Protein AF-A0A3C1ZEW7-F1 (afdb_monomer_lite)

Radius of gyration: 38.97 Å; chains: 1; bounding box: 71×94×102 Å

Secondary structure (DSSP, 8-state):
-B-TTT-PBPPTT-SB-TTT--B--PEEEPTTT--EEETT-SB-TTT--B---TTSPPP----------------------------PPP-PPPPPPPPPP-------------------HHHHHHHHHHHHHHHHHHHTTSS----------------------THHHHHHHHHHHHHHTT-S-TT-EEEEEEEE---SSSS--EEEEEEEE--SSS-EEEEEEEEEEETTEEEEEEPPPEEETT---B--HHHHT--TTTSSEEEEETTEEEEEEEEEEPPSSTT--TT-EEEEEEEEEETTTTEEEEEEEEEEEEEETTEEEEE--BSS---SHHHHHHHHHHTT-TTEE---HHHHHHHHHHHHHHHHHHHHTSGGGHHHHHHHHHHHHHHHHHTT--EE----EESS--S-GGGEEEEEE-SSEEEEEETTS-EEEEETTTTEEEEEE--TTS--SPPEEEE-TTSSEEEEEETTEEEEEETTT-EEEE--

Foldseek 3Di:
DADPPPRDDDDPPDQARPVPRHGPQQWDQQPVPRDTHGPPDQADLPPRHGRDDPPDDDDDDDDDDDDDDDDDDDDDDDDDDDDDDDDDDDDDDDDDDDDDDDDDDDDDPDPPPDPPDDDDPVVVVVVVVVCVVVVVVVVVVPPDDDDDDDDDDDPPCPPPPLDFFPWVVLLVVVVVQCVVVVNQDPQKDWLTKEWDQAPPDPGFIKMKTKIWHFDQVDWTKMWIWMWTDDPPDTDIDIADIDTDPNFGKDQDCVLQVFDPRVAFYWDQFPNFIKTKHKIKGQFDDDPSDFFGKIKIKIWIAGPVVRDIDIWMFIATWDDDPNDTAGEGDTPDDQDDSVSVVRVVCSVRRVNHDDDDPVRVVVVVVVVVVVVVCVVCVDLLNQQVVQCVQCVVVLVVQLVFDKGARDKDWALDHSDDPVQFPDWDDDPFKIWTWGQFFWIKIAGSVVRIIITLDADNVRGWHTKDWDDDPVNQWIWIQTRSGIWTAGNPRSIIGHDD

pLDDT: mean 76.44, std 20.54, range [26.67, 97.0]

Structure (mmCIF, N/CA/C/O backbone):
data_AF-A0A3C1ZEW7-F1
#
_entry.id   AF-A0A3C1ZEW7-F1
#
loop_
_atom_site.group_PDB
_atom_site.id
_atom_site.type_symbol
_atom_site.label_atom_id
_atom_site.label_alt_id
_atom_site.label_comp_id
_atom_site.label_asym_id
_atom_site.label_entity_id
_atom_site.label_seq_id
_atom_site.pdbx_PDB_ins_code
_atom_site.Cartn_x
_atom_site.Cartn_y
_atom_site.Cartn_z
_atom_site.occupancy
_atom_site.B_iso_or_equiv
_atom_site.auth_seq_id
_atom_site.auth_comp_id
_atom_site.auth_asym_id
_atom_site.auth_atom_id
_atom_site.pdbx_PDB_model_num
ATOM 1 N N . MET A 1 1 ? 14.596 29.264 -21.441 1.00 69.06 1 MET A N 1
ATOM 2 C CA . MET A 1 1 ? 14.643 30.208 -22.595 1.00 69.06 1 MET A CA 1
ATOM 3 C C . MET A 1 1 ? 14.089 31.568 -22.179 1.00 69.06 1 MET A C 1
ATOM 5 O O . MET A 1 1 ? 13.194 31.583 -21.344 1.00 69.06 1 MET A O 1
ATOM 9 N N . LYS A 1 2 ? 14.598 32.697 -22.700 1.00 77.31 2 LYS A N 1
ATOM 10 C CA . LYS A 1 2 ? 14.057 34.031 -22.366 1.00 77.31 2 LYS A CA 1
ATOM 11 C C . LYS A 1 2 ? 12.765 34.299 -23.135 1.00 77.31 2 LYS A C 1
ATOM 13 O O . LYS A 1 2 ? 12.685 34.011 -24.327 1.00 77.31 2 LYS A O 1
ATOM 18 N N . CYS A 1 3 ? 11.753 34.827 -22.453 1.00 77.75 3 CYS A N 1
ATOM 19 C CA . CYS A 1 3 ? 10.495 35.198 -23.085 1.00 77.75 3 CYS A CA 1
ATOM 20 C C . CYS A 1 3 ? 10.726 36.365 -24.061 1.00 77.75 3 CYS A C 1
ATOM 22 O O . CYS A 1 3 ? 11.233 37.400 -23.631 1.00 77.75 3 CYS A O 1
ATOM 24 N N . PRO A 1 4 ? 10.310 36.264 -25.336 1.00 69.31 4 PRO A N 1
ATOM 25 C CA . PRO A 1 4 ? 10.505 37.342 -26.309 1.00 69.31 4 PRO A CA 1
ATOM 26 C C . PRO A 1 4 ? 9.660 38.587 -26.003 1.00 69.31 4 PRO A C 1
ATOM 28 O O . PRO A 1 4 ? 9.948 39.659 -26.518 1.00 69.31 4 PRO A O 1
ATOM 31 N N . LYS A 1 5 ? 8.615 38.455 -25.171 1.00 74.31 5 LYS A N 1
ATOM 32 C CA . LYS A 1 5 ? 7.714 39.560 -24.823 1.00 74.31 5 LYS A CA 1
ATOM 33 C C . LYS A 1 5 ? 8.155 40.326 -23.576 1.00 74.31 5 LYS A C 1
ATOM 35 O O . LYS A 1 5 ? 8.077 41.546 -23.569 1.00 74.31 5 LYS A O 1
ATOM 40 N N . CYS A 1 6 ? 8.572 39.631 -22.517 1.00 82.75 6 CYS A N 1
ATOM 41 C CA . CYS A 1 6 ? 8.907 40.271 -21.236 1.00 82.75 6 CYS A CA 1
ATOM 42 C C . CYS A 1 6 ? 10.363 40.084 -20.792 1.00 82.75 6 CYS A C 1
ATOM 44 O O . CYS A 1 6 ? 10.736 40.577 -19.737 1.00 82.75 6 CYS A O 1
ATOM 46 N N . GLY A 1 7 ? 11.182 39.346 -21.547 1.00 78.50 7 GLY A N 1
ATOM 47 C CA . GLY A 1 7 ? 12.603 39.135 -21.250 1.00 78.50 7 GLY A CA 1
ATOM 48 C C . GLY A 1 7 ? 12.910 38.131 -20.131 1.00 78.50 7 GLY A C 1
ATOM 49 O O . GLY A 1 7 ? 14.055 37.690 -20.027 1.00 78.50 7 GLY A O 1
ATOM 50 N N . ASN A 1 8 ? 11.916 37.710 -19.339 1.00 84.69 8 ASN A N 1
ATOM 51 C CA . ASN A 1 8 ? 12.127 36.807 -18.202 1.00 84.69 8 ASN A CA 1
ATOM 52 C C . ASN A 1 8 ? 12.528 35.382 -18.610 1.00 84.69 8 ASN A C 1
ATOM 54 O O . ASN A 1 8 ? 12.074 34.843 -19.625 1.00 84.69 8 ASN A O 1
ATOM 58 N N . GLN A 1 9 ? 13.373 34.762 -17.782 1.00 80.69 9 GLN A N 1
ATOM 59 C CA . GLN A 1 9 ? 13.854 33.393 -17.950 1.00 80.69 9 GLN A CA 1
ATOM 60 C C . GLN A 1 9 ? 12.721 32.401 -17.642 1.00 80.69 9 GLN A C 1
ATOM 62 O O . GLN A 1 9 ? 12.230 32.338 -16.519 1.00 80.69 9 GLN A O 1
ATOM 67 N N . ALA A 1 10 ? 12.310 31.611 -18.632 1.00 80.81 10 ALA A N 1
ATOM 68 C CA . ALA A 1 10 ? 11.341 30.539 -18.438 1.00 80.81 10 ALA A CA 1
ATOM 69 C C . ALA A 1 10 ? 12.038 29.180 -18.213 1.00 80.81 10 ALA A C 1
ATOM 71 O O . ALA A 1 10 ? 13.037 28.912 -18.906 1.00 80.81 10 ALA A O 1
ATOM 72 N N . PRO A 1 11 ? 11.499 28.319 -17.320 1.00 75.38 11 PRO A N 1
ATOM 73 C CA . PRO A 1 11 ? 11.983 26.953 -17.113 1.00 75.38 11 PRO A CA 1
ATOM 74 C C . PRO A 1 11 ? 11.957 26.138 -18.413 1.00 75.38 11 PRO A C 1
ATOM 76 O O . PRO A 1 11 ? 11.041 26.293 -19.229 1.00 75.38 11 PRO A O 1
ATOM 79 N N . GLU A 1 12 ? 12.950 25.270 -18.618 1.00 68.38 12 GLU A N 1
ATOM 80 C CA . GLU A 1 12 ? 13.035 24.426 -19.816 1.00 68.38 12 GLU A CA 1
ATOM 81 C C . GLU A 1 12 ? 11.801 23.516 -19.948 1.00 68.38 12 GLU A C 1
ATOM 83 O O . GLU A 1 12 ? 11.375 22.884 -18.987 1.00 68.38 12 GLU A O 1
ATOM 88 N N . GLY A 1 13 ? 11.185 23.494 -21.137 1.00 65.56 13 GLY A N 1
ATOM 89 C CA . GLY A 1 13 ? 9.965 22.721 -21.413 1.00 65.56 13 GLY A CA 1
ATOM 90 C C . GLY A 1 13 ? 8.633 23.433 -21.123 1.00 65.56 13 GLY A C 1
ATOM 91 O O . GLY A 1 13 ? 7.578 22.861 -21.393 1.00 65.56 13 GLY A O 1
ATOM 92 N N . SER A 1 14 ? 8.644 24.677 -20.626 1.00 73.56 14 SER A N 1
ATOM 93 C CA . SER A 1 14 ? 7.412 25.445 -20.370 1.00 73.56 14 SER A CA 1
ATOM 94 C C . SER A 1 14 ? 6.733 25.890 -21.673 1.00 73.56 14 SER A C 1
ATOM 96 O O . SER A 1 14 ? 7.322 26.634 -22.453 1.00 73.56 14 SER A O 1
ATOM 98 N N . ALA A 1 15 ? 5.472 25.498 -21.890 1.00 71.88 15 ALA A N 1
ATOM 99 C CA . ALA A 1 15 ? 4.700 25.890 -23.080 1.00 71.88 15 ALA A CA 1
ATOM 100 C C . ALA A 1 15 ? 4.316 27.384 -23.095 1.00 71.88 15 ALA A C 1
ATOM 102 O O . ALA A 1 15 ? 4.120 27.966 -24.163 1.00 71.88 15 ALA A O 1
ATOM 103 N N . PHE A 1 16 ? 4.249 28.015 -21.919 1.00 82.19 16 PHE A N 1
ATOM 104 C CA . PHE A 1 16 ? 3.905 29.424 -21.724 1.00 82.19 16 PHE A CA 1
ATOM 105 C C . PHE A 1 16 ? 4.857 30.074 -20.720 1.00 82.19 16 PHE A C 1
ATOM 107 O O . PHE A 1 16 ? 5.414 29.411 -19.845 1.00 82.19 16 PHE A O 1
ATOM 114 N N . CYS A 1 17 ? 5.030 31.388 -20.827 1.00 82.44 17 CYS A N 1
ATOM 115 C CA . CYS A 1 17 ? 5.774 32.168 -19.856 1.00 82.44 17 CYS A CA 1
ATOM 116 C C . CYS A 1 17 ? 4.988 32.227 -18.548 1.00 82.44 17 CYS A C 1
ATOM 118 O O . CYS A 1 17 ? 3.902 32.797 -18.496 1.00 82.44 17 CYS A O 1
ATOM 120 N N . ASN A 1 18 ? 5.582 31.701 -17.483 1.00 84.62 18 ASN A N 1
ATOM 121 C CA . ASN A 1 18 ? 5.067 31.753 -16.117 1.00 84.62 18 ASN A CA 1
ATOM 122 C C . ASN A 1 18 ? 4.863 33.181 -15.579 1.00 84.62 18 ASN A C 1
ATOM 124 O O . ASN A 1 18 ? 4.143 33.355 -14.606 1.00 84.62 18 ASN A O 1
ATOM 128 N N . GLN A 1 19 ? 5.483 34.189 -16.200 1.00 85.50 19 GLN A N 1
ATOM 129 C CA . GLN A 1 19 ? 5.397 35.584 -15.760 1.00 85.50 19 GLN A CA 1
ATOM 130 C C . GLN A 1 19 ? 4.386 36.422 -16.551 1.00 85.50 19 GLN A C 1
ATOM 132 O O . GLN A 1 19 ? 3.763 37.313 -15.991 1.00 85.50 19 GLN A O 1
ATOM 137 N N . CYS A 1 20 ? 4.204 36.171 -17.851 1.00 84.69 20 CYS A N 1
ATOM 138 C CA . CYS A 1 20 ? 3.328 37.007 -18.686 1.00 84.69 20 CYS A CA 1
ATOM 139 C C . CYS A 1 20 ? 2.307 36.231 -19.529 1.00 84.69 20 CYS A C 1
ATOM 141 O O . CYS A 1 20 ? 1.604 36.834 -20.338 1.00 84.69 20 CYS A O 1
ATOM 143 N N . GLY A 1 21 ? 2.259 34.902 -19.408 1.00 75.50 21 GLY A N 1
ATOM 144 C CA . GLY A 1 21 ? 1.323 34.037 -20.132 1.00 75.50 21 GLY A CA 1
ATOM 145 C C . GLY A 1 21 ? 1.605 33.868 -21.629 1.00 75.50 21 GLY A C 1
ATOM 146 O O . GLY A 1 21 ? 0.872 33.158 -22.308 1.00 75.50 21 GLY A O 1
ATOM 147 N N . THR A 1 22 ? 2.658 34.491 -22.169 1.00 77.50 22 THR A N 1
ATOM 148 C CA . THR A 1 22 ? 2.978 34.396 -23.605 1.00 77.50 22 THR A CA 1
ATOM 149 C C . THR A 1 22 ? 3.395 32.969 -23.966 1.00 77.50 22 THR A C 1
ATOM 151 O O . THR A 1 22 ? 4.294 32.448 -23.300 1.00 77.50 22 THR A O 1
ATOM 154 N N . PRO A 1 23 ? 2.807 32.334 -24.998 1.00 74.06 23 PRO A N 1
ATOM 155 C CA . PRO A 1 23 ? 3.245 31.021 -25.458 1.00 74.06 23 PRO A CA 1
ATOM 156 C C . PRO A 1 23 ? 4.716 31.073 -25.878 1.00 74.06 23 PRO A C 1
ATOM 158 O O . PRO A 1 23 ? 5.135 31.944 -26.637 1.00 74.06 23 PRO A O 1
ATOM 161 N N . LEU A 1 24 ? 5.511 30.154 -25.335 1.00 72.81 24 LEU A N 1
ATOM 162 C CA . LEU A 1 24 ? 6.950 30.048 -25.592 1.00 72.81 24 LEU A CA 1
ATOM 163 C C . LEU A 1 24 ? 7.271 29.022 -26.680 1.00 72.81 24 LEU A C 1
ATOM 165 O O . LEU A 1 24 ? 8.386 29.014 -27.202 1.00 72.81 24 LEU A O 1
ATOM 169 N N . ASN A 1 25 ? 6.287 28.203 -27.061 1.00 66.38 25 ASN A N 1
ATOM 170 C CA . ASN A 1 25 ? 6.334 27.376 -28.262 1.00 66.38 25 ASN A CA 1
ATOM 171 C C . ASN A 1 25 ? 6.175 28.270 -29.494 1.00 66.38 25 ASN A C 1
ATOM 173 O O . ASN A 1 25 ? 5.110 28.346 -30.098 1.00 66.38 25 ASN A O 1
ATOM 177 N N . LEU A 1 26 ? 7.242 28.985 -29.837 1.00 64.44 26 LEU A N 1
ATOM 178 C CA . LEU A 1 26 ? 7.346 29.650 -31.125 1.00 64.44 26 LEU A CA 1
ATOM 179 C C . LEU A 1 26 ? 7.355 28.568 -32.208 1.00 64.44 26 LEU A C 1
ATOM 181 O O . LEU A 1 26 ? 8.080 27.579 -32.097 1.00 64.44 26 LEU A O 1
ATOM 185 N N . GLU A 1 27 ? 6.541 28.735 -33.238 1.00 74.94 27 GLU A N 1
ATOM 186 C CA . GLU A 1 27 ? 6.647 27.933 -34.449 1.00 74.94 27 GLU A CA 1
ATOM 187 C C . GLU A 1 27 ? 7.618 28.641 -35.402 1.00 74.94 27 GLU A C 1
ATOM 189 O O . GLU A 1 27 ? 7.557 29.858 -35.578 1.00 74.94 27 GLU A O 1
ATOM 194 N N . ILE A 1 28 ? 8.557 27.899 -35.981 1.00 78.00 28 ILE A N 1
ATOM 195 C CA . ILE A 1 28 ? 9.438 28.379 -37.050 1.00 78.00 28 ILE A CA 1
ATOM 196 C C . ILE A 1 28 ? 8.921 27.829 -38.381 1.00 78.00 28 ILE A C 1
ATOM 198 O O . ILE A 1 28 ? 8.356 26.743 -38.420 1.00 78.00 28 ILE A O 1
ATOM 202 N N . SER A 1 29 ? 9.115 28.543 -39.489 1.00 81.69 29 SER A N 1
ATOM 203 C CA . SER A 1 29 ? 8.848 27.977 -40.818 1.00 81.69 29 SER A CA 1
ATOM 204 C C . SER A 1 29 ? 10.063 27.207 -41.316 1.00 81.69 29 SER A C 1
ATOM 206 O O . SER A 1 29 ? 11.186 27.708 -41.282 1.00 81.69 29 SER A O 1
ATOM 208 N N . CYS A 1 30 ? 9.852 25.988 -41.810 1.00 80.25 30 CYS A N 1
ATOM 209 C CA . CYS A 1 30 ? 10.907 25.196 -42.423 1.00 80.25 30 CYS A CA 1
ATOM 210 C C . CYS A 1 30 ? 11.462 25.925 -43.663 1.00 80.25 30 CYS A C 1
ATOM 212 O O . CYS A 1 30 ? 10.719 26.092 -44.633 1.00 80.25 30 CYS A O 1
ATOM 214 N N . PRO A 1 31 ? 12.765 26.263 -43.720 1.00 81.19 31 PRO A N 1
ATOM 215 C CA . PRO A 1 31 ? 13.347 26.974 -44.862 1.00 81.19 31 PRO A CA 1
ATOM 216 C C . PRO A 1 31 ? 13.326 26.157 -46.164 1.00 81.19 31 PRO A C 1
ATOM 218 O O . PRO A 1 31 ? 13.445 26.713 -47.248 1.00 81.19 31 PRO A O 1
ATOM 221 N N . ALA A 1 32 ? 13.161 24.833 -46.076 1.00 81.31 32 ALA A N 1
ATOM 222 C CA . ALA A 1 32 ? 13.151 23.950 -47.238 1.00 81.31 32 ALA A CA 1
ATOM 223 C C . ALA A 1 32 ? 11.762 23.700 -47.845 1.00 81.31 32 ALA A C 1
ATOM 225 O O . ALA A 1 32 ? 11.680 23.356 -49.020 1.00 81.31 32 ALA A O 1
ATOM 226 N N . CYS A 1 33 ? 10.682 23.781 -47.061 1.00 85.25 33 CYS A N 1
ATOM 227 C CA . CYS A 1 33 ? 9.336 23.442 -47.549 1.00 85.25 33 CYS A CA 1
ATOM 228 C C . CYS A 1 33 ? 8.216 24.374 -47.069 1.00 85.25 33 CYS A C 1
ATOM 230 O O . CYS A 1 33 ? 7.066 24.166 -47.447 1.00 85.25 33 CYS A O 1
ATOM 232 N N . GLY A 1 34 ? 8.535 25.372 -46.240 1.00 82.94 34 GLY A N 1
ATOM 233 C CA . GLY A 1 34 ? 7.597 26.385 -45.752 1.00 82.94 34 GLY A CA 1
ATOM 234 C C . GLY A 1 34 ? 6.641 25.934 -44.644 1.00 82.94 34 GLY A C 1
ATOM 235 O O . GLY A 1 34 ? 5.779 26.709 -44.258 1.00 82.94 34 GLY A O 1
ATOM 236 N N . GLU A 1 35 ? 6.756 24.706 -44.131 1.00 87.31 35 GLU A N 1
ATOM 237 C CA . GLU A 1 35 ? 5.852 24.206 -43.085 1.00 87.31 35 GLU A CA 1
ATOM 238 C C . GLU A 1 35 ? 6.119 24.853 -41.720 1.00 87.31 35 GLU A C 1
ATOM 240 O O . GLU A 1 35 ? 7.283 24.982 -41.336 1.00 87.31 35 GLU A O 1
ATOM 245 N N . SER A 1 36 ? 5.059 25.171 -40.967 1.00 83.62 36 SER A N 1
ATOM 246 C CA . SER A 1 36 ? 5.164 25.619 -39.572 1.00 83.62 36 SER A CA 1
ATOM 247 C C . SER A 1 36 ? 5.546 24.449 -38.663 1.00 83.62 36 SER A C 1
ATOM 249 O O . SER A 1 36 ? 4.890 23.407 -38.666 1.00 83.62 36 SER A O 1
ATOM 251 N N . ILE A 1 37 ? 6.642 24.579 -37.919 1.00 82.38 37 ILE A N 1
ATOM 252 C CA . ILE A 1 37 ? 7.213 23.503 -37.102 1.00 82.38 37 ILE A CA 1
ATOM 253 C C . ILE A 1 37 ? 7.586 24.034 -35.710 1.00 82.38 37 ILE A C 1
ATOM 255 O O . ILE A 1 37 ? 8.029 25.177 -35.597 1.00 82.38 37 ILE A O 1
ATOM 259 N N . PRO A 1 38 ? 7.458 23.234 -34.635 1.00 78.44 38 PRO A N 1
ATOM 260 C CA . PRO A 1 38 ? 7.858 23.663 -33.295 1.00 78.44 38 PRO A CA 1
ATOM 261 C C . PRO A 1 38 ? 9.315 24.133 -33.280 1.00 78.44 38 PRO A C 1
ATOM 263 O O . PRO A 1 38 ? 10.168 23.445 -33.841 1.00 78.44 38 PRO A O 1
ATOM 266 N N . ALA A 1 39 ? 9.627 25.262 -32.632 1.00 68.25 39 ALA A N 1
ATOM 267 C CA . ALA A 1 39 ? 10.974 25.842 -32.656 1.00 68.25 39 ALA A CA 1
ATOM 268 C C . ALA A 1 39 ? 12.065 24.860 -32.214 1.00 68.25 39 ALA A C 1
ATOM 270 O O . ALA A 1 39 ? 13.174 24.927 -32.722 1.00 68.25 39 ALA A O 1
ATOM 271 N N . ASN A 1 40 ? 11.777 23.932 -31.302 1.00 65.19 40 ASN A N 1
ATOM 272 C CA . ASN A 1 40 ? 12.724 22.910 -30.847 1.00 65.19 40 ASN A CA 1
ATOM 273 C C . ASN A 1 40 ? 12.935 21.743 -31.836 1.00 65.19 40 ASN A C 1
ATOM 275 O O . ASN A 1 40 ? 13.703 20.830 -31.534 1.00 65.19 40 ASN A O 1
ATOM 279 N N . SER A 1 41 ? 12.282 21.752 -33.000 1.00 70.94 41 SER A N 1
ATOM 280 C CA . SER A 1 41 ? 12.451 20.726 -34.030 1.00 70.94 41 SER A CA 1
ATOM 281 C C . SER A 1 41 ? 13.816 20.860 -34.701 1.00 70.94 41 SER A C 1
ATOM 283 O O . SER A 1 41 ? 14.177 21.926 -35.190 1.00 70.94 41 SER A O 1
ATOM 285 N N . VAL A 1 42 ? 14.571 19.763 -34.757 1.00 75.00 42 VAL A N 1
ATOM 286 C CA . VAL A 1 42 ? 15.865 19.691 -35.461 1.00 75.00 42 VAL A CA 1
ATOM 287 C C . VAL A 1 42 ? 15.669 19.401 -36.954 1.00 75.00 42 VAL A C 1
ATOM 289 O O . VAL A 1 42 ? 16.357 19.962 -37.810 1.00 75.00 42 VAL A O 1
ATOM 292 N N . PHE A 1 43 ? 14.686 18.556 -37.269 1.00 81.44 43 PHE A N 1
ATOM 293 C CA . PHE A 1 43 ? 14.265 18.218 -38.625 1.00 81.44 43 PHE A CA 1
ATOM 294 C C . PHE A 1 43 ? 12.826 18.657 -38.835 1.00 81.44 43 PHE A C 1
ATOM 296 O O . PHE A 1 43 ? 11.999 18.573 -37.927 1.00 81.44 43 PHE A O 1
ATOM 303 N N . CYS A 1 44 ? 12.514 19.100 -40.048 1.00 81.94 44 CYS A N 1
ATOM 304 C CA . CYS A 1 44 ? 11.141 19.377 -40.416 1.00 81.94 44 CYS A CA 1
ATOM 305 C C . CYS A 1 44 ? 10.351 18.062 -40.433 1.00 81.94 44 CYS A C 1
ATOM 307 O O . CYS A 1 44 ? 10.703 17.179 -41.222 1.00 81.94 44 CYS A O 1
ATOM 309 N N . PRO A 1 45 ? 9.261 17.925 -39.654 1.00 73.62 45 PRO A N 1
ATOM 310 C CA . PRO A 1 45 ? 8.394 16.765 -39.748 1.00 73.62 45 PRO A CA 1
ATOM 311 C C . PRO A 1 45 ? 7.914 16.555 -41.184 1.00 73.62 45 PRO A C 1
ATOM 313 O O . PRO A 1 45 ? 7.983 15.438 -41.662 1.00 73.62 45 PRO A O 1
ATOM 316 N N . LYS A 1 46 ? 7.511 17.589 -41.931 1.00 80.56 46 LYS A N 1
ATOM 317 C CA . LYS A 1 46 ? 6.930 17.408 -43.273 1.00 80.56 46 LYS A CA 1
ATOM 318 C C . LYS A 1 46 ? 7.913 16.912 -44.332 1.00 80.56 46 LYS A C 1
ATOM 320 O O . LYS A 1 46 ? 7.570 15.984 -45.058 1.00 80.56 46 LYS A O 1
ATOM 325 N N . CYS A 1 47 ? 9.092 17.520 -44.445 1.00 78.25 47 CYS A N 1
ATOM 326 C CA . CYS A 1 47 ? 10.019 17.241 -45.549 1.00 78.25 47 CYS A CA 1
ATOM 327 C C . CYS A 1 47 ? 11.312 16.526 -45.133 1.00 78.25 47 CYS A C 1
ATOM 329 O O . CYS A 1 47 ? 12.138 16.229 -45.991 1.00 78.25 47 CYS A O 1
ATOM 331 N N . GLY A 1 48 ? 11.530 16.295 -43.835 1.00 72.69 48 GLY A N 1
ATOM 332 C CA . GLY A 1 48 ? 12.717 15.618 -43.306 1.00 72.69 48 GLY A CA 1
ATOM 333 C C . GLY A 1 48 ? 14.015 16.430 -43.374 1.00 72.69 48 GLY A C 1
ATOM 334 O O . GLY A 1 48 ? 15.030 15.979 -42.849 1.00 72.69 48 GLY A O 1
ATOM 335 N N . LYS A 1 49 ? 14.013 17.627 -43.982 1.00 80.12 49 LYS A N 1
ATOM 336 C CA . LYS A 1 49 ? 15.206 18.481 -44.051 1.00 80.12 49 LYS A CA 1
ATOM 337 C C . LYS A 1 49 ? 15.496 19.140 -42.706 1.00 80.12 49 LYS A C 1
ATOM 339 O O . LYS A 1 49 ? 14.582 19.508 -41.967 1.00 80.12 49 LYS A O 1
ATOM 344 N N . MET A 1 50 ? 16.782 19.291 -42.412 1.00 78.81 50 MET A N 1
ATOM 345 C CA . MET A 1 50 ? 17.280 19.937 -41.201 1.00 78.81 50 MET A CA 1
ATOM 346 C C . MET A 1 50 ? 16.901 21.420 -41.193 1.00 78.81 50 MET A C 1
ATOM 348 O O . MET A 1 50 ? 16.988 22.089 -42.221 1.00 78.81 50 MET A O 1
ATOM 352 N N . VAL A 1 51 ? 16.455 21.914 -40.042 1.00 82.81 51 VAL A N 1
ATOM 353 C CA . VAL A 1 51 ? 15.950 23.291 -39.892 1.00 82.81 51 VAL A CA 1
ATOM 354 C C . VAL A 1 51 ? 16.768 24.140 -38.924 1.00 82.81 51 VAL A C 1
ATOM 356 O O . VAL A 1 51 ? 16.609 25.355 -38.902 1.00 82.81 51 VAL A O 1
ATOM 359 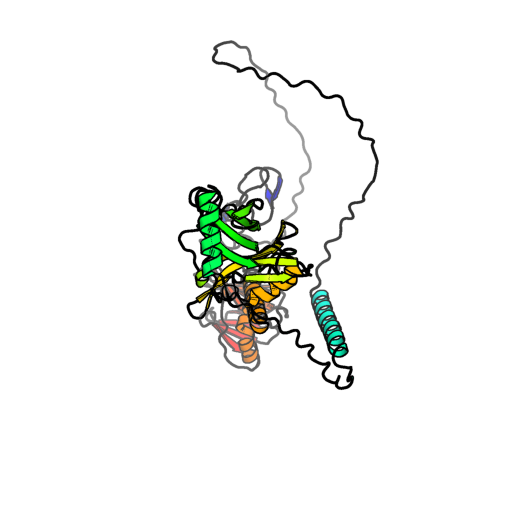N N . ARG A 1 52 ? 17.679 23.520 -38.170 1.00 70.25 52 ARG A N 1
ATOM 360 C CA . ARG A 1 52 ? 18.698 24.196 -37.362 1.00 70.25 52 ARG A CA 1
ATOM 361 C C . ARG A 1 52 ? 20.063 23.604 -37.660 1.00 70.25 52 ARG A C 1
ATOM 363 O O . ARG A 1 52 ? 20.189 22.384 -37.667 1.00 70.25 52 ARG A O 1
ATOM 370 N N . ASN A 1 53 ? 21.053 24.458 -37.901 1.00 56.25 53 ASN A N 1
ATOM 371 C CA . ASN A 1 53 ? 22.447 24.074 -38.089 1.00 56.25 53 ASN A CA 1
ATOM 372 C C . ASN A 1 53 ? 23.323 24.903 -37.145 1.00 56.25 53 ASN A C 1
ATOM 374 O O . ASN A 1 53 ? 23.819 25.960 -37.517 1.00 56.25 53 ASN A O 1
ATOM 378 N N . ASP A 1 54 ? 23.512 24.425 -35.920 1.00 49.62 54 ASP A N 1
ATOM 379 C CA . ASP A 1 54 ? 24.250 25.137 -34.868 1.00 49.62 54 ASP A CA 1
ATOM 380 C C . ASP A 1 54 ? 25.788 25.068 -35.065 1.00 49.62 54 ASP A C 1
ATOM 382 O O . ASP A 1 54 ? 26.543 25.284 -34.122 1.00 49.62 54 ASP A O 1
ATOM 386 N N . MET A 1 55 ? 26.261 24.723 -36.271 1.00 41.22 55 MET A N 1
ATOM 387 C CA . MET A 1 55 ? 27.684 24.590 -36.629 1.00 41.22 55 MET A CA 1
ATOM 388 C C . MET A 1 55 ? 28.217 25.720 -37.529 1.00 41.22 55 MET A C 1
ATOM 390 O O . MET A 1 55 ? 29.375 25.663 -37.934 1.00 41.22 55 MET A O 1
ATOM 394 N N . ALA A 1 56 ? 27.417 26.736 -37.864 1.00 38.00 56 ALA A N 1
ATOM 395 C CA . ALA A 1 56 ? 27.916 27.925 -38.555 1.00 38.00 56 ALA A CA 1
ATOM 396 C C . ALA A 1 56 ? 28.157 29.046 -37.536 1.00 38.00 56 ALA A C 1
ATOM 398 O O . ALA A 1 56 ? 27.226 29.516 -36.887 1.00 38.00 56 ALA A O 1
ATOM 399 N N . GLU A 1 57 ? 29.418 29.440 -37.382 1.00 40.69 57 GLU A N 1
ATOM 400 C CA . GLU A 1 57 ? 29.822 30.638 -36.649 1.00 40.69 57 GLU A CA 1
ATOM 401 C C . GLU A 1 57 ? 29.210 31.861 -37.358 1.00 40.69 57 GLU A C 1
ATOM 403 O O . GLU A 1 57 ? 29.471 32.086 -38.542 1.00 40.69 57 GLU A O 1
ATOM 408 N N . GLU A 1 58 ? 28.331 32.606 -36.681 1.00 38.88 58 GLU A N 1
ATOM 409 C CA . GLU A 1 58 ? 27.710 33.796 -37.271 1.00 38.88 58 GLU A CA 1
ATOM 410 C C . GLU A 1 58 ? 28.605 35.037 -37.117 1.00 38.88 58 GLU A C 1
ATOM 412 O O . GLU A 1 58 ? 29.232 35.231 -36.070 1.00 38.88 58 GLU A O 1
ATOM 417 N N . PRO A 1 59 ? 28.664 35.898 -38.152 1.00 36.56 59 PRO A N 1
ATOM 418 C CA . PRO A 1 59 ? 29.516 37.073 -38.171 1.00 36.56 59 PRO A CA 1
ATOM 419 C C . PRO A 1 59 ? 28.966 38.154 -37.237 1.00 36.56 59 PRO A C 1
ATOM 421 O O . PRO A 1 59 ? 27.804 38.550 -37.316 1.00 36.56 59 PRO A O 1
ATOM 424 N N . VAL A 1 60 ? 29.839 38.682 -36.384 1.00 40.16 60 VAL A N 1
ATOM 425 C CA . VAL A 1 60 ? 29.577 39.868 -35.564 1.00 40.16 60 VAL A CA 1
ATOM 426 C C . VAL A 1 60 ? 29.386 41.079 -36.481 1.00 40.16 60 VAL A C 1
ATOM 428 O O . VAL A 1 60 ? 30.331 41.512 -37.140 1.00 40.16 60 VAL A O 1
ATOM 431 N N . GLN A 1 61 ? 28.173 41.636 -36.519 1.00 36.25 61 GLN A N 1
ATOM 432 C CA . GLN A 1 61 ? 27.943 42.986 -37.029 1.00 36.25 61 GLN A CA 1
ATOM 433 C C . GLN A 1 61 ? 27.683 43.938 -35.866 1.00 36.25 61 GLN A C 1
ATOM 435 O O . GLN A 1 61 ? 26.637 43.926 -35.220 1.00 36.25 61 GLN A O 1
ATOM 440 N N . ASP A 1 62 ? 28.717 44.732 -35.626 1.00 42.03 62 ASP A N 1
ATOM 441 C CA . ASP A 1 62 ? 28.785 45.920 -34.794 1.00 42.03 62 ASP A CA 1
ATOM 442 C C . ASP A 1 62 ? 28.061 47.080 -35.493 1.00 42.03 62 ASP A C 1
ATOM 444 O O . ASP A 1 62 ? 28.364 47.380 -36.650 1.00 42.03 62 ASP A O 1
ATOM 448 N N . ILE A 1 63 ? 27.119 47.735 -34.808 1.00 36.06 63 ILE A N 1
ATOM 449 C CA . ILE A 1 63 ? 26.696 49.090 -35.176 1.00 36.06 63 ILE A CA 1
ATOM 450 C C . ILE A 1 63 ? 26.347 49.882 -33.912 1.00 36.06 63 ILE A C 1
ATOM 452 O O . ILE A 1 63 ? 25.231 49.838 -33.390 1.00 36.06 63 ILE A O 1
ATOM 456 N N . SER A 1 64 ? 27.328 50.648 -33.444 1.00 37.75 64 SER A N 1
ATOM 457 C CA . SER A 1 64 ? 27.135 51.834 -32.615 1.00 37.75 64 SER A CA 1
ATOM 458 C C . SER A 1 64 ? 26.919 53.083 -33.487 1.00 37.75 64 SER A C 1
ATOM 460 O O . SER A 1 64 ? 27.604 53.276 -34.489 1.00 37.75 64 SER A O 1
ATOM 462 N N . ALA A 1 65 ? 26.018 53.947 -33.000 1.00 33.50 65 ALA A N 1
ATOM 463 C CA . ALA A 1 65 ? 25.861 55.389 -33.241 1.00 33.50 65 ALA A CA 1
ATOM 464 C C . ALA A 1 65 ? 25.205 55.903 -34.545 1.00 33.50 65 ALA A C 1
ATOM 466 O O . ALA A 1 65 ? 25.825 55.953 -35.601 1.00 33.50 65 ALA A O 1
ATOM 467 N N . ALA A 1 66 ? 23.998 56.478 -34.404 1.00 30.09 66 ALA A N 1
ATOM 468 C CA . ALA A 1 66 ? 23.729 57.914 -34.622 1.00 30.09 66 ALA A CA 1
ATOM 469 C C . ALA A 1 66 ? 22.271 58.288 -34.247 1.00 30.09 66 ALA A C 1
ATOM 471 O O . ALA A 1 66 ? 21.324 57.593 -34.602 1.00 30.09 66 ALA A O 1
ATOM 472 N N . ALA A 1 67 ? 22.108 59.405 -33.532 1.00 31.48 67 ALA A N 1
ATOM 473 C CA . ALA A 1 67 ? 20.843 60.094 -33.229 1.00 31.48 67 ALA A CA 1
ATOM 474 C C . ALA A 1 67 ? 20.522 61.169 -34.313 1.00 31.48 67 ALA A C 1
ATOM 476 O O . ALA A 1 67 ? 21.291 61.297 -35.264 1.00 31.48 67 ALA A O 1
ATOM 477 N N . PRO A 1 68 ? 19.540 62.079 -34.130 1.00 56.34 68 PRO A N 1
ATOM 478 C CA . PRO A 1 68 ? 18.081 61.899 -34.156 1.00 56.34 68 PRO A CA 1
ATOM 479 C C . PRO A 1 68 ? 17.401 62.821 -35.207 1.00 56.34 68 PRO A C 1
ATOM 481 O O . PRO A 1 68 ? 18.008 63.778 -35.682 1.00 56.34 68 PRO A O 1
ATOM 484 N N . VAL A 1 69 ? 16.107 62.627 -35.508 1.00 34.91 69 VAL A N 1
ATOM 485 C CA . VAL A 1 69 ? 15.287 63.691 -36.132 1.00 34.91 69 VAL A CA 1
ATOM 486 C C . VAL A 1 69 ? 13.882 63.730 -35.528 1.00 34.91 69 VAL A C 1
ATOM 488 O O . VAL A 1 69 ? 13.224 62.704 -35.374 1.00 34.91 69 VAL A O 1
ATOM 491 N N . ALA A 1 70 ? 13.476 64.940 -35.152 1.00 31.92 70 ALA A N 1
ATOM 492 C CA . ALA A 1 70 ? 12.235 65.316 -34.490 1.00 31.92 70 ALA A CA 1
ATOM 493 C C . ALA A 1 70 ? 11.002 65.269 -35.408 1.00 31.92 70 ALA A C 1
ATOM 495 O O . ALA A 1 70 ? 11.123 65.498 -36.609 1.00 31.92 70 ALA A O 1
ATOM 496 N N . ALA A 1 71 ? 9.813 65.110 -34.816 1.00 31.97 71 ALA A N 1
ATOM 497 C CA . ALA A 1 71 ? 8.600 65.792 -35.268 1.00 31.97 71 ALA A CA 1
ATOM 498 C C . ALA A 1 71 ? 7.536 65.829 -34.158 1.00 31.97 71 ALA A C 1
ATOM 500 O O . ALA A 1 71 ? 7.360 64.892 -33.385 1.00 31.97 71 ALA A O 1
ATOM 501 N N . GLU A 1 72 ? 6.868 66.969 -34.116 1.00 34.16 72 GLU A N 1
ATOM 502 C CA . GLU A 1 72 ? 6.004 67.556 -33.100 1.00 34.16 72 GLU A CA 1
ATOM 503 C C . GLU A 1 72 ? 4.519 67.319 -33.437 1.00 34.16 72 GLU A C 1
ATOM 505 O O . GLU A 1 72 ? 4.167 67.284 -34.616 1.00 34.16 72 GLU A O 1
ATOM 510 N N . ALA A 1 73 ? 3.633 67.211 -32.437 1.00 31.39 73 ALA A N 1
ATOM 511 C CA . ALA A 1 73 ? 2.198 67.463 -32.627 1.00 31.39 73 ALA A CA 1
ATOM 512 C C . ALA A 1 73 ? 1.492 67.860 -31.315 1.00 31.39 73 ALA A C 1
ATOM 514 O O . ALA A 1 73 ? 1.606 67.189 -30.290 1.00 31.39 73 ALA A O 1
ATOM 515 N N . ALA A 1 74 ? 0.758 68.971 -31.400 1.00 37.38 74 ALA A N 1
ATOM 516 C CA . ALA A 1 74 ? 0.003 69.672 -30.361 1.00 37.38 74 ALA A CA 1
ATOM 517 C C . ALA A 1 74 ? -1.483 69.192 -30.260 1.00 37.38 74 ALA A C 1
ATOM 519 O O . ALA A 1 74 ? -1.897 68.351 -31.059 1.00 37.38 74 ALA A O 1
ATOM 520 N N . PRO A 1 75 ? -2.294 69.698 -29.295 1.00 60.44 75 PRO A N 1
ATOM 521 C CA . PRO A 1 75 ? -3.469 69.007 -28.732 1.00 60.44 75 PRO A CA 1
ATOM 522 C C . PRO A 1 75 ? -4.851 69.620 -29.072 1.00 60.44 75 PRO A C 1
ATOM 524 O O . PRO A 1 75 ? -4.942 70.752 -29.533 1.00 60.44 75 PRO A O 1
ATOM 527 N N . VAL A 1 76 ? -5.933 68.901 -28.728 1.00 35.69 76 VAL A N 1
ATOM 528 C CA . VAL A 1 76 ? -7.353 69.348 -28.653 1.00 35.69 76 VAL A CA 1
ATOM 529 C C . VAL A 1 76 ? -8.148 68.373 -27.755 1.00 35.69 76 VAL A C 1
ATOM 531 O O . VAL A 1 76 ? -7.797 67.202 -27.713 1.00 35.69 76 VAL A O 1
ATOM 534 N N . SER A 1 77 ? -9.290 68.648 -27.111 1.00 36.66 77 SER A N 1
ATOM 535 C CA . SER A 1 77 ? -9.852 69.750 -26.306 1.00 36.66 77 SER A CA 1
ATOM 536 C C . SER A 1 77 ? -11.227 69.261 -25.778 1.00 36.66 77 SER A C 1
ATOM 538 O O . SER A 1 77 ? -11.985 68.720 -26.572 1.00 36.66 77 SER A O 1
ATOM 540 N N . ALA A 1 78 ? -11.539 69.530 -24.500 1.00 31.58 78 ALA A N 1
ATOM 541 C CA . ALA A 1 78 ? -12.859 69.738 -23.847 1.00 31.58 78 ALA A CA 1
ATOM 542 C C . ALA A 1 78 ? -14.015 68.676 -23.833 1.00 31.58 78 ALA A C 1
ATOM 544 O O . ALA A 1 78 ? -14.283 67.970 -24.793 1.00 31.58 78 ALA A O 1
ATOM 545 N N . ALA A 1 79 ? -14.722 68.652 -22.683 1.00 33.03 79 ALA A N 1
ATOM 546 C CA . ALA A 1 79 ? -15.834 67.793 -22.187 1.00 33.03 79 ALA A CA 1
ATOM 547 C C . ALA A 1 79 ? -17.261 68.248 -22.684 1.00 33.03 79 ALA A C 1
ATOM 549 O O . ALA A 1 79 ? -17.247 69.134 -23.538 1.00 33.03 79 ALA A O 1
ATOM 550 N N . PRO A 1 80 ? -18.478 67.799 -22.200 1.00 47.34 80 PRO A N 1
ATOM 551 C CA . PRO A 1 80 ? -18.835 67.155 -20.905 1.00 47.34 80 PRO A CA 1
ATOM 552 C C . PRO A 1 80 ? -20.018 66.114 -20.820 1.00 47.34 80 PRO A C 1
ATOM 554 O O . PRO A 1 80 ? -20.806 65.935 -21.736 1.00 47.34 80 PRO A O 1
ATOM 557 N N . ALA A 1 81 ? -20.140 65.514 -19.616 1.00 28.78 81 ALA A N 1
ATOM 558 C CA . ALA A 1 81 ? -21.325 65.138 -18.795 1.00 28.78 81 ALA A CA 1
ATOM 559 C C . ALA A 1 81 ? -22.385 64.036 -19.139 1.00 28.78 81 ALA A C 1
ATOM 561 O O . ALA A 1 81 ? -23.102 64.098 -20.128 1.00 28.78 81 ALA A O 1
ATOM 562 N N . ALA A 1 82 ? -22.608 63.203 -18.093 1.00 30.38 82 ALA A N 1
ATOM 563 C CA . ALA A 1 82 ? -23.849 62.595 -17.542 1.00 30.38 82 ALA A CA 1
ATOM 564 C C . ALA A 1 82 ? -24.367 61.211 -18.027 1.00 30.38 82 ALA A C 1
ATOM 566 O O . ALA A 1 82 ? -24.905 61.073 -19.116 1.00 30.38 82 ALA A O 1
ATOM 567 N N . SER A 1 83 ? -24.405 60.203 -17.132 1.00 32.41 83 SER A N 1
ATOM 568 C CA . SER A 1 83 ? -25.597 59.841 -16.319 1.00 32.41 83 SER A CA 1
ATOM 569 C C . SER A 1 83 ? -25.339 58.644 -15.367 1.00 32.41 83 SER A C 1
ATOM 571 O O . SER A 1 83 ? -24.370 57.908 -15.515 1.00 32.41 83 SER A O 1
ATOM 573 N N . HIS A 1 84 ? -26.174 58.540 -14.326 1.00 31.58 84 HIS A N 1
ATOM 574 C CA . HIS A 1 84 ? -26.085 57.707 -13.112 1.00 31.58 84 HIS A CA 1
ATOM 575 C C . HIS A 1 84 ? -26.668 56.280 -13.230 1.00 31.58 84 HIS A C 1
ATOM 577 O O . HIS A 1 84 ? -27.678 56.090 -13.901 1.00 31.58 84 HIS A O 1
ATOM 583 N N . SER A 1 85 ? -26.145 55.340 -12.421 1.00 30.17 85 SER A N 1
ATOM 584 C CA . SER A 1 85 ? -26.840 54.346 -11.542 1.00 30.17 85 SER A CA 1
ATOM 585 C C . SER A 1 85 ? -25.862 53.190 -11.222 1.00 30.17 85 SER A C 1
ATOM 587 O O . SER A 1 85 ? -25.106 52.804 -12.097 1.00 30.17 85 SER A O 1
ATOM 589 N N . GLN A 1 86 ? -25.735 52.578 -10.037 1.00 40.94 86 GLN A N 1
ATOM 590 C CA . GLN A 1 86 ? -26.458 52.601 -8.764 1.00 40.94 86 GLN A CA 1
ATOM 591 C C . GLN A 1 86 ? -25.556 52.003 -7.646 1.00 40.94 86 GLN A C 1
ATOM 593 O O . GLN A 1 86 ? -24.900 50.991 -7.853 1.00 40.94 86 GLN A O 1
ATOM 598 N N . GLN A 1 87 ? -25.628 52.620 -6.460 1.00 38.75 87 GLN A N 1
ATOM 599 C CA . GLN A 1 87 ? -25.654 52.035 -5.101 1.00 38.75 87 GLN A CA 1
ATOM 600 C C . GLN A 1 87 ? -24.439 51.272 -4.526 1.00 38.75 87 GLN A C 1
ATOM 602 O O . GLN A 1 87 ? -24.298 50.057 -4.626 1.00 38.75 87 GLN A O 1
ATOM 607 N N . HIS A 1 88 ? -23.672 52.033 -3.738 1.00 33.38 88 HIS A N 1
ATOM 608 C CA . HIS A 1 88 ? -22.798 51.608 -2.642 1.00 33.38 88 HIS A CA 1
ATOM 609 C C . HIS A 1 88 ? -23.620 51.080 -1.447 1.00 33.38 88 HIS A C 1
ATOM 611 O O . HIS A 1 88 ? -24.564 51.742 -1.011 1.00 33.38 88 HIS A O 1
ATOM 617 N N . ARG A 1 89 ? -23.217 49.940 -0.863 1.00 34.88 89 ARG A N 1
ATOM 618 C CA . ARG A 1 89 ? -23.514 49.604 0.539 1.00 34.88 89 ARG A CA 1
ATOM 619 C C . ARG A 1 89 ? -22.272 49.852 1.385 1.00 34.88 89 ARG A C 1
ATOM 621 O O . ARG A 1 89 ? -21.181 49.389 1.076 1.00 34.88 89 ARG A O 1
ATOM 628 N N . GLU A 1 90 ? -22.520 50.614 2.433 1.00 38.94 90 GLU A N 1
ATOM 629 C CA . GLU A 1 90 ? -21.634 51.114 3.470 1.00 38.94 90 GLU A CA 1
ATOM 630 C C . GLU A 1 90 ? -20.854 50.002 4.190 1.00 38.94 90 GLU A C 1
ATOM 632 O O . GLU A 1 90 ? -21.446 49.091 4.767 1.00 38.94 90 GLU A O 1
ATOM 637 N N . TRP A 1 91 ? -19.523 50.106 4.170 1.00 34.19 91 TRP A N 1
ATOM 638 C CA . TRP A 1 91 ? -18.614 49.365 5.044 1.00 34.19 91 TRP A CA 1
ATOM 639 C C . TRP A 1 91 ? -17.899 50.376 5.939 1.00 34.19 91 TRP A C 1
ATOM 641 O O . TRP A 1 91 ? -17.220 51.273 5.446 1.00 34.19 91 TRP A O 1
ATOM 651 N N . LYS A 1 92 ? -18.105 50.253 7.254 1.00 36.12 92 LYS A N 1
ATOM 652 C CA . LYS A 1 92 ? -17.428 51.057 8.277 1.00 36.12 92 LYS A CA 1
ATOM 653 C C . LYS A 1 92 ? -16.014 50.526 8.504 1.00 36.12 92 LYS A C 1
ATOM 655 O O . LYS A 1 92 ? -15.833 49.325 8.693 1.00 36.12 92 LYS A O 1
ATOM 660 N N . GLU A 1 93 ? -15.048 51.435 8.518 1.00 45.31 93 GLU A N 1
ATOM 661 C CA . GLU A 1 93 ? -13.648 51.173 8.859 1.00 45.31 93 GLU A CA 1
ATOM 662 C C . GLU A 1 93 ? -13.504 50.702 10.322 1.00 45.31 93 GLU A C 1
ATOM 664 O O . GLU A 1 93 ? -14.131 51.286 11.214 1.00 45.31 93 GLU A O 1
ATOM 669 N N . PRO A 1 94 ? -12.683 49.674 10.609 1.00 47.00 94 PRO A N 1
ATOM 670 C CA . PRO A 1 94 ? -12.231 49.394 11.964 1.00 47.00 94 PRO A CA 1
ATOM 671 C C . PRO A 1 94 ? -11.087 50.334 12.387 1.00 47.00 94 PRO A C 1
ATOM 673 O O . PRO A 1 94 ? -10.215 50.698 11.604 1.00 47.00 94 PRO A O 1
ATOM 676 N N . VAL A 1 95 ? -11.137 50.711 13.664 1.00 55.25 95 VAL A N 1
ATOM 677 C CA . VAL A 1 95 ? -10.274 51.659 14.390 1.00 55.25 95 VAL A CA 1
ATOM 678 C C . VAL A 1 95 ? -8.789 51.241 14.353 1.00 55.25 95 VAL A C 1
ATOM 680 O O . VAL A 1 95 ? -8.513 50.045 14.472 1.00 55.25 95 VAL A O 1
ATOM 683 N N . PRO A 1 96 ? -7.825 52.181 14.239 1.00 51.34 96 PRO A N 1
ATOM 684 C CA . PRO A 1 96 ? -6.399 51.856 14.210 1.00 51.34 96 PRO A CA 1
ATOM 685 C C . PRO A 1 96 ? -5.891 51.352 15.568 1.00 51.34 96 PRO A C 1
ATOM 687 O O . PRO A 1 96 ? -6.178 51.933 16.617 1.00 51.34 96 PRO A O 1
ATOM 690 N N . VAL A 1 97 ? -5.109 50.274 15.527 1.00 59.09 97 VAL A N 1
ATOM 691 C CA . VAL A 1 97 ? -4.376 49.713 16.670 1.00 59.09 97 VAL A CA 1
ATOM 692 C C . VAL A 1 97 ? -3.031 50.452 16.785 1.00 59.09 97 VAL A C 1
ATOM 694 O O . VAL A 1 97 ? -2.391 50.657 15.752 1.00 59.09 97 VAL A O 1
ATOM 697 N N . PRO A 1 98 ? -2.598 50.894 17.981 1.00 53.66 98 PRO A N 1
ATOM 698 C CA . PRO A 1 98 ? -1.305 51.561 18.156 1.00 53.66 98 PRO A CA 1
ATOM 699 C C . PRO A 1 98 ? -0.125 50.608 17.886 1.00 53.66 98 PRO A C 1
ATOM 701 O O . PRO A 1 98 ? -0.281 49.395 18.052 1.00 53.66 98 PRO A O 1
ATOM 704 N N . PRO A 1 99 ? 1.041 51.139 17.469 1.00 49.00 99 PRO A N 1
ATOM 705 C CA . PRO A 1 99 ? 2.183 50.325 17.080 1.00 49.00 99 PRO A CA 1
ATOM 706 C C . PRO A 1 99 ? 2.791 49.642 18.307 1.00 4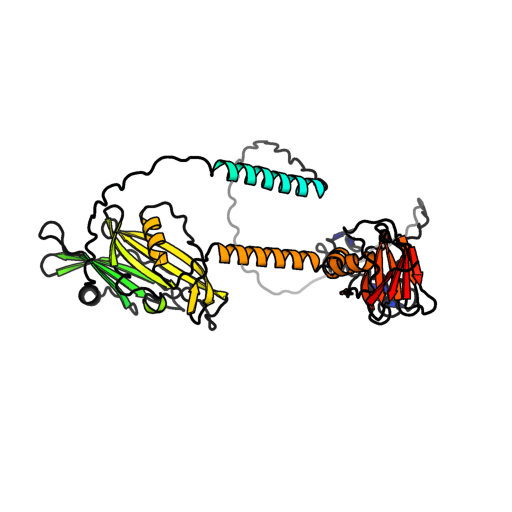9.00 99 PRO A C 1
ATOM 708 O O . PRO A 1 99 ? 2.936 50.252 19.365 1.00 49.00 99 PRO A O 1
ATOM 711 N N . VAL A 1 100 ? 3.106 48.360 18.150 1.00 47.50 100 VAL A N 1
ATOM 712 C CA . VAL A 1 100 ? 3.938 47.608 19.086 1.00 47.50 100 VAL A CA 1
ATOM 713 C C . VAL A 1 100 ? 5.364 47.784 18.595 1.00 47.50 100 VAL A C 1
ATOM 715 O O . VAL A 1 100 ? 5.661 47.404 17.462 1.00 47.50 100 VAL A O 1
ATOM 718 N N . ASP A 1 101 ? 6.201 48.389 19.430 1.00 44.75 101 ASP A N 1
ATOM 719 C CA . ASP A 1 101 ? 7.644 48.449 19.233 1.00 44.75 101 ASP A CA 1
ATOM 720 C C . ASP A 1 101 ? 8.162 47.008 19.076 1.00 44.75 101 ASP A C 1
ATOM 722 O O . ASP A 1 101 ? 7.939 46.151 19.936 1.00 44.75 101 ASP A O 1
ATOM 726 N N . HIS A 1 102 ? 8.738 46.702 17.916 1.00 49.59 102 HIS A N 1
ATOM 727 C CA . HIS A 1 102 ? 9.601 45.541 17.746 1.00 49.59 102 HIS A CA 1
ATOM 728 C C . HIS A 1 102 ? 11.007 46.097 17.693 1.00 49.59 102 HIS A C 1
ATOM 730 O O . HIS A 1 102 ? 11.346 46.831 16.768 1.00 49.59 102 HIS A O 1
ATOM 736 N N . ASP A 1 103 ? 11.741 45.806 18.759 1.00 45.41 103 ASP A N 1
ATOM 737 C CA . ASP A 1 103 ? 13.163 46.049 18.868 1.00 45.41 103 ASP A CA 1
ATOM 738 C C . ASP A 1 103 ? 13.869 45.391 17.674 1.00 45.41 103 ASP A C 1
ATOM 740 O O . ASP A 1 103 ? 13.667 44.209 17.379 1.00 45.41 103 ASP A O 1
ATOM 744 N N . ASP A 1 104 ? 14.641 46.215 16.969 1.00 47.44 104 ASP A N 1
ATOM 745 C CA . ASP A 1 104 ? 15.634 45.808 15.987 1.00 47.44 104 ASP A CA 1
ATOM 746 C C . ASP A 1 104 ? 16.745 45.046 16.732 1.00 47.44 104 ASP A C 1
ATOM 748 O O . ASP A 1 104 ? 17.644 45.659 17.308 1.00 47.44 104 ASP A O 1
ATOM 752 N N . ASP A 1 105 ? 16.666 43.716 16.743 1.00 46.31 105 ASP A N 1
ATOM 753 C CA . ASP A 1 105 ? 17.834 42.862 16.947 1.00 46.31 105 ASP A CA 1
ATOM 754 C C . ASP A 1 105 ? 18.332 42.434 15.560 1.00 46.31 105 ASP A C 1
ATOM 756 O O . ASP A 1 105 ? 17.770 41.555 14.900 1.00 46.31 105 ASP A O 1
ATOM 760 N N . ASP A 1 106 ? 19.367 43.149 15.116 1.00 49.06 106 ASP A N 1
ATOM 761 C CA . ASP A 1 106 ? 20.295 42.742 14.069 1.00 49.06 106 ASP A CA 1
ATOM 762 C C . ASP A 1 106 ? 20.922 41.394 14.460 1.00 49.06 106 ASP A C 1
ATOM 764 O O . ASP A 1 106 ? 21.778 41.341 15.342 1.00 49.06 106 ASP A O 1
ATOM 768 N N . ASP A 1 107 ? 20.536 40.319 13.777 1.00 44.06 107 ASP A N 1
ATOM 769 C CA . ASP A 1 107 ? 21.383 39.139 13.615 1.00 44.06 107 ASP A CA 1
ATOM 770 C C . ASP A 1 107 ? 21.439 38.815 12.116 1.00 44.06 107 ASP A C 1
ATOM 772 O O . ASP A 1 107 ? 20.531 38.224 11.525 1.00 44.06 107 ASP A O 1
ATOM 776 N N . ASP A 1 108 ? 22.525 39.287 11.502 1.00 48.62 108 ASP A N 1
ATOM 777 C CA . ASP A 1 108 ? 23.035 38.842 10.212 1.00 48.62 108 ASP A CA 1
ATOM 778 C C . ASP A 1 108 ? 23.309 37.325 10.286 1.00 48.62 108 ASP A C 1
ATOM 780 O O . ASP A 1 108 ? 24.373 36.891 10.733 1.00 48.62 108 ASP A O 1
ATOM 784 N N . GLU A 1 109 ? 22.357 36.495 9.853 1.00 45.09 109 GLU A N 1
ATOM 785 C CA . GLU A 1 109 ? 22.665 35.124 9.441 1.00 45.09 109 GLU A CA 1
ATOM 786 C C . GLU A 1 109 ? 23.033 35.145 7.953 1.00 45.09 109 GLU A C 1
ATOM 788 O O . GLU A 1 109 ? 22.183 35.244 7.067 1.00 45.09 109 GLU A O 1
ATOM 793 N N . ASP A 1 110 ? 24.343 35.095 7.709 1.00 42.56 110 ASP A N 1
ATOM 794 C CA . ASP A 1 110 ? 24.967 34.809 6.424 1.00 42.56 110 ASP A CA 1
ATOM 795 C C . ASP A 1 110 ? 24.307 33.576 5.766 1.00 42.56 110 ASP A C 1
ATOM 797 O O . ASP A 1 110 ? 24.522 32.434 6.180 1.00 42.56 110 ASP A O 1
ATOM 801 N N . ASP A 1 111 ? 23.516 33.794 4.709 1.00 42.06 111 ASP A N 1
ATOM 802 C CA . ASP A 1 111 ? 23.118 32.744 3.769 1.00 42.06 111 ASP A CA 1
ATOM 803 C C . ASP A 1 111 ? 24.371 32.306 2.985 1.00 42.06 111 ASP A C 1
ATOM 805 O O . ASP A 1 111 ? 24.687 32.820 1.907 1.00 42.06 111 ASP A O 1
ATOM 809 N N . ASP A 1 112 ? 25.111 31.351 3.549 1.00 40.50 112 ASP A N 1
ATOM 810 C CA . ASP A 1 112 ? 26.133 30.589 2.838 1.00 40.50 112 ASP A CA 1
ATOM 811 C C . ASP A 1 112 ? 25.475 29.842 1.659 1.00 40.50 112 ASP A C 1
ATOM 813 O O . ASP A 1 112 ? 24.893 28.761 1.795 1.00 40.50 112 ASP A O 1
ATOM 817 N N . ASP A 1 113 ? 25.590 30.428 0.465 1.00 42.50 113 ASP A N 1
ATOM 818 C CA . ASP A 1 113 ? 25.377 29.777 -0.828 1.00 42.50 113 ASP A CA 1
ATOM 819 C C . ASP A 1 113 ? 26.264 28.514 -0.919 1.00 42.50 113 ASP A C 1
ATOM 821 O O . ASP A 1 113 ? 27.437 28.567 -1.308 1.00 42.50 113 ASP A O 1
ATOM 825 N N . GLU A 1 114 ? 25.714 27.339 -0.589 1.00 36.03 114 GLU A N 1
ATOM 826 C CA . GLU A 1 114 ? 26.394 26.068 -0.848 1.00 36.03 114 GLU A CA 1
ATOM 827 C C . GLU A 1 114 ? 26.618 25.888 -2.365 1.00 36.03 114 GLU A C 1
ATOM 829 O O . GLU A 1 114 ? 25.663 25.834 -3.157 1.00 36.03 114 GLU A O 1
ATOM 834 N N . PRO A 1 115 ? 27.869 25.701 -2.827 1.00 35.94 115 PRO A N 1
ATOM 835 C CA . PRO A 1 115 ? 28.126 25.412 -4.223 1.00 35.94 115 PRO A CA 1
ATOM 836 C C . PRO A 1 115 ? 27.613 24.009 -4.551 1.00 35.94 115 PRO A C 1
ATOM 838 O O . PRO A 1 115 ? 28.108 23.002 -4.039 1.00 35.94 115 PRO A O 1
ATOM 841 N N . ARG A 1 116 ? 26.655 23.932 -5.484 1.00 37.19 116 ARG A N 1
ATOM 842 C CA . ARG A 1 116 ? 26.248 22.686 -6.150 1.00 37.19 116 ARG A CA 1
ATOM 843 C C . ARG A 1 116 ? 27.468 22.016 -6.780 1.00 37.19 116 ARG A C 1
ATOM 845 O O . ARG A 1 116 ? 27.860 22.317 -7.907 1.00 37.19 116 ARG A O 1
ATOM 852 N N . SER A 1 117 ? 28.076 21.108 -6.024 1.00 35.84 117 SER A N 1
ATOM 853 C CA . SER A 1 117 ? 29.232 20.344 -6.463 1.00 35.84 117 SER A CA 1
ATOM 854 C C . SER A 1 117 ? 28.815 19.363 -7.557 1.00 35.84 117 SER A C 1
ATOM 856 O O . SER A 1 117 ? 27.822 18.640 -7.462 1.00 35.84 117 SER A O 1
ATOM 858 N N . ASN A 1 118 ? 29.582 19.370 -8.644 1.00 38.72 118 ASN A N 1
ATOM 859 C CA . ASN A 1 118 ? 29.429 18.428 -9.738 1.00 38.72 118 ASN A CA 1
ATOM 860 C C . ASN A 1 118 ? 29.577 17.004 -9.194 1.00 38.72 118 ASN A C 1
ATOM 862 O O . ASN A 1 118 ? 30.650 16.593 -8.747 1.00 38.72 118 ASN A O 1
ATOM 866 N N . PHE A 1 119 ? 28.472 16.266 -9.227 1.00 42.16 119 PHE A N 1
ATOM 867 C CA . PHE A 1 119 ? 28.341 14.933 -8.663 1.00 42.16 119 PHE A CA 1
ATOM 868 C C . PHE A 1 119 ? 29.198 13.933 -9.455 1.00 42.16 119 PHE A C 1
ATOM 870 O O . PHE A 1 119 ? 28.779 13.343 -10.454 1.00 42.16 119 PHE A O 1
ATOM 877 N N . ASN A 1 120 ? 30.449 13.762 -9.030 1.00 47.28 120 ASN A N 1
ATOM 878 C CA . ASN A 1 120 ? 31.362 12.789 -9.610 1.00 47.28 120 ASN A CA 1
ATOM 879 C C . ASN A 1 120 ? 30.867 11.372 -9.281 1.00 47.28 120 ASN A C 1
ATOM 881 O O . ASN A 1 120 ? 30.977 10.915 -8.146 1.00 47.28 120 ASN A O 1
ATOM 885 N N . ARG A 1 121 ? 30.382 10.643 -10.299 1.00 52.59 121 ARG A N 1
ATOM 886 C CA . ARG A 1 121 ? 29.932 9.231 -10.222 1.00 52.59 121 ARG A CA 1
ATOM 887 C C . ARG A 1 121 ? 30.907 8.288 -9.499 1.00 52.59 121 ARG A C 1
ATOM 889 O O . ARG A 1 121 ? 30.472 7.288 -8.941 1.00 52.59 121 ARG A O 1
ATOM 896 N N . ASN A 1 122 ? 32.199 8.610 -9.466 1.00 44.72 122 ASN A N 1
ATOM 897 C CA . ASN A 1 122 ? 33.214 7.807 -8.780 1.00 44.72 122 ASN A CA 1
ATOM 898 C C . ASN A 1 122 ? 33.178 7.967 -7.247 1.00 44.72 122 ASN A C 1
ATOM 900 O O . ASN A 1 122 ? 33.589 7.054 -6.538 1.00 44.72 122 ASN A O 1
ATOM 904 N N . LEU A 1 123 ? 32.647 9.083 -6.732 1.00 47.84 123 LEU A N 1
ATOM 905 C CA . LEU A 1 123 ? 32.480 9.319 -5.296 1.00 47.84 123 LEU A CA 1
ATOM 906 C C . LEU A 1 123 ? 31.301 8.505 -4.741 1.00 47.84 123 LEU A C 1
ATOM 908 O O . LEU A 1 123 ? 31.430 7.891 -3.690 1.00 47.84 123 LEU A O 1
ATOM 912 N N . LEU A 1 124 ? 30.192 8.407 -5.485 1.00 45.81 124 LEU A N 1
ATOM 913 C CA . LEU A 1 124 ? 29.026 7.610 -5.079 1.00 45.81 124 LEU A CA 1
ATOM 914 C C . LEU A 1 124 ? 29.339 6.104 -5.035 1.00 45.81 124 LEU A C 1
ATOM 916 O O . LEU A 1 124 ? 28.947 5.415 -4.099 1.00 45.81 124 LEU A O 1
ATOM 920 N N . ILE A 1 125 ? 30.094 5.603 -6.020 1.00 52.59 125 ILE A N 1
ATOM 921 C CA . ILE A 1 125 ? 30.535 4.199 -6.066 1.00 52.59 125 ILE A CA 1
ATOM 922 C C . ILE A 1 125 ? 31.528 3.907 -4.928 1.00 52.59 125 ILE A C 1
ATOM 924 O O . ILE A 1 125 ? 31.449 2.852 -4.302 1.00 52.59 125 ILE A O 1
ATOM 928 N N . GLY A 1 126 ? 32.416 4.856 -4.605 1.00 57.19 126 GLY A N 1
ATOM 929 C CA . GLY A 1 126 ? 33.328 4.748 -3.463 1.00 57.19 126 GLY A CA 1
ATOM 930 C C . GLY A 1 126 ? 32.613 4.751 -2.108 1.00 57.19 126 GLY A C 1
ATOM 931 O O . GLY A 1 126 ? 32.954 3.952 -1.239 1.00 57.19 126 GLY A O 1
ATOM 932 N N . VAL A 1 127 ? 31.583 5.587 -1.938 1.00 65.88 127 VAL A N 1
ATOM 933 C CA . VAL A 1 127 ? 30.781 5.655 -0.704 1.00 65.88 127 VAL A CA 1
ATOM 934 C C . VAL A 1 127 ? 29.918 4.401 -0.535 1.00 65.88 127 VAL A C 1
ATOM 936 O O . VAL A 1 127 ? 29.878 3.848 0.559 1.00 65.88 127 VAL A O 1
ATOM 939 N N . LEU A 1 128 ? 29.311 3.875 -1.604 1.00 56.56 128 LEU A N 1
ATOM 940 C CA . LEU A 1 128 ? 28.561 2.612 -1.551 1.00 56.56 128 LEU A CA 1
ATOM 941 C C . LEU A 1 128 ? 29.469 1.409 -1.246 1.00 56.56 128 LEU A C 1
ATOM 943 O O . LEU A 1 128 ? 29.105 0.562 -0.432 1.00 56.56 128 LEU A O 1
ATOM 947 N N . ALA A 1 129 ? 30.678 1.356 -1.815 1.00 66.38 129 ALA A N 1
ATOM 948 C CA . ALA A 1 129 ? 31.660 0.319 -1.492 1.00 66.38 129 ALA A CA 1
ATOM 949 C C . ALA A 1 129 ? 32.169 0.422 -0.041 1.00 66.38 129 ALA A C 1
ATOM 951 O O . ALA A 1 129 ? 32.340 -0.598 0.624 1.00 66.38 129 ALA A O 1
ATOM 952 N N . ALA A 1 130 ? 32.359 1.640 0.480 1.00 65.19 130 ALA A N 1
ATOM 953 C CA . ALA A 1 130 ? 32.745 1.867 1.872 1.00 65.19 130 ALA A CA 1
ATOM 954 C C . ALA A 1 130 ? 31.616 1.517 2.857 1.00 65.19 130 ALA A C 1
ATOM 956 O O . ALA A 1 130 ? 31.885 0.912 3.890 1.00 65.19 130 ALA A O 1
ATOM 957 N N . VAL A 1 131 ? 30.355 1.817 2.529 1.00 70.94 131 VAL A N 1
ATOM 958 C CA . VAL A 1 131 ? 29.184 1.442 3.344 1.00 70.94 131 VAL A CA 1
ATOM 959 C C . VAL A 1 131 ? 28.970 -0.075 3.344 1.00 70.94 131 VAL A C 1
ATOM 961 O O . VAL A 1 131 ? 28.668 -0.639 4.393 1.00 70.94 131 VAL A O 1
ATOM 964 N N . LEU A 1 132 ? 29.220 -0.765 2.226 1.00 69.31 132 LEU A N 1
ATOM 965 C CA . LEU A 1 132 ? 29.199 -2.233 2.167 1.00 69.31 132 LEU A CA 1
ATOM 966 C C . LEU A 1 132 ? 30.372 -2.872 2.931 1.00 69.31 132 LEU A C 1
ATOM 968 O O . LEU A 1 132 ? 30.183 -3.895 3.587 1.00 69.31 132 LEU A O 1
ATOM 972 N N . LEU A 1 133 ? 31.561 -2.260 2.917 1.00 67.56 133 LEU A N 1
ATOM 973 C CA . LEU A 1 133 ? 32.714 -2.725 3.700 1.00 67.56 133 LEU A CA 1
ATOM 974 C C . LEU A 1 133 ? 32.537 -2.487 5.205 1.00 67.56 133 LEU A C 1
ATOM 976 O O . LEU A 1 133 ? 32.847 -3.377 5.993 1.00 67.56 133 LEU A O 1
ATOM 980 N N . ILE A 1 134 ? 32.003 -1.333 5.616 1.00 66.62 134 ILE A N 1
ATOM 981 C CA . ILE A 1 134 ? 31.731 -1.005 7.026 1.00 66.62 134 ILE A CA 1
ATOM 982 C C . ILE A 1 134 ? 30.529 -1.810 7.546 1.00 66.62 134 ILE A C 1
ATOM 984 O O . ILE A 1 134 ? 30.581 -2.326 8.662 1.00 66.62 134 ILE A O 1
ATOM 988 N N . GLY A 1 135 ? 29.491 -2.007 6.726 1.00 61.25 135 GLY A N 1
ATOM 989 C CA . GLY A 1 135 ? 28.360 -2.891 7.026 1.00 61.25 135 GLY A CA 1
ATOM 990 C C . GLY A 1 135 ? 28.773 -4.363 7.135 1.00 61.25 135 GLY A C 1
ATOM 991 O O . GLY A 1 135 ? 28.357 -5.052 8.065 1.00 61.25 135 GLY A O 1
ATOM 992 N N . GLY A 1 136 ? 29.672 -4.829 6.260 1.00 61.44 136 GLY A N 1
ATOM 993 C CA . GLY A 1 136 ? 30.263 -6.169 6.330 1.00 61.44 136 GLY A CA 1
ATOM 994 C C . GLY A 1 136 ? 31.162 -6.376 7.556 1.00 61.44 136 GLY A C 1
ATOM 995 O O . GLY A 1 136 ? 31.109 -7.432 8.187 1.00 61.44 136 GLY A O 1
ATOM 996 N N . LEU A 1 137 ? 31.935 -5.358 7.954 1.00 50.81 137 LEU A N 1
ATOM 997 C CA . LEU A 1 137 ? 32.762 -5.382 9.170 1.00 50.81 137 LEU A CA 1
ATOM 998 C C . LEU A 1 137 ? 31.938 -5.298 10.466 1.00 50.81 137 LEU A C 1
ATOM 1000 O O . LEU A 1 137 ? 32.357 -5.866 11.474 1.00 50.81 137 LEU A O 1
ATOM 1004 N N . MET A 1 138 ? 30.771 -4.643 10.455 1.00 47.84 138 MET A N 1
ATOM 1005 C CA . MET A 1 138 ? 29.828 -4.681 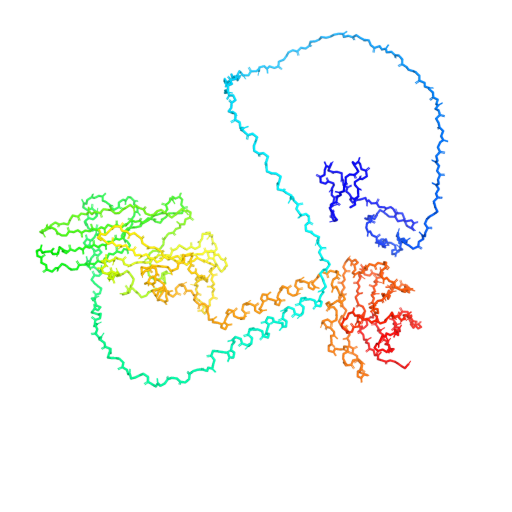11.581 1.00 47.84 138 MET A CA 1
ATOM 1006 C C . MET A 1 138 ? 29.123 -6.040 11.703 1.00 47.84 138 MET A C 1
ATOM 1008 O O . MET A 1 138 ? 28.999 -6.547 12.816 1.00 47.84 138 MET A O 1
ATOM 1012 N N . LEU A 1 139 ? 28.759 -6.680 10.585 1.00 48.50 139 LEU A N 1
ATOM 1013 C CA . LEU A 1 139 ? 28.156 -8.021 10.582 1.00 48.50 139 LEU A CA 1
ATOM 1014 C C . LEU A 1 139 ? 29.138 -9.119 11.024 1.00 48.50 139 LEU A C 1
ATOM 1016 O O . LEU A 1 139 ? 28.748 -10.039 11.739 1.00 48.50 139 LEU A O 1
ATOM 1020 N N . MET A 1 140 ? 30.431 -8.998 10.703 1.00 47.28 140 MET A N 1
ATOM 1021 C CA . MET A 1 140 ? 31.449 -9.940 11.198 1.00 47.28 140 MET A CA 1
ATOM 1022 C C . MET A 1 140 ? 31.836 -9.731 12.672 1.00 47.28 140 MET A C 1
ATOM 1024 O O . MET A 1 140 ? 32.513 -10.583 13.243 1.00 47.28 140 MET A O 1
ATOM 1028 N N . ARG A 1 141 ? 31.385 -8.646 13.322 1.00 45.59 141 ARG A N 1
ATOM 1029 C CA . ARG A 1 141 ? 31.591 -8.413 14.764 1.00 45.59 141 ARG A CA 1
ATOM 1030 C C . ARG A 1 141 ? 30.451 -8.920 15.654 1.00 45.59 141 ARG A C 1
ATOM 1032 O O . ARG A 1 141 ? 30.576 -8.837 16.871 1.00 45.59 141 ARG A O 1
ATOM 1039 N N . GLN A 1 142 ? 29.376 -9.462 15.075 1.00 48.59 142 GLN A N 1
ATOM 1040 C CA . GLN A 1 142 ? 28.249 -10.061 15.811 1.00 48.59 142 GLN A CA 1
ATOM 1041 C C . GLN A 1 142 ? 28.199 -11.595 15.748 1.00 48.59 142 GLN A C 1
ATOM 1043 O O . GLN A 1 142 ? 27.376 -12.208 16.422 1.00 48.59 142 GLN A O 1
ATOM 1048 N N . CYS A 1 143 ? 29.136 -12.228 15.040 1.00 44.06 143 CYS A N 1
ATOM 1049 C CA . CYS A 1 143 ? 29.323 -13.679 15.040 1.00 44.06 143 CYS A CA 1
ATOM 1050 C C . CYS A 1 143 ? 30.597 -14.040 15.812 1.00 44.06 143 CYS A C 1
ATOM 1052 O O . CYS A 1 143 ? 31.593 -14.459 15.229 1.00 44.06 143 CYS A O 1
ATOM 1054 N N . GLY A 1 144 ? 30.597 -13.823 17.125 1.00 47.31 144 GLY A N 1
ATOM 1055 C CA . GLY A 1 144 ? 31.770 -14.112 17.940 1.00 47.31 144 GLY A CA 1
ATOM 1056 C C . GLY A 1 144 ? 31.566 -13.852 19.420 1.00 47.31 144 GLY A C 1
ATOM 1057 O O . GLY A 1 144 ? 32.302 -13.056 19.985 1.00 47.31 144 GLY A O 1
ATOM 1058 N N . ASP A 1 145 ? 30.605 -14.530 20.047 1.00 37.81 145 ASP A N 1
ATOM 1059 C CA . ASP A 1 145 ? 30.795 -14.913 21.445 1.00 37.81 145 ASP A CA 1
ATOM 1060 C C . ASP A 1 145 ? 30.105 -16.251 21.725 1.00 37.81 145 ASP A C 1
ATOM 1062 O O . ASP A 1 145 ? 28.879 -16.381 21.712 1.00 37.81 145 ASP A O 1
ATOM 1066 N N . GLY A 1 146 ? 30.931 -17.280 21.895 1.00 49.06 146 GLY A N 1
ATOM 1067 C CA . GLY A 1 146 ? 30.517 -18.564 22.429 1.00 49.06 146 GLY A CA 1
ATOM 1068 C C . GLY A 1 146 ? 30.475 -18.452 23.946 1.00 49.06 146 GLY A C 1
ATOM 1069 O O . GLY A 1 146 ? 31.500 -18.610 24.601 1.00 49.06 146 GLY A O 1
ATOM 1070 N N . GLY A 1 147 ? 29.291 -18.195 24.497 1.00 35.41 147 GLY A N 1
ATOM 1071 C CA . GLY A 1 147 ? 29.032 -18.203 25.934 1.00 35.41 147 GLY A CA 1
ATOM 1072 C C . GLY A 1 147 ? 28.020 -19.289 26.292 1.00 35.41 147 GLY A C 1
ATOM 1073 O O . GLY A 1 147 ? 26.877 -19.211 25.865 1.00 35.41 147 GLY A O 1
ATOM 1074 N N . ASN A 1 148 ? 28.503 -20.293 27.030 1.00 39.34 148 ASN A N 1
ATOM 1075 C CA . ASN A 1 148 ? 27.866 -21.432 27.712 1.00 39.34 148 ASN A CA 1
ATOM 1076 C C . ASN A 1 148 ? 26.329 -21.630 27.678 1.00 39.34 148 ASN A C 1
ATOM 1078 O O . ASN A 1 148 ? 25.565 -20.678 27.821 1.00 39.34 148 ASN A O 1
ATOM 1082 N N . PRO A 1 149 ? 25.864 -22.901 27.654 1.00 36.09 149 PRO A N 1
ATOM 1083 C CA . PRO A 1 149 ? 24.449 -23.224 27.795 1.00 36.09 149 PRO A CA 1
ATOM 1084 C C . PRO A 1 149 ? 23.933 -22.723 29.148 1.00 36.09 149 PRO A C 1
ATOM 1086 O O . PRO A 1 149 ? 24.344 -23.201 30.204 1.00 36.09 149 PRO A O 1
ATOM 1089 N N . VAL A 1 150 ? 23.034 -21.744 29.102 1.00 36.72 150 VAL A N 1
ATOM 1090 C CA . VAL A 1 150 ? 22.249 -21.324 30.260 1.00 36.72 150 VAL A CA 1
ATOM 1091 C C . VAL A 1 150 ? 21.237 -22.432 30.528 1.00 36.72 150 VAL A C 1
ATOM 1093 O O . VAL A 1 150 ? 20.402 -22.747 29.679 1.00 36.72 150 VAL A O 1
ATOM 1096 N N . GLU A 1 151 ? 21.366 -23.061 31.693 1.00 33.19 151 GLU A N 1
ATOM 1097 C CA . GLU A 1 151 ? 20.390 -24.003 32.233 1.00 33.19 151 GLU A CA 1
ATOM 1098 C C . GLU A 1 151 ? 18.975 -23.396 32.192 1.00 33.19 151 GLU A C 1
ATOM 1100 O O . GLU A 1 151 ? 18.816 -22.190 32.410 1.00 33.19 151 GLU A O 1
ATOM 1105 N N . PRO A 1 152 ? 17.931 -24.199 31.916 1.00 32.53 152 PRO A N 1
ATOM 1106 C CA . PRO A 1 152 ? 16.567 -23.698 31.867 1.00 32.53 152 PRO A CA 1
ATOM 1107 C C . PRO A 1 152 ? 16.172 -23.136 33.236 1.00 32.53 152 PRO A C 1
ATOM 1109 O O . PRO A 1 152 ? 16.004 -23.871 34.210 1.00 32.53 152 PRO A O 1
ATOM 1112 N N . VAL A 1 153 ? 16.011 -21.813 33.292 1.00 34.56 153 VAL A N 1
ATOM 1113 C CA . VAL A 1 153 ? 15.364 -21.117 34.406 1.00 34.56 153 VAL A CA 1
ATOM 1114 C C . VAL A 1 153 ? 13.970 -21.731 34.585 1.00 34.56 153 VAL A C 1
ATOM 1116 O O . VAL A 1 153 ? 13.292 -21.962 33.577 1.00 34.56 153 VAL A O 1
ATOM 1119 N N . PRO A 1 154 ? 13.524 -22.020 35.822 1.00 31.95 154 PRO A N 1
ATOM 1120 C CA . PRO A 1 154 ? 12.229 -22.637 36.048 1.00 31.95 154 PRO A CA 1
ATOM 1121 C C . PRO A 1 154 ? 11.157 -21.757 35.420 1.00 31.95 154 PRO A C 1
ATOM 1123 O O . PRO A 1 154 ? 11.061 -20.567 35.720 1.00 31.95 154 PRO A O 1
ATOM 1126 N N . THR A 1 155 ? 10.353 -22.347 34.540 1.00 33.12 155 THR A N 1
ATOM 1127 C CA . THR A 1 155 ? 9.060 -21.789 34.177 1.00 33.12 155 THR A CA 1
ATOM 1128 C C . THR A 1 155 ? 8.271 -21.677 35.467 1.00 33.12 155 THR A C 1
ATOM 1130 O O . THR A 1 155 ? 7.708 -22.669 35.934 1.00 33.12 155 THR A O 1
ATOM 1133 N N . ASP A 1 156 ? 8.250 -20.487 36.058 1.00 28.62 156 ASP A N 1
ATOM 1134 C CA . ASP A 1 156 ? 7.221 -20.157 37.021 1.00 28.62 156 ASP A CA 1
ATOM 1135 C C . ASP A 1 156 ? 5.939 -20.070 36.199 1.00 28.62 156 ASP A C 1
ATOM 1137 O O . ASP A 1 156 ? 5.590 -19.056 35.587 1.00 28.62 156 ASP A O 1
ATOM 1141 N N . SER A 1 157 ? 5.312 -21.235 36.062 1.00 36.00 157 SER A N 1
ATOM 1142 C CA . SER A 1 157 ? 3.982 -21.433 35.537 1.00 36.00 157 SER A CA 1
ATOM 1143 C C . SER A 1 157 ? 3.027 -20.701 36.466 1.00 36.00 157 SER A C 1
ATOM 1145 O O . SER A 1 157 ? 2.305 -21.311 37.251 1.00 36.00 157 SER A O 1
ATOM 1147 N N . THR A 1 158 ? 3.002 -19.373 36.369 1.00 30.27 158 THR A N 1
ATOM 1148 C CA . THR A 1 158 ? 1.815 -18.627 36.741 1.00 30.27 158 THR A CA 1
ATOM 1149 C C . THR A 1 158 ? 0.817 -18.968 35.656 1.00 30.27 158 THR A C 1
ATOM 1151 O O . THR A 1 158 ? 0.773 -18.353 34.593 1.00 30.27 158 THR A O 1
ATOM 1154 N N . SER A 1 159 ? 0.094 -20.057 35.892 1.00 31.67 159 SER A N 1
ATOM 1155 C CA . SER A 1 159 ? -1.072 -20.448 35.132 1.00 31.67 159 SER A CA 1
ATOM 1156 C C . SER A 1 159 ? -1.940 -19.209 34.941 1.00 31.67 159 SER A C 1
ATOM 1158 O O . SER A 1 159 ? -2.607 -18.760 35.876 1.00 31.67 159 SER A O 1
ATOM 1160 N N . VAL A 1 160 ? -1.924 -18.643 33.736 1.00 31.25 160 VAL A N 1
ATOM 1161 C CA . VAL A 1 160 ? -2.998 -17.769 33.285 1.00 31.25 160 VAL A CA 1
ATOM 1162 C C . VAL A 1 160 ? -4.203 -18.691 33.204 1.00 31.25 160 VAL A C 1
ATOM 1164 O O . VAL A 1 160 ? -4.372 -19.437 32.241 1.00 31.25 160 VAL A O 1
ATOM 1167 N N . GLN A 1 161 ? -4.995 -18.721 34.274 1.00 26.67 161 GLN A N 1
ATOM 1168 C CA . GLN A 1 161 ? -6.321 -19.308 34.224 1.00 26.67 161 GLN A CA 1
ATOM 1169 C C . GLN A 1 161 ? -7.109 -18.472 33.220 1.00 26.67 161 GLN A C 1
ATOM 1171 O O . GLN A 1 161 ? -7.575 -17.375 33.525 1.00 26.67 161 GLN A O 1
ATOM 1176 N N . ALA A 1 162 ? -7.198 -18.972 31.989 1.00 31.16 162 ALA A N 1
ATOM 1177 C CA . ALA A 1 162 ? -8.161 -18.496 31.021 1.00 31.16 162 ALA A CA 1
ATOM 1178 C C . ALA A 1 162 ? -9.547 -18.747 31.624 1.00 31.16 162 ALA A C 1
ATOM 1180 O O . ALA A 1 162 ? -10.025 -19.880 31.667 1.00 31.16 162 ALA A O 1
ATOM 1181 N N . ALA A 1 163 ? -10.164 -17.693 32.155 1.00 28.88 163 ALA A N 1
ATOM 1182 C CA . ALA A 1 163 ? -11.575 -17.720 32.478 1.00 28.88 163 ALA A CA 1
ATOM 1183 C C . ALA A 1 163 ? -12.338 -17.946 31.165 1.00 28.88 163 ALA A C 1
ATOM 1185 O O . ALA A 1 163 ? -12.212 -17.168 30.219 1.00 28.88 163 ALA A O 1
ATOM 1186 N N . THR A 1 164 ? -13.090 -19.040 31.102 1.00 33.00 164 THR A N 1
ATOM 1187 C CA . THR A 1 164 ? -14.044 -19.372 30.039 1.00 33.00 164 THR A CA 1
ATOM 1188 C C . THR A 1 164 ? -14.895 -18.139 29.697 1.00 33.00 164 THR A C 1
ATOM 1190 O O . THR A 1 164 ? -15.286 -17.419 30.622 1.00 33.00 164 THR A O 1
ATOM 1193 N N . PRO A 1 165 ? -15.211 -17.850 28.419 1.00 39.78 165 PRO A N 1
ATOM 1194 C CA . PRO A 1 165 ? -15.899 -16.615 28.068 1.00 39.78 165 PRO A CA 1
ATOM 1195 C C . PRO A 1 165 ? -17.333 -16.626 28.614 1.00 39.78 165 PRO A C 1
ATOM 1197 O O . PRO A 1 165 ? -18.251 -17.191 28.030 1.00 39.78 165 PRO A O 1
ATOM 1200 N N . ALA A 1 166 ? -17.539 -15.925 29.729 1.00 42.22 166 ALA A N 1
ATOM 1201 C CA . ALA A 1 166 ? -18.845 -15.525 30.253 1.00 42.22 166 ALA A CA 1
ATOM 1202 C C . ALA A 1 166 ? -19.503 -14.422 29.390 1.00 42.22 166 ALA A C 1
ATOM 1204 O O . ALA A 1 166 ? -20.272 -13.603 29.892 1.00 42.22 166 ALA A O 1
ATOM 1205 N N . THR A 1 167 ? -19.170 -14.351 28.096 1.00 57.28 167 THR A N 1
ATOM 1206 C CA . THR A 1 167 ? -19.572 -13.267 27.190 1.00 57.28 167 THR A CA 1
ATOM 1207 C C . THR A 1 167 ? -21.079 -13.258 26.958 1.00 57.28 167 THR A C 1
ATOM 1209 O O . THR A 1 167 ? -21.668 -12.182 26.942 1.00 57.28 167 THR A O 1
ATOM 1212 N N . GLY A 1 168 ? -21.725 -14.428 26.869 1.00 71.06 168 GLY A N 1
ATOM 1213 C CA . GLY A 1 168 ? -23.175 -14.537 26.658 1.00 71.06 168 GLY A CA 1
ATOM 1214 C C . GLY A 1 168 ? -24.024 -13.982 27.812 1.00 71.06 168 GLY A C 1
ATOM 1215 O O . GLY A 1 168 ? -24.981 -13.243 27.583 1.00 71.06 168 GLY A O 1
ATOM 1216 N N . GLU A 1 169 ? -23.663 -14.277 29.063 1.00 86.38 169 GLU A N 1
ATOM 1217 C CA . GLU A 1 169 ? -24.364 -13.722 30.233 1.00 86.38 169 GLU A CA 1
ATOM 1218 C C . GLU A 1 169 ? -24.034 -12.231 30.405 1.00 86.38 169 GLU A C 1
ATOM 1220 O O . GLU A 1 169 ? -24.931 -11.411 30.601 1.00 86.38 169 GLU A O 1
ATOM 1225 N N . ALA A 1 170 ? -22.755 -11.858 30.261 1.00 91.44 170 ALA A N 1
ATOM 1226 C CA . ALA A 1 170 ? -22.306 -10.481 30.438 1.00 91.44 170 ALA A CA 1
ATOM 1227 C C . ALA A 1 170 ? -22.944 -9.516 29.427 1.00 91.44 170 ALA A C 1
ATOM 1229 O O . ALA A 1 170 ? -23.393 -8.445 29.830 1.00 91.44 170 ALA A O 1
ATOM 1230 N N . ILE A 1 171 ? -23.023 -9.883 28.138 1.00 90.94 171 ILE A N 1
ATOM 1231 C CA . ILE A 1 171 ? -23.637 -9.031 27.102 1.00 90.94 171 ILE A CA 1
ATOM 1232 C C . ILE A 1 171 ? -25.137 -8.855 27.324 1.00 90.94 171 ILE A C 1
ATOM 1234 O O . ILE A 1 171 ? -25.664 -7.776 27.059 1.00 90.94 171 ILE A O 1
ATOM 1238 N N . THR A 1 172 ? -25.805 -9.877 27.862 1.00 93.50 172 THR A N 1
ATOM 1239 C CA . THR A 1 172 ? -27.232 -9.817 28.191 1.00 93.50 172 THR A CA 1
ATOM 1240 C C . THR A 1 172 ? -27.467 -8.832 29.333 1.00 93.50 172 THR A C 1
ATOM 1242 O O . THR A 1 172 ? -28.182 -7.852 29.147 1.00 93.50 172 THR A O 1
ATOM 1245 N N . ILE A 1 173 ? -26.773 -9.005 30.469 1.00 94.62 173 ILE A N 1
ATOM 1246 C CA . ILE A 1 173 ? -26.872 -8.090 31.622 1.00 94.62 173 ILE A CA 1
ATOM 1247 C C . ILE A 1 173 ? -26.527 -6.655 31.210 1.00 94.62 173 ILE A C 1
ATOM 1249 O O . ILE A 1 173 ? -27.231 -5.713 31.568 1.00 94.62 173 ILE A O 1
ATOM 1253 N N . PHE A 1 174 ? -25.453 -6.490 30.438 1.00 95.81 174 PHE A N 1
ATOM 1254 C CA . PHE A 1 174 ? -25.017 -5.199 29.926 1.00 95.81 174 PHE A CA 1
ATOM 1255 C C . PHE A 1 174 ? -26.102 -4.511 29.094 1.00 95.81 174 PHE A C 1
ATOM 1257 O O . PHE A 1 174 ? -26.449 -3.360 29.352 1.00 95.81 174 PHE A O 1
ATOM 1264 N N . THR A 1 175 ? -26.653 -5.225 28.113 1.00 94.81 175 THR A N 1
ATOM 1265 C CA . THR A 1 175 ? -27.679 -4.701 27.204 1.00 94.81 175 THR A CA 1
ATOM 1266 C C . THR A 1 175 ? -28.951 -4.337 27.963 1.00 94.81 175 THR A C 1
ATOM 1268 O O . THR A 1 175 ? -29.483 -3.241 27.777 1.00 94.81 175 THR A O 1
ATOM 1271 N N . ASP A 1 176 ? -29.402 -5.212 28.860 1.00 95.06 176 ASP A N 1
ATOM 1272 C CA . ASP A 1 176 ? -30.606 -5.001 29.662 1.00 95.06 176 ASP A CA 1
ATOM 1273 C C . ASP A 1 176 ? -30.472 -3.787 30.582 1.00 95.06 176 ASP A C 1
ATOM 1275 O O . ASP A 1 176 ? -31.394 -2.975 30.672 1.00 95.06 176 ASP A O 1
ATOM 1279 N N . GLU A 1 177 ? -29.322 -3.621 31.239 1.00 96.44 177 GLU A N 1
ATOM 1280 C CA . GLU A 1 177 ? -29.099 -2.491 32.137 1.00 96.44 177 GLU A CA 1
ATOM 1281 C C . GLU A 1 177 ? -28.991 -1.170 31.366 1.00 96.44 177 GLU A C 1
ATOM 1283 O O . GLU A 1 177 ? -29.572 -0.166 31.779 1.00 96.44 177 GLU A O 1
ATOM 1288 N N . LEU A 1 178 ? -28.316 -1.148 30.211 1.00 96.25 178 LEU A N 1
ATOM 1289 C CA . LEU A 1 178 ? -28.275 0.058 29.381 1.00 96.25 178 LEU A CA 1
ATOM 1290 C C . LEU A 1 178 ? -29.664 0.450 28.873 1.00 96.25 178 LEU A C 1
ATOM 1292 O O . LEU A 1 178 ? -29.997 1.635 28.893 1.00 96.25 178 LEU A O 1
ATOM 1296 N N . ASN A 1 179 ? -30.485 -0.516 28.461 1.00 94.19 179 ASN A N 1
ATOM 1297 C CA . ASN A 1 179 ? -31.861 -0.253 28.043 1.00 94.19 179 ASN A CA 1
ATOM 1298 C C . ASN A 1 179 ? -32.719 0.244 29.211 1.00 94.19 179 ASN A C 1
ATOM 1300 O O . ASN A 1 179 ? -33.406 1.253 29.075 1.00 94.19 179 ASN A O 1
ATOM 1304 N N . ARG A 1 180 ? -32.628 -0.399 30.383 1.00 93.75 180 ARG A N 1
ATOM 1305 C CA . ARG A 1 180 ? -33.361 0.001 31.597 1.00 93.75 180 ARG A CA 1
ATOM 1306 C C . ARG A 1 180 ? -33.070 1.445 32.009 1.00 93.75 180 ARG A C 1
ATOM 1308 O O . ARG A 1 180 ? -33.968 2.132 32.484 1.00 93.75 180 ARG A O 1
ATOM 1315 N N . ASN A 1 181 ? -31.835 1.901 31.810 1.00 93.19 181 ASN A N 1
ATOM 1316 C CA . ASN A 1 181 ? -31.404 3.259 32.145 1.00 93.19 181 ASN A CA 1
ATOM 1317 C C . ASN A 1 181 ? -31.506 4.251 30.966 1.00 93.19 181 ASN A C 1
ATOM 1319 O O . ASN A 1 181 ? -31.091 5.397 31.113 1.00 93.19 181 ASN A O 1
ATOM 1323 N N . ASN A 1 182 ? -32.041 3.848 29.803 1.00 92.75 182 ASN A N 1
ATOM 1324 C CA . ASN A 1 182 ? -32.076 4.653 28.568 1.00 92.75 182 ASN A CA 1
ATOM 1325 C C . ASN A 1 182 ? -30.689 5.162 28.115 1.00 92.75 182 ASN A C 1
ATOM 1327 O O . ASN A 1 182 ? -30.545 6.272 27.606 1.00 92.75 182 ASN A O 1
ATOM 1331 N N . LEU A 1 183 ? -29.646 4.350 28.309 1.00 93.38 183 LEU A N 1
ATOM 1332 C CA . LEU A 1 183 ? -28.247 4.695 28.035 1.00 93.38 183 LEU A CA 1
ATOM 1333 C C . LEU A 1 183 ? -27.687 4.081 26.744 1.00 93.38 183 LEU A C 1
ATOM 1335 O O . LEU A 1 183 ? -26.552 4.404 26.385 1.00 93.38 183 LEU A O 1
ATOM 1339 N N . MET A 1 184 ? -28.434 3.218 26.044 1.00 87.69 184 MET A N 1
ATOM 1340 C CA . MET A 1 184 ? -27.982 2.629 24.772 1.00 87.69 184 MET A CA 1
ATOM 1341 C C . MET A 1 184 ? -27.783 3.710 23.697 1.00 87.69 184 MET A C 1
ATOM 1343 O O . MET A 1 184 ? -26.755 3.724 23.023 1.00 87.69 184 MET A O 1
ATOM 1347 N N . GLY A 1 185 ? -28.708 4.674 23.624 1.00 80.00 185 GLY A N 1
ATOM 1348 C CA . GLY A 1 185 ? -28.744 5.715 22.595 1.00 80.00 185 GLY A CA 1
ATOM 1349 C C . GLY A 1 185 ? -29.387 5.233 21.291 1.00 80.00 185 GLY A C 1
ATOM 1350 O O . GLY A 1 185 ? -29.374 4.042 20.976 1.00 80.00 185 GLY A O 1
ATOM 1351 N N . ASP A 1 186 ? -29.960 6.163 20.528 1.00 76.25 186 ASP A N 1
ATOM 1352 C CA . ASP A 1 186 ? -30.723 5.835 19.321 1.00 76.25 186 ASP A CA 1
ATOM 1353 C C . ASP A 1 186 ? -29.838 5.197 18.240 1.00 76.25 186 ASP A C 1
ATOM 1355 O O . ASP A 1 186 ? -28.841 5.770 17.795 1.00 76.25 186 ASP A O 1
ATOM 1359 N N . GLY A 1 187 ? -30.216 3.989 17.810 1.00 81.00 187 GLY A N 1
ATOM 1360 C CA . GLY A 1 187 ? -29.554 3.243 16.734 1.00 81.00 187 GLY A CA 1
ATOM 1361 C C . GLY A 1 187 ? -28.216 2.592 17.103 1.00 81.00 187 GLY A C 1
ATOM 1362 O O . GLY A 1 187 ? -27.641 1.894 16.267 1.00 81.00 187 GLY A O 1
ATOM 1363 N N . ALA A 1 188 ? -27.708 2.791 18.321 1.00 85.19 188 ALA A N 1
ATOM 1364 C CA . ALA A 1 188 ? -26.495 2.125 18.778 1.00 85.19 188 ALA A CA 1
ATOM 1365 C C . ALA A 1 188 ? -26.774 0.660 19.147 1.00 85.19 188 ALA A C 1
ATOM 1367 O O . ALA A 1 188 ? -27.863 0.302 19.592 1.00 85.19 188 ALA A O 1
ATOM 1368 N N . SER A 1 189 ? -25.769 -0.194 18.971 1.00 87.94 189 SER A N 1
ATOM 1369 C CA . SER A 1 189 ? -25.819 -1.613 19.333 1.00 87.94 189 SER A CA 1
ATOM 1370 C C . SER A 1 189 ? -24.785 -1.931 20.407 1.00 87.94 189 SER A C 1
ATOM 1372 O O . SER A 1 189 ? -23.698 -1.348 20.421 1.00 87.94 189 SER A O 1
ATOM 1374 N N . ALA A 1 190 ? -25.090 -2.889 21.284 1.00 90.38 190 ALA A N 1
ATOM 1375 C CA . ALA A 1 190 ? -24.086 -3.495 22.149 1.00 90.38 190 ALA A CA 1
ATOM 1376 C C . ALA A 1 190 ? -23.149 -4.358 21.288 1.00 90.38 190 ALA A C 1
ATOM 1378 O O . ALA A 1 190 ? -23.589 -5.308 20.647 1.00 90.38 190 ALA A O 1
ATOM 1379 N N . GLY A 1 191 ? -21.867 -4.000 21.232 1.00 86.62 191 GLY A N 1
ATOM 1380 C CA . GLY A 1 191 ? -20.867 -4.745 20.467 1.00 86.62 191 GLY A CA 1
ATOM 1381 C C . GLY A 1 191 ? -20.236 -5.880 21.264 1.00 86.62 191 GLY A C 1
ATOM 1382 O O . GLY A 1 191 ? -20.013 -6.961 20.733 1.00 86.62 191 GLY A O 1
ATOM 1383 N N . ALA A 1 192 ? -19.945 -5.636 22.540 1.00 89.12 192 ALA A N 1
ATOM 1384 C CA . ALA A 1 192 ? -19.120 -6.516 23.357 1.00 89.12 192 ALA A CA 1
ATOM 1385 C C . ALA A 1 192 ? -19.355 -6.262 24.846 1.00 89.12 192 ALA A C 1
ATOM 1387 O O . ALA A 1 192 ? -19.551 -5.116 25.239 1.00 89.12 192 ALA A O 1
ATOM 1388 N N . ALA A 1 193 ? -19.267 -7.297 25.682 1.00 92.94 193 ALA A N 1
ATOM 1389 C CA . ALA A 1 193 ? -19.214 -7.145 27.131 1.00 92.94 193 ALA A CA 1
ATOM 1390 C C . ALA A 1 193 ? -18.451 -8.304 27.773 1.00 92.94 193 ALA A C 1
ATOM 1392 O O . ALA A 1 193 ? -18.536 -9.449 27.325 1.00 92.94 193 ALA A O 1
ATOM 1393 N N . VAL A 1 194 ? -17.707 -7.992 28.830 1.00 93.94 194 VAL A N 1
ATOM 1394 C CA . VAL A 1 194 ? -16.887 -8.943 29.581 1.00 93.94 194 VAL A CA 1
ATOM 1395 C C . VAL A 1 194 ? -17.094 -8.718 31.074 1.00 93.94 194 VAL A C 1
ATOM 1397 O O . VAL A 1 194 ? -17.249 -7.583 31.532 1.00 93.94 194 VAL A O 1
ATOM 1400 N N . ARG A 1 195 ? -17.115 -9.811 31.837 1.00 93.44 195 ARG A N 1
ATOM 1401 C CA . ARG A 1 195 ? -17.305 -9.790 33.289 1.00 93.44 195 ARG A CA 1
ATOM 1402 C C . ARG A 1 195 ? -15.958 -9.837 34.004 1.00 93.44 195 ARG A C 1
ATOM 1404 O O . ARG A 1 195 ? -15.080 -10.607 33.629 1.00 93.44 195 ARG A O 1
ATOM 1411 N N . PHE A 1 196 ? -15.839 -9.046 35.059 1.00 92.81 196 PHE A N 1
ATOM 1412 C CA . PHE A 1 196 ? -14.745 -9.037 36.019 1.00 92.81 196 PHE A CA 1
ATOM 1413 C C . PHE A 1 196 ? -15.325 -9.516 37.354 1.00 92.81 196 PHE A C 1
ATOM 1415 O O . PHE A 1 196 ? -15.930 -8.710 38.069 1.00 92.81 196 PHE A O 1
ATOM 1422 N N . PRO A 1 197 ? -15.215 -10.821 37.663 1.00 88.44 197 PRO A N 1
ATOM 1423 C CA . PRO A 1 197 ? -15.822 -11.376 38.861 1.00 88.44 197 PRO A CA 1
ATOM 1424 C C . PRO A 1 197 ? -15.226 -10.729 40.112 1.00 88.44 197 PRO A C 1
ATOM 1426 O O . PRO A 1 197 ? -14.008 -10.627 40.264 1.00 88.44 197 PRO A O 1
ATOM 1429 N N . GLY A 1 198 ? -16.109 -10.295 41.005 1.00 84.44 198 GLY A N 1
ATOM 1430 C CA . GLY A 1 198 ? -15.741 -9.831 42.337 1.00 84.44 198 GLY A CA 1
ATOM 1431 C C . GLY A 1 198 ? -15.364 -10.992 43.260 1.00 84.44 198 GLY A C 1
ATOM 1432 O O . GLY A 1 198 ? -15.743 -12.138 43.014 1.00 84.44 198 GLY A O 1
ATOM 1433 N N . ASN A 1 199 ? -14.653 -10.701 44.350 1.00 80.12 199 ASN A N 1
ATOM 1434 C CA . ASN A 1 199 ? -14.282 -11.692 45.370 1.00 80.12 199 ASN A CA 1
ATOM 1435 C C . ASN A 1 199 ? -15.141 -11.612 46.649 1.00 80.12 199 ASN A C 1
ATOM 1437 O O . ASN A 1 199 ? -14.841 -12.294 47.626 1.00 80.12 199 ASN A O 1
ATOM 1441 N N . GLY A 1 200 ? -16.206 -10.804 46.655 1.00 66.19 200 GLY A N 1
ATOM 1442 C CA . GLY A 1 200 ? -17.079 -10.619 47.814 1.00 66.19 200 GLY A CA 1
ATOM 1443 C C . GLY A 1 200 ? -17.306 -9.143 48.127 1.00 66.19 200 GLY A C 1
ATOM 1444 O O . GLY A 1 200 ? -17.529 -8.350 47.218 1.00 66.19 200 GLY A O 1
ATOM 1445 N N . ALA A 1 201 ? -17.290 -8.783 49.414 1.00 64.38 201 ALA A N 1
ATOM 1446 C CA . ALA A 1 201 ? -17.607 -7.429 49.875 1.00 64.38 201 ALA A CA 1
ATOM 1447 C C . ALA A 1 201 ? -16.566 -6.368 49.462 1.00 64.38 201 ALA A C 1
ATOM 1449 O O . ALA A 1 201 ? -16.928 -5.202 49.323 1.00 64.38 201 ALA A O 1
ATOM 1450 N N . ASP A 1 202 ? -15.308 -6.766 49.236 1.00 74.81 202 ASP A N 1
ATOM 1451 C CA . ASP A 1 202 ? -14.196 -5.832 49.007 1.00 74.81 202 ASP A CA 1
ATOM 1452 C C . ASP A 1 202 ? -14.009 -5.455 47.530 1.00 74.81 202 ASP A C 1
ATOM 1454 O O . ASP A 1 202 ? -13.632 -4.325 47.219 1.00 74.81 202 ASP A O 1
ATOM 1458 N N . VAL A 1 203 ? -14.290 -6.381 46.605 1.00 82.81 203 VAL A N 1
ATOM 1459 C CA . VAL A 1 203 ? -14.234 -6.130 45.159 1.00 82.81 203 VAL A CA 1
ATOM 1460 C C . VAL A 1 203 ? -15.589 -6.476 44.547 1.00 82.81 203 VAL A C 1
ATOM 1462 O O . VAL A 1 203 ? -15.910 -7.665 44.436 1.00 82.81 203 VAL A O 1
ATOM 1465 N N . PRO A 1 204 ? -16.392 -5.475 44.137 1.00 89.56 204 PRO A N 1
ATOM 1466 C CA . PRO A 1 204 ? -17.682 -5.733 43.521 1.00 89.56 204 PRO A CA 1
ATOM 1467 C C . PRO A 1 204 ? -17.508 -6.415 42.163 1.00 89.56 204 PRO A C 1
ATOM 1469 O O . PRO A 1 204 ? -16.554 -6.163 41.425 1.00 89.56 204 PRO A O 1
ATOM 1472 N N . ASP A 1 205 ? -18.480 -7.255 41.821 1.00 92.19 205 ASP A N 1
ATOM 1473 C CA . ASP A 1 205 ? -18.624 -7.810 40.478 1.00 92.19 205 ASP A CA 1
ATOM 1474 C C . ASP A 1 205 ? -18.829 -6.662 39.482 1.00 92.19 205 ASP A C 1
ATOM 1476 O O . ASP A 1 205 ? -19.618 -5.744 39.734 1.00 92.19 205 ASP A O 1
ATOM 1480 N N . ARG A 1 206 ? -18.090 -6.681 38.374 1.00 94.62 206 ARG A N 1
ATOM 1481 C CA . ARG A 1 206 ? -18.135 -5.625 37.359 1.00 94.62 206 ARG A CA 1
ATOM 1482 C C . ARG A 1 206 ? -18.346 -6.211 35.977 1.00 94.62 206 ARG A C 1
ATOM 1484 O O . ARG A 1 206 ? -17.871 -7.298 35.672 1.00 94.62 206 ARG A O 1
ATOM 1491 N N . ILE A 1 207 ? -19.017 -5.467 35.112 1.00 96.06 207 ILE A N 1
ATOM 1492 C CA . ILE A 1 207 ? -19.112 -5.775 33.685 1.00 96.06 207 ILE A CA 1
ATOM 1493 C C . ILE A 1 207 ? -18.644 -4.540 32.931 1.00 96.06 207 ILE A C 1
ATOM 1495 O O . ILE A 1 207 ? -19.164 -3.456 33.161 1.00 96.06 207 ILE A O 1
ATOM 1499 N N . ALA A 1 208 ? -17.677 -4.685 32.032 1.00 96.31 208 ALA A N 1
ATOM 1500 C CA . ALA A 1 208 ? -17.362 -3.625 31.082 1.00 96.31 208 ALA A CA 1
ATOM 1501 C C . ALA A 1 208 ? -17.865 -4.035 29.707 1.00 96.31 208 ALA A C 1
ATOM 1503 O O . ALA A 1 208 ? -17.689 -5.184 29.301 1.00 96.31 208 ALA A O 1
ATOM 1504 N N . GLY A 1 209 ? -18.473 -3.105 28.985 1.00 94.81 209 GLY A N 1
ATOM 1505 C CA . GLY A 1 209 ? -18.953 -3.367 27.639 1.00 94.81 209 GLY A CA 1
ATOM 1506 C C . GLY A 1 209 ? -18.880 -2.149 26.744 1.00 94.81 209 GLY A C 1
ATOM 1507 O O . GLY A 1 209 ? -18.731 -1.017 27.203 1.00 94.81 209 GLY A O 1
ATOM 1508 N N . VAL A 1 210 ? -18.949 -2.405 25.446 1.00 94.88 210 VAL A N 1
ATOM 1509 C CA . VAL A 1 210 ? -18.790 -1.418 24.386 1.00 94.88 210 VAL A CA 1
ATOM 1510 C C . VAL A 1 210 ? -20.080 -1.358 23.586 1.00 94.88 210 VAL A C 1
ATOM 1512 O O . VAL A 1 210 ? -20.560 -2.385 23.106 1.00 94.88 210 VAL A O 1
ATOM 1515 N N . THR A 1 211 ? -20.629 -0.161 23.415 1.00 94.38 211 THR A N 1
ATOM 1516 C CA . THR A 1 211 ? -21.655 0.113 22.408 1.00 94.38 211 THR A CA 1
ATOM 1517 C C . THR A 1 211 ? -21.029 0.819 21.219 1.00 94.38 211 THR A C 1
ATOM 1519 O O . THR A 1 211 ? -20.006 1.496 21.352 1.00 94.38 211 THR A O 1
ATOM 1522 N N . TYR A 1 212 ? -21.633 0.676 20.047 1.00 92.75 212 TYR A N 1
ATOM 1523 C CA . TYR A 1 212 ? -21.197 1.393 18.860 1.00 92.75 212 TYR A CA 1
ATOM 1524 C C . TYR A 1 212 ? -22.371 1.784 17.973 1.00 92.75 212 TYR A C 1
ATOM 1526 O O . TYR A 1 212 ? -23.398 1.108 17.927 1.00 92.75 212 TYR A O 1
ATOM 1534 N N . LEU A 1 213 ? -22.185 2.881 17.247 1.00 90.12 213 LEU A N 1
ATOM 1535 C CA . LEU A 1 213 ? -23.036 3.302 16.148 1.00 90.12 213 LEU A CA 1
ATOM 1536 C C . LEU A 1 213 ? -22.162 3.399 14.900 1.00 90.12 213 LEU A C 1
ATOM 1538 O O . LEU A 1 213 ? -21.160 4.119 14.887 1.00 90.12 213 LEU A O 1
ATOM 1542 N N . SER A 1 214 ? -22.556 2.679 13.853 1.00 88.44 214 SER A N 1
ATOM 1543 C CA . SER A 1 214 ? -21.911 2.726 12.543 1.00 88.44 214 SER A CA 1
ATOM 1544 C C . SER A 1 214 ? -22.805 3.485 11.580 1.00 88.44 214 SER A C 1
ATOM 1546 O O . SER A 1 214 ? -23.950 3.097 11.358 1.00 88.44 214 SER A O 1
ATOM 1548 N N . ASN A 1 215 ? -22.308 4.587 11.029 1.00 81.00 215 ASN A N 1
ATOM 1549 C CA . ASN A 1 215 ? -23.074 5.399 10.099 1.00 81.00 215 ASN A CA 1
ATOM 1550 C C . ASN A 1 215 ? -22.144 6.029 9.054 1.00 81.00 215 ASN A C 1
ATOM 1552 O O . ASN A 1 215 ? -21.100 6.582 9.389 1.00 81.00 215 ASN A O 1
ATOM 1556 N N . SER A 1 216 ? -22.513 5.923 7.776 1.00 66.31 216 SER A N 1
ATOM 1557 C CA . SER A 1 216 ? -21.775 6.527 6.664 1.00 66.31 216 SER A CA 1
ATOM 1558 C C . SER A 1 216 ? -22.120 8.004 6.433 1.00 66.31 216 SER A C 1
ATOM 1560 O O . SER A 1 216 ? -21.346 8.707 5.792 1.00 66.31 216 SER A O 1
ATOM 1562 N N . THR A 1 217 ? -23.275 8.475 6.920 1.00 64.44 217 THR A N 1
ATOM 1563 C CA . THR A 1 217 ? -23.765 9.860 6.785 1.00 64.44 217 THR A CA 1
ATOM 1564 C C . THR A 1 217 ? -23.653 10.672 8.078 1.00 64.44 217 THR A C 1
ATOM 1566 O O . THR A 1 217 ? -23.613 11.900 8.018 1.00 64.44 217 THR A O 1
ATOM 1569 N N . SER A 1 218 ? -23.564 10.017 9.241 1.00 64.69 218 SER A N 1
ATOM 1570 C CA . SER A 1 218 ? -23.262 10.649 10.532 1.00 64.69 218 SER A CA 1
ATOM 1571 C C . SER A 1 218 ? -21.874 10.248 11.050 1.00 64.69 218 SER A C 1
ATOM 1573 O O . SER A 1 218 ? -21.153 9.474 10.425 1.00 64.69 218 SER A O 1
ATOM 1575 N N . ARG A 1 219 ? -21.447 10.816 12.184 1.00 81.50 219 ARG A N 1
ATOM 1576 C CA . ARG A 1 219 ? -20.170 10.449 12.812 1.00 81.50 219 ARG A CA 1
ATOM 1577 C C . ARG A 1 219 ? -20.334 9.112 13.535 1.00 81.50 219 ARG A C 1
ATOM 1579 O O . ARG A 1 219 ? -20.956 9.084 14.595 1.00 81.50 219 ARG A O 1
ATOM 1586 N N . SER A 1 220 ? -19.758 8.036 12.994 1.00 89.94 220 SER A N 1
ATOM 1587 C CA . SER A 1 220 ? -19.638 6.770 13.727 1.00 89.94 220 SER A CA 1
ATOM 1588 C C . SER A 1 220 ? -18.918 6.993 15.053 1.00 89.94 220 SER A C 1
ATOM 1590 O O . SER A 1 220 ? -18.017 7.832 15.155 1.00 89.94 220 SER A O 1
ATOM 1592 N N . PHE A 1 221 ? -19.291 6.232 16.074 1.00 91.69 221 PHE A N 1
ATOM 1593 C CA . PHE A 1 221 ? -18.617 6.272 17.364 1.00 91.69 221 PHE A CA 1
ATOM 1594 C C . PHE A 1 221 ? -18.765 4.950 18.103 1.00 91.69 221 PHE A C 1
ATOM 1596 O O . PHE A 1 221 ? -19.639 4.139 17.799 1.00 91.69 221 PHE A O 1
ATOM 1603 N N . PHE A 1 222 ? -17.933 4.765 19.120 1.00 93.62 222 PHE A N 1
ATOM 1604 C CA . PHE A 1 222 ? -18.163 3.762 20.148 1.00 93.62 222 PHE A CA 1
ATOM 1605 C C . PHE A 1 222 ? -18.043 4.374 21.539 1.00 93.62 222 PHE A C 1
ATOM 1607 O O . PHE A 1 222 ? -17.445 5.440 21.726 1.00 93.62 222 PHE A O 1
ATOM 1614 N N . LYS A 1 223 ? -18.625 3.700 22.525 1.00 94.50 223 LYS A N 1
ATOM 1615 C CA . LYS A 1 223 ? -18.614 4.123 23.920 1.00 94.50 223 LYS A CA 1
ATOM 1616 C C . LYS A 1 223 ? -18.465 2.915 24.828 1.00 94.50 223 LYS A C 1
ATOM 1618 O O . LYS A 1 223 ? -19.100 1.892 24.606 1.00 94.50 223 LYS A O 1
ATOM 1623 N N . VAL A 1 224 ? -17.625 3.045 25.847 1.00 96.06 224 VAL A N 1
ATOM 1624 C CA . VAL A 1 224 ? -17.461 2.009 26.870 1.00 96.06 224 VAL A CA 1
ATOM 1625 C C . VAL A 1 224 ? -18.283 2.385 28.094 1.00 96.06 224 VAL A C 1
ATOM 1627 O O . VAL A 1 224 ? -18.357 3.559 28.454 1.00 96.06 224 VAL A O 1
ATOM 1630 N N . TYR A 1 225 ? -18.900 1.393 28.720 1.00 96.56 225 TYR A N 1
ATOM 1631 C CA . TYR A 1 225 ? -19.595 1.527 29.991 1.00 96.56 225 TYR A CA 1
ATOM 1632 C C . TYR A 1 225 ? -19.042 0.501 30.976 1.00 96.56 225 TYR A C 1
ATOM 1634 O O . TYR A 1 225 ? -18.779 -0.642 30.598 1.00 96.56 225 TYR A O 1
ATOM 1642 N N . THR A 1 226 ? -18.913 0.907 32.234 1.00 96.94 226 THR A N 1
ATOM 1643 C CA . THR A 1 226 ? -18.576 0.031 33.356 1.00 96.94 226 THR A CA 1
ATOM 1644 C C . THR A 1 226 ? -19.799 -0.094 34.258 1.00 96.94 226 THR A C 1
ATOM 1646 O O . THR A 1 226 ? -20.288 0.894 34.798 1.00 96.94 226 THR A O 1
ATOM 1649 N N . LEU A 1 227 ? -20.300 -1.311 34.425 1.00 96.38 227 LEU A N 1
ATOM 1650 C CA . LEU A 1 227 ? -21.349 -1.677 35.366 1.00 96.38 227 LEU A CA 1
ATOM 1651 C C . LEU A 1 227 ? -20.684 -2.205 36.634 1.00 96.38 227 LEU A C 1
ATOM 1653 O O . LEU A 1 227 ? -19.854 -3.107 36.558 1.00 96.38 227 LEU A O 1
ATOM 1657 N N . THR A 1 228 ? -21.063 -1.676 37.793 1.00 95.06 228 THR A N 1
ATOM 1658 C CA . THR A 1 228 ? -20.561 -2.128 39.099 1.00 95.06 228 THR A CA 1
ATOM 1659 C C . THR A 1 228 ? -21.714 -2.608 39.962 1.00 95.06 228 THR A C 1
ATOM 1661 O O . THR A 1 228 ? -22.680 -1.872 40.180 1.00 95.06 228 THR A O 1
ATOM 1664 N N . ARG A 1 229 ? -21.630 -3.844 40.453 1.00 93.38 229 ARG A N 1
ATOM 1665 C CA . ARG A 1 229 ? -22.691 -4.458 41.248 1.00 93.38 229 ARG A CA 1
ATOM 1666 C C . ARG A 1 229 ? -22.735 -3.860 42.652 1.00 93.38 229 ARG A C 1
ATOM 1668 O O . ARG A 1 229 ? -21.738 -3.879 43.366 1.00 93.38 229 ARG A O 1
ATOM 1675 N N . SER A 1 230 ? -23.909 -3.390 43.063 1.00 90.56 230 SER A N 1
ATOM 1676 C CA . SER A 1 230 ? -24.204 -2.944 44.427 1.00 90.56 230 SER A CA 1
ATOM 1677 C C . SER A 1 230 ? -25.451 -3.675 44.926 1.00 90.56 230 SER A C 1
ATOM 1679 O O . SER A 1 230 ? -26.582 -3.338 44.580 1.00 90.56 230 SER A O 1
ATOM 1681 N N . GLY A 1 231 ? -25.258 -4.764 45.675 1.00 86.75 231 GLY A N 1
ATOM 1682 C CA . GLY A 1 231 ? -26.351 -5.662 46.057 1.00 86.75 231 GLY A CA 1
ATOM 1683 C C . GLY A 1 231 ? -27.026 -6.315 44.841 1.00 86.75 231 GLY A C 1
ATOM 1684 O O . GLY A 1 231 ? -26.413 -7.124 44.138 1.00 86.75 231 GLY A O 1
ATOM 1685 N N . SER A 1 232 ? -28.300 -5.977 44.608 1.00 86.00 232 SER A N 1
ATOM 1686 C CA . SER A 1 232 ? -29.103 -6.498 43.484 1.00 86.00 232 SER A CA 1
ATOM 1687 C C . SER A 1 232 ? -29.174 -5.555 42.277 1.00 86.00 232 SER A C 1
ATOM 1689 O O . SER A 1 232 ? -29.810 -5.904 41.286 1.00 86.00 232 SER A O 1
ATOM 1691 N N . ILE A 1 233 ? -28.551 -4.376 42.353 1.00 90.56 233 ILE A N 1
ATOM 1692 C CA . ILE A 1 233 ? -28.557 -3.378 41.276 1.00 90.56 233 ILE A CA 1
ATOM 1693 C C . ILE A 1 233 ? -27.173 -3.240 40.637 1.00 90.56 233 ILE A C 1
ATOM 1695 O O . ILE A 1 233 ? -26.147 -3.513 41.267 1.00 90.56 233 ILE A O 1
ATOM 1699 N N . TRP A 1 234 ? -27.155 -2.785 39.387 1.00 94.94 234 TRP A N 1
ATOM 1700 C CA . TRP A 1 234 ? -25.943 -2.434 38.655 1.00 94.94 234 TRP A CA 1
ATOM 1701 C C . TRP A 1 234 ? -25.863 -0.919 38.498 1.00 94.94 234 TRP A C 1
ATOM 1703 O O . TRP A 1 234 ? -26.721 -0.303 37.875 1.00 94.94 234 TRP A O 1
ATOM 1713 N N . ASN A 1 235 ? -24.811 -0.314 39.043 1.00 94.88 235 ASN A N 1
ATOM 1714 C CA . ASN A 1 235 ? -24.514 1.093 38.802 1.00 94.88 235 ASN A CA 1
ATOM 1715 C C . ASN A 1 235 ? -23.785 1.220 37.465 1.00 94.88 235 ASN A C 1
ATOM 1717 O O . ASN A 1 235 ? -22.733 0.606 37.290 1.00 94.88 235 ASN A O 1
ATOM 1721 N N . VAL A 1 236 ? -24.333 2.007 36.540 1.00 96.19 236 VAL A N 1
ATOM 1722 C CA . VAL A 1 236 ? -23.786 2.185 35.190 1.00 96.19 236 VAL A CA 1
ATOM 1723 C C . VAL A 1 236 ? -22.965 3.465 35.114 1.00 96.19 236 VAL A C 1
ATOM 1725 O O . VAL A 1 236 ? -23.485 4.554 35.346 1.00 96.19 236 VAL A O 1
ATOM 1728 N N . GLU A 1 237 ? -21.706 3.351 34.704 1.00 94.56 237 GLU A N 1
ATOM 1729 C CA . GLU A 1 237 ? -20.832 4.495 34.474 1.00 94.56 237 GLU A CA 1
ATOM 1730 C C . GLU A 1 237 ? -20.342 4.561 33.014 1.00 94.56 237 GLU A C 1
ATOM 1732 O O . GLU A 1 237 ? -19.657 3.645 32.553 1.00 94.56 237 GLU A O 1
ATOM 1737 N N . PRO A 1 238 ? -20.658 5.634 32.265 1.00 93.94 238 PRO A N 1
ATOM 1738 C CA . PRO A 1 238 ? -20.175 5.824 30.901 1.00 93.94 238 PRO A CA 1
ATOM 1739 C C . PRO A 1 238 ? -18.767 6.435 30.823 1.00 93.94 238 PRO A C 1
ATOM 1741 O O . PRO A 1 238 ? -18.468 7.421 31.492 1.00 93.94 238 PRO A O 1
ATOM 1744 N N . ALA A 1 239 ? -17.954 5.956 29.882 1.00 92.75 239 ALA A N 1
ATOM 1745 C CA . ALA A 1 239 ? -16.764 6.660 29.405 1.00 92.75 239 ALA A CA 1
ATOM 1746 C C . ALA A 1 239 ? -17.123 7.711 28.327 1.00 92.75 239 ALA A C 1
ATOM 1748 O O . ALA A 1 239 ? -18.172 7.598 27.676 1.00 92.75 239 ALA A O 1
ATOM 1749 N N . PRO A 1 240 ? -16.260 8.717 28.076 1.00 90.50 240 PRO A N 1
ATOM 1750 C CA . PRO A 1 240 ? -16.421 9.619 26.938 1.00 90.50 240 PRO A CA 1
ATOM 1751 C C . PRO A 1 240 ? -16.467 8.853 25.602 1.00 90.50 240 PRO A C 1
ATOM 1753 O O . PRO A 1 240 ? -15.678 7.921 25.411 1.00 90.50 240 PRO A O 1
ATOM 1756 N N . PRO A 1 241 ? -17.358 9.226 24.661 1.00 91.12 241 PRO A N 1
ATOM 1757 C CA . PRO A 1 241 ? -17.446 8.560 23.366 1.00 91.12 241 PRO A CA 1
ATOM 1758 C C . PRO A 1 241 ? -16.187 8.797 22.522 1.00 91.12 241 PRO A C 1
ATOM 1760 O O . PRO A 1 241 ? -15.581 9.872 22.548 1.00 91.12 241 PRO A O 1
ATOM 1763 N N . LYS A 1 242 ? -15.824 7.795 21.722 1.00 91.69 242 LYS A N 1
ATOM 1764 C CA . LYS A 1 242 ? -14.749 7.860 20.729 1.00 91.69 242 LYS A CA 1
ATOM 1765 C C . LYS A 1 242 ? -15.357 7.973 19.336 1.00 91.69 242 LYS A C 1
ATOM 1767 O O . LYS A 1 242 ? -15.934 7.012 18.835 1.00 91.69 242 LYS A O 1
ATOM 1772 N N . TYR A 1 243 ? -15.230 9.149 18.724 1.00 90.19 243 TYR A N 1
ATOM 1773 C CA . TYR A 1 243 ? -15.742 9.427 17.380 1.00 90.19 243 TYR A CA 1
ATOM 1774 C C . TYR A 1 243 ? -14.756 9.004 16.288 1.00 90.19 243 TYR A C 1
ATOM 1776 O O . TYR A 1 243 ? -13.552 9.231 16.399 1.00 90.19 243 TYR A O 1
ATOM 1784 N N . LEU A 1 244 ? -15.292 8.445 15.206 1.00 86.06 244 LEU A N 1
ATOM 1785 C CA . LEU A 1 244 ? -14.568 7.956 14.036 1.00 86.06 244 LEU A CA 1
ATOM 1786 C C . LEU A 1 244 ? -15.048 8.734 12.804 1.00 86.06 244 LEU A C 1
ATOM 1788 O O . LEU A 1 244 ? -15.981 8.339 12.106 1.00 86.06 244 LEU A O 1
ATOM 1792 N N . ASN A 1 245 ? -14.440 9.897 12.564 1.00 77.12 245 ASN A N 1
ATOM 1793 C CA . ASN A 1 245 ? -14.858 10.799 11.490 1.00 77.12 245 ASN A CA 1
ATOM 1794 C C . ASN A 1 245 ? -14.633 10.171 10.106 1.00 77.12 245 ASN A C 1
ATOM 1796 O O . ASN A 1 245 ? -13.521 9.757 9.782 1.00 77.12 245 ASN A O 1
ATOM 1800 N N . GLY A 1 246 ? -15.687 10.140 9.283 1.00 77.00 246 GLY A N 1
ATOM 1801 C CA . GLY A 1 246 ? -15.618 9.666 7.896 1.00 77.00 246 GLY A CA 1
ATOM 1802 C C . GLY A 1 246 ? -15.380 8.162 7.747 1.00 77.00 246 GLY A C 1
ATOM 1803 O O . GLY A 1 246 ? -14.968 7.717 6.680 1.00 77.00 246 GLY A O 1
ATOM 1804 N N . ARG A 1 247 ? -15.599 7.377 8.808 1.00 82.81 247 ARG A N 1
ATOM 1805 C CA . ARG A 1 247 ? -15.384 5.928 8.811 1.00 82.81 247 ARG A CA 1
ATOM 1806 C C . ARG A 1 247 ? -16.597 5.221 9.384 1.00 82.81 247 ARG A C 1
ATOM 1808 O O . ARG A 1 247 ? -17.198 5.694 10.344 1.00 82.81 247 ARG A O 1
ATOM 1815 N N . THR A 1 248 ? -16.932 4.072 8.821 1.00 88.38 248 THR A N 1
ATOM 1816 C CA . THR A 1 248 ? -17.844 3.116 9.450 1.00 88.38 248 THR A CA 1
ATOM 1817 C C . THR A 1 248 ? -17.058 2.203 10.384 1.00 88.38 248 THR A C 1
ATOM 1819 O O . THR A 1 248 ? -15.831 2.103 10.302 1.00 88.38 248 THR A O 1
ATOM 1822 N N . ILE A 1 249 ? -17.756 1.564 11.313 1.00 88.94 249 ILE A N 1
ATOM 1823 C CA . ILE A 1 249 ? -17.182 0.619 12.270 1.00 88.94 249 ILE A CA 1
ATOM 1824 C C . ILE A 1 249 ? -17.905 -0.727 12.164 1.00 88.94 249 ILE A C 1
ATOM 1826 O O . ILE A 1 249 ? -19.127 -0.774 12.022 1.00 88.94 249 ILE A O 1
ATOM 1830 N N . SER A 1 250 ? -17.139 -1.811 12.234 1.00 87.94 250 SER A N 1
ATOM 1831 C CA . SER A 1 250 ? -17.623 -3.174 12.432 1.00 87.94 250 SER A CA 1
ATOM 1832 C C . SER A 1 250 ? -16.862 -3.800 13.597 1.00 87.94 250 SER A C 1
ATOM 1834 O O . SER A 1 250 ? -15.634 -3.863 13.572 1.00 87.94 250 SER A O 1
ATOM 1836 N N . MET A 1 251 ? -17.589 -4.244 14.621 1.00 85.75 251 MET A N 1
ATOM 1837 C CA . MET A 1 251 ? -17.050 -5.038 15.737 1.00 85.75 251 MET A CA 1
ATOM 1838 C C . MET A 1 251 ? -17.329 -6.539 15.562 1.00 85.75 251 MET A C 1
ATOM 1840 O O . MET A 1 251 ? -17.165 -7.314 16.497 1.00 85.75 251 MET A O 1
ATOM 1844 N N . ASP A 1 252 ? -17.784 -6.958 14.380 1.00 79.88 252 ASP A N 1
ATOM 1845 C CA . ASP A 1 252 ? -18.055 -8.362 14.090 1.00 79.88 252 ASP A CA 1
ATOM 1846 C C . ASP A 1 252 ? -16.743 -9.154 13.941 1.00 79.88 252 ASP A C 1
ATOM 1848 O O . ASP A 1 252 ? -15.876 -8.831 13.123 1.00 79.88 252 ASP A O 1
ATOM 1852 N N . ASN A 1 253 ? -16.612 -10.230 14.718 1.00 75.38 253 ASN A N 1
ATOM 1853 C CA . ASN A 1 253 ? -15.419 -11.072 14.730 1.00 75.38 253 ASN A CA 1
ATOM 1854 C C . ASN A 1 253 ? -15.176 -11.791 13.401 1.00 75.38 253 ASN A C 1
ATOM 1856 O O . ASN A 1 253 ? -14.017 -12.033 13.056 1.00 75.38 253 ASN A O 1
ATOM 1860 N N . ASN A 1 254 ? -16.223 -12.069 12.614 1.00 78.12 254 ASN A N 1
ATOM 1861 C CA . ASN A 1 254 ? -16.043 -12.621 11.268 1.00 78.12 254 ASN A CA 1
ATOM 1862 C C . ASN A 1 254 ? -15.343 -11.607 10.355 1.00 78.12 254 ASN A C 1
ATOM 1864 O O . ASN A 1 254 ? -14.435 -11.964 9.604 1.00 78.12 254 ASN A O 1
ATOM 1868 N N . SER A 1 255 ? -15.708 -10.328 10.474 1.00 78.12 255 SER A N 1
ATOM 1869 C CA . SER A 1 255 ? -15.069 -9.225 9.748 1.00 78.12 255 SER A CA 1
ATOM 1870 C C . SER A 1 255 ? -13.595 -9.028 10.147 1.00 78.12 255 SER A C 1
ATOM 1872 O O . SER A 1 255 ? -12.769 -8.675 9.301 1.00 78.12 255 SER A O 1
ATOM 1874 N N . LEU A 1 256 ? -13.253 -9.283 11.415 1.00 79.94 256 LEU A N 1
ATOM 1875 C CA . LEU A 1 256 ? -11.885 -9.227 11.955 1.00 79.94 256 LEU A CA 1
ATOM 1876 C C . LEU A 1 256 ? -11.072 -10.513 11.726 1.00 79.94 256 LEU A C 1
ATOM 1878 O O . LEU A 1 256 ? -9.854 -10.506 11.908 1.00 79.94 256 LEU A O 1
ATOM 1882 N N . ILE A 1 257 ? -11.727 -11.608 11.323 1.00 76.25 257 ILE A N 1
ATOM 1883 C CA . ILE A 1 257 ? -11.127 -12.947 11.212 1.00 76.25 257 ILE A CA 1
ATOM 1884 C C . ILE A 1 257 ? -10.388 -13.315 12.520 1.00 76.25 257 ILE A C 1
ATOM 1886 O O . ILE A 1 257 ? -9.277 -13.850 12.513 1.00 76.25 257 ILE A O 1
ATOM 1890 N N . ALA A 1 258 ? -10.999 -12.964 13.651 1.00 73.50 258 ALA A N 1
ATOM 1891 C CA . ALA A 1 258 ? -10.473 -13.198 14.991 1.00 73.50 258 ALA A CA 1
ATOM 1892 C C . ALA A 1 258 ? -11.165 -14.411 15.632 1.00 73.50 258 ALA A C 1
ATOM 1894 O O . ALA A 1 258 ? -12.305 -14.736 15.296 1.00 73.50 258 ALA A O 1
ATOM 1895 N N . ASP A 1 259 ? -10.489 -15.080 16.570 1.00 73.50 259 ASP A N 1
ATOM 1896 C CA . ASP A 1 259 ? -11.150 -16.078 17.416 1.00 73.50 259 ASP A CA 1
ATOM 1897 C C . ASP A 1 259 ? -12.129 -15.364 18.358 1.00 73.50 259 ASP A C 1
ATOM 1899 O O . ASP A 1 259 ? -11.732 -14.534 19.181 1.00 73.50 259 ASP A O 1
ATOM 1903 N N . ILE A 1 260 ? -13.414 -15.703 18.244 1.00 62.66 260 ILE A N 1
ATOM 1904 C CA . ILE A 1 260 ? -14.497 -15.140 19.058 1.00 62.66 260 ILE A CA 1
ATOM 1905 C C . ILE A 1 260 ? -14.310 -15.372 20.561 1.00 62.66 260 ILE A C 1
ATOM 1907 O O . ILE A 1 260 ? -14.862 -14.630 21.368 1.00 62.66 260 ILE A O 1
ATOM 1911 N N . ASN A 1 261 ? -13.513 -16.369 20.947 1.00 68.62 261 ASN A N 1
ATOM 1912 C CA . ASN A 1 261 ? -13.193 -16.630 22.349 1.00 68.62 261 ASN A CA 1
ATOM 1913 C C . ASN A 1 261 ? -12.052 -15.748 22.874 1.00 68.62 261 ASN A C 1
ATOM 1915 O O . ASN A 1 261 ? -11.822 -15.705 24.080 1.00 68.62 261 ASN A O 1
ATOM 1919 N N . GLN A 1 262 ? -11.330 -15.062 21.986 1.00 77.50 262 GLN A N 1
ATOM 1920 C CA . GLN A 1 262 ? -10.186 -14.220 22.332 1.00 77.50 262 GLN A CA 1
ATOM 1921 C C . GLN A 1 262 ? -10.520 -12.726 22.263 1.00 77.50 262 GLN A C 1
ATOM 1923 O O . GLN A 1 262 ? -9.888 -11.931 22.958 1.00 77.50 262 GLN A O 1
ATOM 1928 N N . VAL A 1 263 ? -11.501 -12.316 21.457 1.00 85.44 263 VAL A N 1
ATOM 1929 C CA . VAL A 1 263 ? -11.866 -10.903 21.279 1.00 85.44 263 VAL A CA 1
ATOM 1930 C C . VAL A 1 263 ? -13.390 -10.767 21.273 1.00 85.44 263 VAL A C 1
ATOM 1932 O O . VAL A 1 263 ? -14.034 -11.384 20.427 1.00 85.44 263 VAL A O 1
ATOM 1935 N N . PRO A 1 264 ? -14.001 -9.964 22.163 1.00 89.94 264 PRO A N 1
ATOM 1936 C CA . PRO A 1 264 ? -13.416 -9.237 23.298 1.00 89.94 264 PRO A CA 1
ATOM 1937 C C . PRO A 1 264 ? -13.087 -10.156 24.491 1.00 89.94 264 PRO A C 1
ATOM 1939 O O . PRO A 1 264 ? -13.709 -11.204 24.661 1.00 89.94 264 PRO A O 1
ATOM 1942 N N . ARG A 1 265 ? -12.180 -9.733 25.384 1.00 92.06 265 ARG A N 1
ATOM 1943 C CA . ARG A 1 265 ? -11.957 -10.416 26.677 1.00 92.06 265 ARG A CA 1
ATOM 1944 C C . ARG A 1 265 ? -11.469 -9.479 27.786 1.00 92.06 265 ARG A C 1
ATOM 1946 O O . ARG A 1 265 ? -10.938 -8.400 27.523 1.00 92.06 265 ARG A O 1
ATOM 1953 N N . ALA A 1 266 ? -11.667 -9.901 29.033 1.00 93.25 266 ALA A N 1
ATOM 1954 C CA . ALA A 1 266 ? -11.070 -9.256 30.198 1.00 93.25 266 ALA A CA 1
ATOM 1955 C C . ALA A 1 266 ? -9.588 -9.638 30.291 1.00 93.25 266 ALA A C 1
ATOM 1957 O O . ALA A 1 266 ? -9.236 -10.810 30.155 1.00 93.25 266 ALA A O 1
ATOM 1958 N N . VAL A 1 267 ? -8.722 -8.656 30.522 1.00 94.06 267 VAL A N 1
ATOM 1959 C CA . VAL A 1 267 ? -7.274 -8.854 30.653 1.00 94.06 267 VAL A CA 1
ATOM 1960 C C . VAL A 1 267 ? -6.725 -8.011 31.794 1.00 94.06 267 VAL A C 1
ATOM 1962 O O . VAL A 1 267 ? -7.296 -6.977 32.137 1.00 94.06 267 VAL A O 1
ATOM 1965 N N . LYS A 1 268 ? -5.599 -8.433 32.374 1.00 94.62 268 LYS A N 1
ATOM 1966 C CA . LYS A 1 268 ? -4.847 -7.620 33.330 1.00 94.62 268 LYS A CA 1
ATOM 1967 C C . LYS A 1 268 ? -3.567 -7.130 32.662 1.00 94.62 268 LYS A C 1
ATOM 1969 O O . LYS A 1 268 ? -2.723 -7.938 32.287 1.00 94.62 268 LYS A O 1
ATOM 1974 N N . VAL A 1 269 ? -3.424 -5.818 32.508 1.00 94.44 269 VAL A N 1
ATOM 1975 C CA . VAL A 1 269 ? -2.258 -5.196 31.865 1.00 94.44 269 VAL A CA 1
ATOM 1976 C C . VAL A 1 269 ? -1.661 -4.192 32.833 1.00 94.44 269 VAL A C 1
ATOM 1978 O O . VAL A 1 269 ? -2.352 -3.293 33.302 1.00 94.44 269 VAL A O 1
ATOM 1981 N N . ASN A 1 270 ? -0.378 -4.366 33.162 1.00 92.56 270 ASN A N 1
ATOM 1982 C CA . ASN A 1 270 ? 0.323 -3.527 34.138 1.00 92.56 270 ASN A CA 1
ATOM 1983 C C . ASN A 1 270 ? -0.417 -3.424 35.495 1.00 92.56 270 ASN A C 1
ATOM 1985 O O . ASN A 1 270 ? -0.530 -2.354 36.083 1.00 92.56 270 ASN A O 1
ATOM 1989 N N . GLY A 1 271 ? -0.998 -4.538 35.956 1.00 91.12 271 GLY A N 1
ATOM 1990 C CA . GLY A 1 271 ? -1.772 -4.610 37.203 1.00 91.12 271 GLY A CA 1
ATOM 1991 C C . GLY A 1 271 ? -3.232 -4.149 37.099 1.00 91.12 271 GLY A C 1
ATOM 1992 O O . GLY A 1 271 ? -4.043 -4.552 37.938 1.00 91.12 271 GLY A O 1
ATOM 1993 N N . ASN A 1 272 ? -3.597 -3.403 36.054 1.00 93.50 272 ASN A N 1
ATOM 1994 C CA . ASN A 1 272 ? -4.936 -2.847 35.873 1.00 93.50 272 ASN A CA 1
ATOM 1995 C C . ASN A 1 272 ? -5.864 -3.808 35.133 1.00 93.50 272 ASN A C 1
ATOM 1997 O O . ASN A 1 272 ? -5.447 -4.501 34.204 1.00 93.50 272 ASN A O 1
ATOM 2001 N N . ASP A 1 273 ? -7.131 -3.827 35.541 1.00 94.50 273 ASP A N 1
ATOM 2002 C CA . ASP A 1 273 ? -8.168 -4.592 34.857 1.00 94.50 273 ASP A CA 1
ATOM 2003 C C . ASP A 1 273 ? -8.627 -3.816 33.621 1.00 94.50 273 ASP A C 1
ATOM 2005 O O . ASP A 1 273 ? -9.065 -2.666 33.710 1.00 94.50 273 ASP A O 1
ATOM 2009 N N . CYS A 1 274 ? -8.524 -4.446 32.458 1.00 95.81 274 CYS A N 1
ATOM 2010 C CA . CYS A 1 274 ? -8.846 -3.828 31.185 1.00 95.81 274 CYS A CA 1
ATOM 2011 C C . CYS A 1 274 ? -9.816 -4.699 30.390 1.00 95.81 274 CYS A C 1
ATOM 2013 O O . CYS A 1 274 ? -9.708 -5.927 30.373 1.00 95.81 274 CYS A O 1
ATOM 2015 N N . ILE A 1 275 ? -10.730 -4.059 29.663 1.00 95.12 275 ILE A N 1
ATOM 2016 C CA . ILE A 1 275 ? -11.411 -4.708 28.541 1.00 95.12 275 ILE A CA 1
ATOM 2017 C C . ILE A 1 275 ? -10.543 -4.550 27.292 1.00 95.12 275 ILE A C 1
ATOM 2019 O O . ILE A 1 275 ? -10.168 -3.433 26.925 1.00 95.12 275 ILE A O 1
ATOM 2023 N N . TYR A 1 276 ? -10.229 -5.675 26.652 1.00 95.06 276 TYR A N 1
ATOM 2024 C CA . TYR A 1 276 ? -9.604 -5.729 25.336 1.00 95.06 276 TYR A CA 1
ATOM 2025 C C . TYR A 1 276 ? -10.662 -6.033 24.272 1.00 95.06 276 TYR A C 1
ATOM 2027 O O . TYR A 1 276 ? -11.443 -6.977 24.415 1.00 95.06 276 TYR A O 1
ATOM 2035 N N . PHE A 1 277 ? -10.690 -5.234 23.208 1.00 93.81 277 PHE A N 1
ATOM 2036 C CA . PHE A 1 277 ? -11.542 -5.442 22.037 1.00 93.81 277 PHE A CA 1
ATOM 2037 C C . PHE A 1 277 ? -10.867 -4.894 20.775 1.00 93.81 277 PHE A C 1
ATOM 2039 O O . PHE A 1 277 ? -9.893 -4.144 20.856 1.00 93.81 277 PHE A O 1
ATOM 2046 N N . ALA A 1 278 ? -11.388 -5.246 19.603 1.00 94.00 278 ALA A N 1
ATOM 2047 C CA . ALA A 1 278 ? -10.921 -4.716 18.329 1.00 94.00 278 ALA A CA 1
ATOM 2048 C C . ALA A 1 278 ? -12.104 -4.363 17.423 1.00 94.00 278 ALA A C 1
ATOM 2050 O O . ALA A 1 278 ? -13.220 -4.843 17.625 1.00 94.00 278 ALA A O 1
ATOM 2051 N N . TYR A 1 279 ? -11.863 -3.513 16.430 1.00 92.69 279 TYR A N 1
ATOM 2052 C CA . TYR A 1 279 ? -12.852 -3.187 15.410 1.00 92.69 279 TYR A CA 1
ATOM 2053 C C . TYR A 1 279 ? -12.204 -2.916 14.053 1.00 92.69 279 TYR A C 1
ATOM 2055 O O . TYR A 1 279 ? -11.045 -2.512 13.956 1.00 92.69 279 TYR A O 1
ATOM 2063 N N . LEU A 1 280 ? -12.979 -3.144 12.997 1.00 92.12 280 LEU A N 1
ATOM 2064 C CA . LEU A 1 280 ? -12.623 -2.880 11.612 1.00 92.12 280 LEU A CA 1
ATOM 2065 C C . LEU A 1 280 ? -13.294 -1.581 11.155 1.00 92.12 280 LEU A C 1
ATOM 2067 O O . LEU A 1 280 ? -14.510 -1.427 11.269 1.00 92.12 280 LEU A O 1
ATOM 2071 N N . ASN A 1 281 ? -12.518 -0.671 10.577 1.00 91.56 281 ASN A N 1
ATOM 2072 C CA . ASN A 1 281 ? -13.021 0.338 9.656 1.00 91.56 281 ASN A CA 1
ATOM 2073 C C . ASN A 1 281 ? -12.913 -0.225 8.234 1.00 91.56 281 ASN A C 1
ATOM 2075 O O . ASN A 1 281 ? -11.805 -0.246 7.677 1.00 91.56 281 ASN A O 1
ATOM 2079 N N . PRO A 1 282 ? -14.017 -0.714 7.641 1.00 85.75 282 PRO A N 1
ATOM 2080 C CA . PRO A 1 282 ? -13.978 -1.217 6.280 1.00 85.75 282 PRO A CA 1
ATOM 2081 C C . PRO A 1 282 ? -13.664 -0.069 5.308 1.00 85.75 282 PRO A C 1
ATOM 2083 O O . PRO A 1 282 ? -13.869 1.104 5.642 1.00 85.75 282 PRO A O 1
ATOM 2086 N N . PRO A 1 283 ? -13.147 -0.390 4.115 1.00 80.81 283 PRO A N 1
ATOM 2087 C CA . PRO A 1 283 ? -12.845 0.620 3.113 1.00 80.81 283 PRO A CA 1
ATOM 2088 C C . PRO A 1 283 ? -14.089 1.429 2.732 1.00 80.81 283 PRO A C 1
ATOM 2090 O O . PRO A 1 283 ? -15.201 0.905 2.646 1.00 80.81 283 PRO A O 1
ATOM 2093 N N . VAL A 1 284 ? -13.893 2.728 2.510 1.00 70.25 284 VAL A N 1
ATOM 2094 C CA . VAL A 1 284 ? -14.965 3.670 2.166 1.00 70.25 284 VAL A CA 1
ATOM 2095 C C . VAL A 1 284 ? -15.162 3.681 0.644 1.00 70.25 284 VAL A C 1
ATOM 2097 O O . VAL A 1 284 ? -14.207 3.913 -0.092 1.00 70.25 284 VAL A O 1
ATOM 2100 N N . GLY A 1 285 ? -16.392 3.463 0.165 1.00 61.72 285 GLY A N 1
ATOM 2101 C CA . GLY A 1 285 ? -16.756 3.542 -1.260 1.00 61.72 285 GLY A CA 1
ATOM 2102 C C . GLY A 1 285 ? -17.256 2.226 -1.873 1.00 61.72 285 GLY A C 1
ATOM 2103 O O . GLY A 1 285 ? -17.093 1.151 -1.304 1.00 61.72 285 GLY A O 1
ATOM 2104 N N . SER A 1 286 ? -17.888 2.319 -3.048 1.00 53.09 286 SER A N 1
ATOM 2105 C CA . SER A 1 286 ? -18.672 1.246 -3.690 1.00 53.09 286 SER A CA 1
ATOM 2106 C C . SER A 1 286 ? -17.875 0.012 -4.118 1.00 53.09 286 SER A C 1
ATOM 2108 O O . SER A 1 286 ? -18.477 -1.015 -4.413 1.00 53.09 286 SER A O 1
ATOM 2110 N N . SER A 1 287 ? -16.547 0.105 -4.197 1.00 56.62 287 SER A N 1
ATOM 2111 C CA . SER A 1 287 ? -15.707 -0.989 -4.686 1.00 56.62 287 SER A CA 1
ATOM 2112 C C . SER A 1 287 ? -15.003 -1.775 -3.588 1.00 56.62 287 SER A C 1
ATOM 2114 O O . SER A 1 287 ? -14.635 -2.906 -3.882 1.00 56.62 287 SER A O 1
ATOM 2116 N N . GLY A 1 288 ? -14.829 -1.225 -2.370 1.00 60.75 288 GLY A N 1
ATOM 2117 C CA . GLY A 1 288 ? -14.283 -1.899 -1.170 1.00 60.75 288 GLY A CA 1
ATOM 2118 C C . GLY A 1 288 ? -13.093 -2.846 -1.394 1.00 60.75 288 GLY A C 1
ATOM 2119 O O . GLY A 1 288 ? -12.895 -3.797 -0.640 1.00 60.75 288 GLY A O 1
ATOM 2120 N N . GLY A 1 289 ? -12.374 -2.643 -2.494 1.00 66.94 289 GLY A N 1
ATOM 2121 C CA . GLY A 1 289 ? -11.640 -3.693 -3.177 1.00 66.94 289 GLY A CA 1
ATOM 2122 C C . GLY A 1 289 ? -10.157 -3.591 -2.915 1.00 66.94 289 GLY A C 1
ATOM 2123 O O . GLY A 1 289 ? -9.690 -2.743 -2.152 1.00 66.94 289 GLY A O 1
ATOM 2124 N N . GLU A 1 290 ? -9.405 -4.455 -3.575 1.00 78.88 290 GLU A N 1
ATOM 2125 C CA . GLU A 1 290 ? -7.952 -4.417 -3.520 1.00 78.88 290 GLU A CA 1
ATOM 2126 C C . GLU A 1 290 ? -7.411 -3.012 -3.841 1.00 78.88 290 GLU A C 1
ATOM 2128 O O . GLU A 1 290 ? -7.866 -2.351 -4.774 1.00 78.88 290 GLU A O 1
ATOM 2133 N N . GLY A 1 291 ? -6.480 -2.531 -3.017 1.00 78.88 291 GLY A N 1
ATOM 2134 C CA . GLY A 1 291 ? -5.908 -1.186 -3.108 1.00 78.88 291 GLY A CA 1
ATOM 2135 C C . GLY A 1 291 ? -6.672 -0.088 -2.357 1.00 78.88 291 GLY A C 1
ATOM 2136 O O . GLY A 1 291 ? -6.114 0.988 -2.162 1.00 78.88 291 GLY A O 1
ATOM 2137 N N . SER A 1 292 ? -7.901 -0.330 -1.887 1.00 85.56 292 SER A N 1
ATOM 2138 C CA . SER A 1 292 ? -8.610 0.623 -1.015 1.00 85.56 292 SER A CA 1
ATOM 2139 C C . SER A 1 292 ? -8.060 0.594 0.415 1.00 85.56 292 SER A C 1
ATOM 2141 O O . SER A 1 292 ? -7.648 -0.457 0.893 1.00 85.56 292 SER A O 1
ATOM 2143 N N . ASN A 1 293 ? -8.050 1.731 1.117 1.00 87.38 293 ASN A N 1
ATOM 2144 C CA . ASN A 1 293 ? -7.531 1.785 2.488 1.00 87.38 293 ASN A CA 1
ATOM 2145 C C . ASN A 1 293 ? -8.573 1.317 3.504 1.00 87.38 293 ASN A C 1
ATOM 2147 O O . ASN A 1 293 ? -9.735 1.721 3.454 1.00 87.38 293 ASN A O 1
ATOM 2151 N N . SER A 1 294 ? -8.131 0.514 4.464 1.00 90.69 294 SER A N 1
ATOM 2152 C CA . SER A 1 294 ? -8.930 0.034 5.587 1.00 90.69 294 SER A CA 1
ATOM 2153 C C . SER A 1 294 ? -8.092 0.094 6.862 1.00 90.69 294 SER A C 1
ATOM 2155 O O . SER A 1 294 ? -6.865 0.167 6.805 1.00 90.69 294 SER A O 1
ATOM 2157 N N . ARG A 1 295 ? -8.747 0.067 8.028 1.00 92.06 295 ARG A N 1
ATOM 2158 C CA . ARG A 1 295 ? -8.053 0.054 9.321 1.00 92.06 295 ARG A CA 1
ATOM 2159 C C . ARG A 1 295 ? -8.607 -1.014 10.244 1.00 92.06 295 ARG A C 1
ATOM 2161 O O . ARG A 1 295 ? -9.819 -1.134 10.372 1.00 92.06 295 ARG A O 1
ATOM 2168 N N . VAL A 1 296 ? -7.731 -1.722 10.944 1.00 94.31 296 VAL A N 1
ATOM 2169 C CA . VAL A 1 296 ? -8.083 -2.483 12.148 1.00 94.31 296 VAL A CA 1
ATOM 2170 C C . VAL A 1 296 ? -7.511 -1.753 13.353 1.00 94.31 296 VAL A C 1
ATOM 2172 O O . VAL A 1 296 ? -6.334 -1.398 13.371 1.00 94.31 296 VAL A O 1
ATOM 2175 N N . SER A 1 297 ? -8.348 -1.536 14.357 1.00 94.56 297 SER A N 1
ATOM 2176 C CA . SER A 1 297 ? -7.981 -0.863 15.597 1.00 94.56 297 SER A CA 1
ATOM 2177 C C . SER A 1 297 ? -8.145 -1.826 16.758 1.00 94.56 297 SER A C 1
ATOM 2179 O O . SER A 1 297 ? -9.217 -2.399 16.952 1.00 94.56 297 SER A O 1
ATOM 2181 N N . LEU A 1 298 ? -7.084 -1.990 17.539 1.00 95.88 298 LEU A N 1
ATOM 2182 C CA . LEU A 1 298 ? -7.092 -2.747 18.779 1.00 95.88 298 LEU A CA 1
ATOM 2183 C C . LEU A 1 298 ? -7.176 -1.771 19.948 1.00 95.88 298 LEU A C 1
ATOM 2185 O O . LEU A 1 298 ? -6.449 -0.779 19.987 1.00 95.88 298 LEU A O 1
ATOM 2189 N N . CYS A 1 299 ? -8.046 -2.049 20.910 1.00 96.12 299 CYS A N 1
ATOM 2190 C CA . CYS A 1 299 ? -8.359 -1.142 22.002 1.00 96.12 299 CYS A CA 1
ATOM 2191 C C . CYS A 1 299 ? -8.226 -1.832 23.355 1.00 96.12 299 CYS A C 1
ATOM 2193 O O . CYS A 1 299 ? -8.766 -2.913 23.578 1.00 96.12 299 CYS A O 1
ATOM 2195 N N . LEU A 1 300 ? -7.566 -1.142 24.279 1.00 97.00 300 LEU A N 1
ATOM 2196 C CA . LEU A 1 300 ? -7.627 -1.410 25.707 1.00 97.00 300 LEU A CA 1
ATOM 2197 C C . LEU A 1 300 ? -8.351 -0.260 26.390 1.00 97.00 300 LEU A C 1
ATOM 2199 O O . LEU A 1 300 ? -8.055 0.911 26.134 1.00 97.00 300 LEU A O 1
ATOM 2203 N N . TYR A 1 301 ? -9.259 -0.600 27.292 1.00 96.88 301 TYR A N 1
ATOM 2204 C CA . TYR A 1 301 ? -9.835 0.354 28.224 1.00 96.88 301 TYR A CA 1
ATOM 2205 C C . TYR A 1 301 ? -9.627 -0.132 29.652 1.00 96.88 301 TYR A C 1
ATOM 2207 O O . TYR A 1 301 ? -10.150 -1.178 30.032 1.00 96.88 301 TYR A O 1
ATOM 2215 N N . ASP A 1 302 ? -8.854 0.636 30.414 1.00 96.00 302 ASP A N 1
ATOM 2216 C CA . ASP A 1 302 ? -8.628 0.437 31.842 1.00 96.00 302 ASP A CA 1
ATOM 2217 C C . ASP A 1 302 ? -9.877 0.866 32.613 1.00 96.00 302 ASP A C 1
ATOM 2219 O O . ASP A 1 302 ? -10.241 2.047 32.615 1.00 96.00 302 ASP A O 1
ATOM 2223 N N . ILE A 1 303 ? -10.540 -0.091 33.262 1.00 93.81 303 ILE A N 1
ATOM 2224 C CA . ILE A 1 303 ? -11.829 0.153 33.919 1.00 93.81 303 ILE A CA 1
ATOM 2225 C C . ILE A 1 303 ? -11.679 0.918 35.238 1.00 93.81 303 ILE A C 1
ATOM 2227 O O . ILE A 1 303 ? -12.650 1.520 35.692 1.00 93.81 303 ILE A O 1
ATOM 2231 N N . ASN A 1 304 ? -10.487 0.907 35.843 1.00 90.81 304 ASN A N 1
ATOM 2232 C CA . ASN A 1 304 ? -10.202 1.598 37.100 1.00 90.81 304 ASN A CA 1
ATOM 2233 C C . ASN A 1 304 ? -9.835 3.058 36.829 1.00 90.81 304 ASN A C 1
ATOM 2235 O O . ASN A 1 304 ? -10.403 3.975 37.418 1.00 90.81 304 ASN A O 1
ATOM 2239 N N . ASN A 1 305 ? -8.908 3.268 35.893 1.00 93.00 305 ASN A N 1
ATOM 2240 C CA . ASN A 1 305 ? -8.354 4.585 35.581 1.00 93.00 305 ASN A CA 1
ATOM 2241 C C . ASN A 1 305 ? -9.111 5.309 34.459 1.00 93.00 305 ASN A C 1
ATOM 2243 O O . ASN A 1 305 ? -8.794 6.456 34.144 1.00 93.00 305 ASN A O 1
ATOM 2247 N N . LYS A 1 306 ? -10.092 4.647 33.832 1.00 92.38 306 LYS A N 1
ATOM 2248 C CA . LYS A 1 306 ? -10.919 5.174 32.730 1.00 92.38 306 LYS A CA 1
ATOM 2249 C C . LYS A 1 306 ? -10.082 5.644 31.539 1.00 92.38 306 LYS A C 1
ATOM 2251 O O . LYS A 1 306 ? -10.407 6.623 30.862 1.00 92.38 306 LYS A O 1
ATOM 2256 N N . LYS A 1 307 ? -8.977 4.941 31.284 1.00 94.06 307 LYS A N 1
ATOM 2257 C CA . LYS A 1 307 ? -7.977 5.300 30.275 1.00 94.06 307 LYS A CA 1
ATOM 2258 C C . LYS A 1 307 ? -8.100 4.396 29.056 1.00 94.06 307 LYS A C 1
ATOM 2260 O O . LYS A 1 307 ? -8.098 3.175 29.176 1.00 94.06 307 LYS A O 1
ATOM 2265 N N . PHE A 1 308 ? -8.141 5.010 27.876 1.00 94.31 308 PHE A N 1
ATOM 2266 C CA . PHE A 1 308 ? -8.054 4.304 26.600 1.00 94.31 308 PHE A CA 1
ATOM 2267 C C . PHE A 1 308 ? -6.620 4.244 26.087 1.00 94.31 308 PHE A C 1
ATOM 2269 O O . PHE A 1 308 ? -5.935 5.267 26.041 1.00 94.31 308 PHE A O 1
ATOM 2276 N N . THR A 1 309 ? -6.246 3.079 25.573 1.00 96.25 309 THR A N 1
ATOM 2277 C CA . THR A 1 309 ? -5.077 2.886 24.714 1.00 96.25 309 THR A CA 1
ATOM 2278 C C . THR A 1 309 ? -5.536 2.228 23.417 1.00 96.25 309 THR A C 1
ATOM 2280 O O . THR A 1 309 ? -6.396 1.347 23.428 1.00 96.25 309 THR A O 1
ATOM 2283 N N . THR A 1 310 ? -5.011 2.671 22.278 1.00 95.94 310 THR A N 1
ATOM 2284 C CA . THR A 1 310 ? -5.383 2.135 20.962 1.00 95.94 310 THR A CA 1
ATOM 2285 C C . THR A 1 310 ? -4.140 1.948 20.106 1.00 95.94 310 THR A C 1
ATOM 2287 O O . THR A 1 310 ? -3.244 2.791 20.140 1.00 95.94 310 THR A O 1
ATOM 2290 N N . LEU A 1 311 ? -4.104 0.844 19.362 1.00 96.75 311 LEU A N 1
ATOM 2291 C CA . LEU A 1 311 ? -3.093 0.541 18.359 1.00 96.75 311 LEU A CA 1
ATOM 2292 C C . LEU A 1 311 ? -3.800 0.284 17.027 1.00 96.75 311 LEU A C 1
ATOM 2294 O O . LEU A 1 311 ? -4.628 -0.621 16.920 1.00 96.75 311 LEU A O 1
ATOM 2298 N N . ASP A 1 312 ? -3.484 1.100 16.033 1.00 94.88 312 ASP A N 1
ATOM 2299 C CA . ASP A 1 312 ? -4.125 1.122 14.728 1.00 94.88 312 ASP A CA 1
ATOM 2300 C C . ASP A 1 312 ? -3.205 0.531 13.665 1.00 94.88 312 ASP A C 1
ATOM 2302 O O . ASP A 1 312 ? -2.051 0.936 13.538 1.00 94.88 312 ASP A O 1
ATOM 2306 N N . TYR A 1 313 ? -3.752 -0.361 12.850 1.00 94.19 313 TYR A N 1
ATOM 2307 C CA . TYR A 1 313 ? -3.135 -0.875 11.633 1.00 94.19 313 TYR A CA 1
ATOM 2308 C C . TYR A 1 313 ? -3.933 -0.353 10.449 1.00 94.19 313 TYR A C 1
ATOM 2310 O O . TYR A 1 313 ? -5.086 -0.7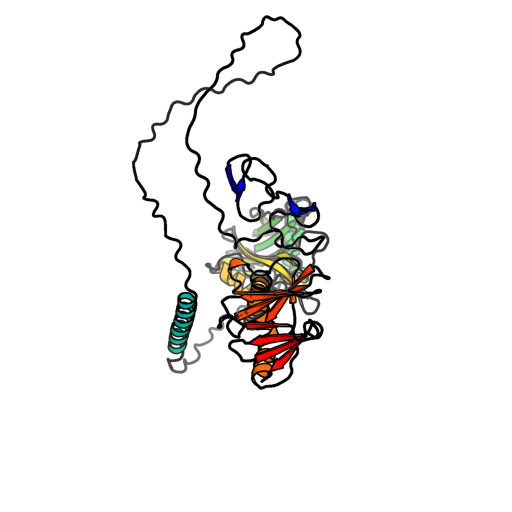40 10.264 1.00 94.19 313 TYR A O 1
ATOM 2318 N N . ASP A 1 314 ? -3.340 0.552 9.677 1.00 90.50 314 ASP A N 1
ATOM 2319 C CA . ASP A 1 314 ? -3.964 1.199 8.520 1.00 90.50 314 ASP A CA 1
ATOM 2320 C C . ASP A 1 314 ? -3.145 0.889 7.270 1.00 90.50 314 ASP A C 1
ATOM 2322 O O . ASP A 1 314 ? -1.911 0.899 7.309 1.00 90.50 314 ASP A O 1
ATOM 2326 N N . GLY A 1 315 ? -3.826 0.593 6.171 1.00 89.94 315 GLY A N 1
ATOM 2327 C CA . GLY A 1 315 ? -3.164 0.300 4.914 1.00 89.94 315 GLY A CA 1
ATOM 2328 C C . GLY A 1 315 ? -4.103 -0.227 3.835 1.00 89.94 315 GLY A C 1
ATOM 2329 O O . GLY A 1 315 ? -5.309 -0.385 4.067 1.00 89.94 315 GLY A O 1
ATOM 2330 N N . PRO A 1 316 ? -3.565 -0.483 2.634 1.00 89.75 316 PRO A N 1
ATOM 2331 C CA . PRO A 1 316 ? -4.349 -0.997 1.528 1.00 89.75 316 PRO A CA 1
ATOM 2332 C C . PRO A 1 316 ? -4.860 -2.411 1.816 1.00 89.75 316 PRO A C 1
ATOM 2334 O O . PRO A 1 316 ? -4.156 -3.264 2.366 1.00 89.75 316 PRO A O 1
ATOM 2337 N N . VAL A 1 317 ? -6.084 -2.675 1.372 1.00 90.56 317 VAL A N 1
ATOM 2338 C CA . VAL A 1 317 ? -6.648 -4.017 1.307 1.00 90.56 317 VAL A CA 1
ATOM 2339 C C . VAL A 1 317 ? -5.925 -4.797 0.218 1.00 90.56 317 VAL A C 1
ATOM 2341 O O . VAL A 1 317 ? -5.737 -4.309 -0.899 1.00 90.56 317 VAL A O 1
ATOM 2344 N N . LYS A 1 318 ? -5.534 -6.023 0.542 1.00 87.81 318 LYS A N 1
ATOM 2345 C CA . LYS A 1 318 ? -4.867 -6.960 -0.361 1.00 87.81 318 LYS A CA 1
ATOM 2346 C C . LYS A 1 318 ? -5.594 -8.296 -0.349 1.00 87.81 318 LYS A C 1
ATOM 2348 O O . LYS A 1 318 ? -6.188 -8.667 0.666 1.00 87.81 318 LYS A O 1
ATOM 2353 N N . THR A 1 319 ? -5.539 -8.999 -1.475 1.00 88.06 319 THR A N 1
ATOM 2354 C CA . THR A 1 319 ? -6.167 -10.311 -1.646 1.00 88.06 319 THR A CA 1
ATOM 2355 C C . THR A 1 319 ? -5.091 -11.387 -1.764 1.00 88.06 319 THR A C 1
ATOM 2357 O O . THR A 1 319 ? -4.215 -11.293 -2.616 1.00 88.06 319 THR A O 1
ATOM 2360 N N . LYS A 1 320 ? -5.166 -12.433 -0.938 1.00 81.94 320 LYS A N 1
ATOM 2361 C CA . LYS A 1 320 ? -4.286 -13.616 -0.998 1.00 81.94 320 LYS A CA 1
ATOM 2362 C C . LYS A 1 320 ? -5.113 -14.829 -0.616 1.00 81.94 320 LYS A C 1
ATOM 2364 O O . LYS A 1 320 ? -5.896 -14.765 0.331 1.00 81.94 320 LYS A O 1
ATOM 2369 N N . ASP A 1 321 ? -5.006 -15.897 -1.399 1.00 84.81 321 ASP A N 1
ATOM 2370 C CA . ASP A 1 321 ? -5.736 -17.154 -1.182 1.00 84.81 321 ASP A CA 1
ATOM 2371 C C . ASP A 1 321 ? -7.259 -16.964 -1.006 1.00 84.81 321 ASP A C 1
ATOM 2373 O O . ASP A 1 321 ? -7.904 -17.591 -0.165 1.00 84.81 321 ASP A O 1
ATOM 2377 N N . GLY A 1 322 ? -7.842 -16.031 -1.771 1.00 82.75 322 GLY A N 1
ATOM 2378 C CA . GLY A 1 322 ? -9.271 -15.699 -1.708 1.00 82.75 322 GLY A CA 1
ATOM 2379 C C . GLY A 1 322 ? -9.707 -14.938 -0.448 1.00 82.75 322 GLY A C 1
ATOM 2380 O O . GLY A 1 322 ? -10.905 -14.756 -0.234 1.00 82.75 322 GLY A O 1
ATOM 2381 N N . ARG A 1 323 ? -8.767 -14.482 0.391 1.00 82.75 323 ARG A N 1
ATOM 2382 C CA . ARG A 1 323 ? -9.036 -13.700 1.605 1.00 82.75 323 ARG A CA 1
ATOM 2383 C C . ARG A 1 323 ? -8.503 -12.282 1.480 1.00 82.75 323 ARG A C 1
ATOM 2385 O O . ARG A 1 323 ? -7.409 -12.059 0.969 1.00 82.75 323 ARG A O 1
ATOM 2392 N N . GLN A 1 324 ? -9.278 -11.333 2.001 1.00 86.75 324 GLN A N 1
ATOM 2393 C CA . GLN A 1 324 ? -8.896 -9.927 2.076 1.00 86.75 324 GLN A CA 1
ATOM 2394 C C . GLN A 1 324 ? -8.349 -9.568 3.454 1.00 86.75 324 GLN A C 1
ATOM 2396 O O . GLN A 1 324 ? -9.036 -9.762 4.462 1.00 86.75 324 GLN A O 1
ATOM 2401 N N . TYR A 1 325 ? -7.184 -8.939 3.477 1.00 89.88 325 TYR A N 1
ATOM 2402 C CA . TYR A 1 325 ? -6.505 -8.449 4.675 1.00 89.88 325 TYR A CA 1
ATOM 2403 C C . TYR A 1 325 ? -6.034 -7.012 4.477 1.00 89.88 325 TYR A C 1
ATOM 2405 O O . TYR A 1 325 ? -6.017 -6.494 3.363 1.00 89.88 325 TYR A O 1
ATOM 2413 N N . ILE A 1 326 ? -5.656 -6.378 5.577 1.00 90.69 326 ILE A N 1
ATOM 2414 C CA . ILE A 1 326 ? -5.040 -5.060 5.612 1.00 90.69 326 ILE A CA 1
ATOM 2415 C C . ILE A 1 326 ? -3.536 -5.259 5.647 1.00 90.69 326 ILE A C 1
ATOM 2417 O O . ILE A 1 326 ? -3.005 -5.915 6.546 1.00 90.69 326 ILE A O 1
ATOM 2421 N N . TYR A 1 327 ? -2.865 -4.695 4.653 1.00 86.50 327 TYR A N 1
ATOM 2422 C CA . TYR A 1 327 ? -1.417 -4.686 4.559 1.00 86.50 327 TYR A CA 1
ATOM 2423 C C . TYR A 1 327 ? -0.888 -3.405 5.198 1.00 86.50 327 TYR A C 1
ATOM 2425 O O . TYR A 1 327 ? -1.044 -2.329 4.629 1.00 86.50 327 TYR A O 1
ATOM 2433 N N . GLY A 1 328 ? -0.294 -3.488 6.386 1.00 82.44 328 GLY A N 1
ATOM 2434 C CA . GLY A 1 328 ? 0.133 -2.287 7.095 1.00 82.44 328 GLY A CA 1
ATOM 2435 C C . GLY A 1 328 ? 0.946 -2.565 8.351 1.00 82.44 328 GLY A C 1
ATOM 2436 O O . GLY A 1 328 ? 1.009 -3.684 8.853 1.00 82.44 328 GLY A O 1
ATOM 2437 N N . LYS A 1 329 ? 1.575 -1.507 8.859 1.00 88.44 329 LYS A N 1
ATOM 2438 C CA . LYS A 1 329 ? 2.326 -1.489 10.120 1.00 88.44 329 LYS A CA 1
ATOM 2439 C C . LYS A 1 329 ? 1.524 -0.712 11.174 1.00 88.44 329 LYS A C 1
ATOM 2441 O O . LYS A 1 329 ? 0.635 0.056 10.796 1.00 88.44 329 LYS A O 1
ATOM 2446 N N . PRO A 1 330 ? 1.806 -0.895 12.476 1.00 93.06 330 PRO A N 1
ATOM 2447 C CA . PRO A 1 330 ? 1.160 -0.085 13.500 1.00 93.06 330 PRO A CA 1
ATOM 2448 C C . PRO A 1 330 ? 1.459 1.404 13.273 1.00 93.06 330 PRO A C 1
ATOM 2450 O O . PRO A 1 330 ? 2.605 1.773 13.017 1.00 93.06 330 PRO A O 1
ATOM 2453 N N . LEU A 1 331 ? 0.434 2.253 13.373 1.00 92.31 331 LEU A N 1
ATOM 2454 C CA . LEU A 1 331 ? 0.567 3.706 13.230 1.00 92.31 331 LEU A CA 1
ATOM 2455 C C . LEU A 1 331 ? 1.228 4.350 14.451 1.00 92.31 331 LEU A C 1
ATOM 2457 O O . LEU A 1 331 ? 1.922 5.356 14.327 1.00 92.31 331 LEU A O 1
ATOM 2461 N N . GLN A 1 332 ? 0.982 3.801 15.639 1.00 94.50 332 GLN A N 1
ATOM 2462 C CA . GLN A 1 332 ? 1.555 4.300 16.882 1.00 94.50 332 GLN A CA 1
ATOM 2463 C C . GLN A 1 332 ? 2.915 3.653 17.158 1.00 94.50 332 GLN A C 1
ATOM 2465 O O . GLN A 1 332 ? 3.090 2.443 17.012 1.00 94.50 332 GLN A O 1
ATOM 2470 N N . THR A 1 333 ? 3.856 4.453 17.663 1.00 93.81 333 THR A N 1
ATOM 2471 C CA . THR A 1 333 ? 5.105 3.946 18.240 1.00 93.81 333 THR A CA 1
ATOM 2472 C C . THR A 1 333 ? 4.809 3.157 19.510 1.00 93.81 333 THR A C 1
ATOM 2474 O O . THR A 1 333 ? 4.206 3.672 20.450 1.00 93.81 333 THR A O 1
ATOM 2477 N N . VAL A 1 334 ? 5.276 1.912 19.570 1.00 94.38 334 VAL A N 1
ATOM 2478 C CA . VAL A 1 334 ? 5.034 1.021 20.709 1.00 94.38 334 VAL A CA 1
ATOM 2479 C C . VAL A 1 334 ? 6.023 1.319 21.837 1.00 94.38 334 VAL A C 1
ATOM 2481 O O . VAL A 1 334 ? 7.141 0.809 21.863 1.00 94.38 334 VAL A O 1
ATOM 2484 N N . ASN A 1 335 ? 5.610 2.164 22.784 1.00 95.06 335 ASN A N 1
ATOM 2485 C CA . ASN A 1 335 ? 6.462 2.639 23.882 1.00 95.06 335 ASN A CA 1
ATOM 2486 C C . ASN A 1 335 ? 5.895 2.387 25.294 1.00 95.06 335 ASN A C 1
ATOM 2488 O O . ASN A 1 335 ? 6.588 2.648 26.276 1.00 95.06 335 ASN A O 1
ATOM 2492 N N . SER A 1 336 ? 4.691 1.821 25.424 1.00 95.88 336 SER A N 1
ATOM 2493 C CA . SER A 1 336 ? 4.061 1.514 26.716 1.00 95.88 336 SER A CA 1
ATOM 2494 C C . SER A 1 336 ? 3.760 0.015 26.879 1.00 95.88 336 SER A C 1
ATOM 2496 O O . SER A 1 336 ? 3.679 -0.703 25.877 1.00 95.88 336 SER A O 1
ATOM 2498 N N . PRO A 1 337 ? 3.605 -0.503 28.115 1.00 96.19 337 PRO A N 1
ATOM 2499 C CA . PRO A 1 337 ? 3.166 -1.883 28.344 1.00 96.19 337 PRO A CA 1
ATOM 2500 C C . PRO A 1 337 ? 1.835 -2.213 27.652 1.00 96.19 337 PRO A C 1
ATOM 2502 O O . PRO A 1 337 ? 1.691 -3.285 27.073 1.00 96.19 337 PRO A O 1
ATOM 2505 N N . GLU A 1 338 ? 0.890 -1.271 27.643 1.00 96.62 338 GLU A N 1
ATOM 2506 C CA . GLU A 1 338 ? -0.411 -1.425 26.989 1.00 96.62 338 GLU A CA 1
ATOM 2507 C C . GLU A 1 338 ? -0.276 -1.528 25.467 1.00 96.62 338 GLU A C 1
ATOM 2509 O O . GLU A 1 338 ? -0.894 -2.396 24.857 1.00 96.62 338 GLU A O 1
ATOM 2514 N N . LEU A 1 339 ? 0.562 -0.692 24.841 1.00 96.94 339 LEU A N 1
ATOM 2515 C CA . LEU A 1 339 ? 0.811 -0.773 23.398 1.00 96.94 339 LEU A CA 1
ATOM 2516 C C . LEU A 1 339 ? 1.560 -2.055 23.012 1.00 96.94 339 LEU A C 1
ATOM 2518 O O . LEU A 1 339 ? 1.270 -2.621 21.961 1.00 96.94 339 LEU A O 1
ATOM 2522 N N . ARG A 1 340 ? 2.482 -2.547 23.855 1.00 95.94 340 ARG A N 1
ATOM 2523 C CA . ARG A 1 340 ? 3.167 -3.835 23.630 1.00 95.94 340 ARG A CA 1
ATOM 2524 C C . ARG A 1 340 ? 2.194 -5.007 23.688 1.00 95.94 340 ARG A C 1
ATOM 2526 O O . ARG A 1 340 ? 2.249 -5.868 22.816 1.00 95.94 340 ARG A O 1
ATOM 2533 N N . PHE A 1 341 ? 1.282 -5.004 24.662 1.00 95.69 341 PHE A N 1
ATOM 2534 C CA . PHE A 1 341 ? 0.198 -5.984 24.723 1.00 95.69 341 PHE A CA 1
ATOM 2535 C C . PHE A 1 341 ? -0.641 -5.947 23.437 1.00 95.69 341 PHE A C 1
ATOM 2537 O O . PHE A 1 341 ? -0.820 -6.973 22.790 1.00 95.69 341 PHE A O 1
ATOM 2544 N N . LEU A 1 342 ? -1.088 -4.760 23.006 1.00 96.19 342 LEU A N 1
ATOM 2545 C CA . LEU A 1 342 ? -1.876 -4.631 21.777 1.00 96.19 342 LEU A CA 1
ATOM 2546 C C . LEU A 1 342 ? -1.112 -5.111 20.534 1.00 96.19 342 LEU A C 1
ATOM 2548 O O . LEU A 1 342 ? -1.703 -5.741 19.663 1.00 96.19 342 LEU A O 1
ATOM 2552 N N . GLN A 1 343 ? 0.193 -4.848 20.449 1.00 94.25 343 GLN A N 1
ATOM 2553 C CA . GLN A 1 343 ? 1.021 -5.308 19.334 1.00 94.25 343 GLN A CA 1
ATOM 2554 C C . GLN A 1 343 ? 1.132 -6.837 19.291 1.00 94.25 343 GLN A C 1
ATOM 2556 O O . GLN A 1 343 ? 1.086 -7.416 18.208 1.00 94.25 343 GLN A O 1
ATOM 2561 N N . GLN A 1 344 ? 1.248 -7.493 20.449 1.00 92.62 344 GLN A N 1
ATOM 2562 C CA . GLN A 1 344 ? 1.251 -8.957 20.542 1.00 92.62 344 GLN A CA 1
ATOM 2563 C C . GLN A 1 344 ? -0.099 -9.544 20.113 1.00 92.62 344 GLN A C 1
ATOM 2565 O O . GLN A 1 344 ? -0.141 -10.488 19.327 1.00 92.62 344 GLN A O 1
ATOM 2570 N N . GLU A 1 345 ? -1.205 -8.942 20.555 1.00 92.62 345 GLU A N 1
ATOM 2571 C CA . GLU A 1 345 ? -2.552 -9.382 20.182 1.00 92.62 345 GLU A CA 1
ATOM 2572 C C . GLU A 1 345 ? -2.865 -9.181 18.698 1.00 92.62 345 GLU A C 1
ATOM 2574 O O . GLU A 1 345 ? -3.640 -9.948 18.126 1.00 92.62 345 GLU A O 1
ATOM 2579 N N . ALA A 1 346 ? -2.248 -8.194 18.044 1.00 92.25 346 ALA A N 1
ATOM 2580 C CA . ALA A 1 346 ? -2.467 -7.928 16.626 1.00 92.25 346 ALA A CA 1
ATOM 2581 C C . ALA A 1 346 ? -2.138 -9.142 15.739 1.00 92.25 346 ALA A C 1
ATOM 2583 O O . ALA A 1 346 ? -2.814 -9.351 14.734 1.00 92.25 346 ALA A O 1
ATOM 2584 N N . ALA A 1 347 ? -1.185 -9.992 16.143 1.00 86.62 347 ALA A N 1
ATOM 2585 C CA . ALA A 1 347 ? -0.856 -11.235 15.441 1.00 86.62 347 ALA A CA 1
ATOM 2586 C C . ALA A 1 347 ? -2.009 -12.263 15.432 1.00 86.62 347 ALA A C 1
ATOM 2588 O O . ALA A 1 347 ? -2.061 -13.127 14.557 1.00 86.62 347 ALA A O 1
ATOM 2589 N N . SER A 1 348 ? -2.950 -12.172 16.380 1.00 86.38 348 SER A N 1
ATOM 2590 C CA . SER A 1 348 ? -4.140 -13.035 16.432 1.00 86.38 348 SER A CA 1
ATOM 2591 C C . SER A 1 348 ? -5.273 -12.562 15.510 1.00 86.38 348 SER A C 1
ATOM 2593 O O . SER A 1 348 ? -6.168 -13.342 15.170 1.00 86.38 348 SER A O 1
ATOM 2595 N N . ILE A 1 349 ? -5.226 -11.303 15.062 1.00 90.00 349 ILE A N 1
ATOM 2596 C CA . ILE A 1 349 ? -6.230 -10.707 14.183 1.00 90.00 349 ILE A CA 1
ATOM 2597 C C . ILE A 1 349 ? -5.837 -10.980 12.733 1.00 90.00 349 ILE A C 1
ATOM 2599 O O . ILE A 1 349 ? -5.112 -10.204 12.115 1.00 90.00 349 ILE A O 1
ATOM 2603 N N . LYS A 1 350 ? -6.347 -12.070 12.148 1.00 88.69 350 LYS A N 1
ATOM 2604 C CA . LYS A 1 350 ? -5.960 -12.510 10.791 1.00 88.69 350 LYS A CA 1
ATOM 2605 C C . LYS A 1 350 ? -6.377 -11.540 9.678 1.00 88.69 350 LYS A C 1
ATOM 2607 O O . LYS A 1 350 ? -5.987 -11.727 8.527 1.00 88.69 350 LYS A O 1
ATOM 2612 N N . LYS A 1 351 ? -7.175 -10.512 9.995 1.00 90.56 351 LYS A N 1
ATOM 2613 C CA . LYS A 1 351 ? -7.439 -9.383 9.094 1.00 90.56 351 LYS A CA 1
ATOM 2614 C C . LYS A 1 351 ? -6.215 -8.481 8.906 1.00 90.56 351 LYS A C 1
ATOM 2616 O O . LYS A 1 351 ? -6.169 -7.775 7.907 1.00 90.56 351 LYS A O 1
ATOM 2621 N N . ILE A 1 352 ? -5.244 -8.503 9.817 1.00 91.94 352 ILE A N 1
ATOM 2622 C CA . ILE A 1 352 ? -3.962 -7.805 9.688 1.00 91.94 352 ILE A CA 1
ATOM 2623 C C . ILE A 1 352 ? -2.949 -8.780 9.097 1.00 91.94 352 ILE A C 1
ATOM 2625 O O . ILE A 1 352 ? -2.765 -9.884 9.607 1.00 91.94 352 ILE A O 1
ATOM 2629 N N . TYR A 1 353 ? -2.284 -8.367 8.024 1.00 89.62 353 TYR A N 1
ATOM 2630 C CA . TYR A 1 353 ? -1.207 -9.144 7.432 1.00 89.62 353 TYR A CA 1
ATOM 2631 C C . TYR A 1 353 ? 0.147 -8.566 7.802 1.00 89.62 353 TYR A C 1
ATOM 2633 O O . TYR A 1 353 ? 0.416 -7.390 7.558 1.00 89.62 353 TYR A O 1
ATOM 2641 N N . PHE A 1 354 ? 0.996 -9.426 8.352 1.00 88.19 354 PHE A N 1
ATOM 2642 C CA . PHE A 1 354 ? 2.378 -9.123 8.684 1.00 88.19 354 PHE A CA 1
ATOM 2643 C C . PHE A 1 354 ? 3.272 -9.751 7.613 1.00 88.19 354 PHE A C 1
ATOM 2645 O O . PHE A 1 354 ? 3.369 -10.979 7.572 1.00 88.19 354 PHE A O 1
ATOM 2652 N N . PRO A 1 355 ? 3.886 -8.945 6.731 1.00 83.81 355 PRO A N 1
ATOM 2653 C CA . PRO A 1 355 ? 4.742 -9.467 5.674 1.00 83.81 355 PRO A CA 1
ATOM 2654 C C . PRO A 1 355 ? 5.967 -10.162 6.262 1.00 83.81 355 PRO A C 1
ATOM 2656 O O . PRO A 1 355 ? 6.538 -9.692 7.250 1.00 83.81 355 PRO A O 1
ATOM 2659 N N . THR A 1 356 ? 6.378 -11.264 5.642 1.00 87.06 356 THR A N 1
ATOM 2660 C CA . THR A 1 356 ? 7.642 -11.930 5.988 1.00 87.06 356 THR A CA 1
ATOM 2661 C C . THR A 1 356 ? 8.844 -11.105 5.517 1.00 87.06 356 THR A C 1
ATOM 2663 O O . THR A 1 356 ? 8.715 -10.259 4.631 1.00 87.06 356 THR A O 1
ATOM 2666 N N . GLU A 1 357 ? 10.033 -11.353 6.075 1.00 88.94 357 GLU A N 1
ATOM 2667 C CA . GLU A 1 357 ? 11.266 -10.702 5.598 1.00 88.94 357 GLU A CA 1
ATOM 2668 C C . GLU A 1 357 ? 11.524 -10.978 4.110 1.00 88.94 357 GLU A C 1
ATOM 2670 O O . GLU A 1 357 ? 11.939 -10.083 3.378 1.00 88.94 357 GLU A O 1
ATOM 2675 N N . GLU A 1 358 ? 11.214 -12.192 3.650 1.00 91.44 358 GLU A N 1
ATOM 2676 C CA . GLU A 1 358 ? 11.320 -12.582 2.243 1.00 91.44 358 GLU A CA 1
ATOM 2677 C C . GLU A 1 358 ? 10.376 -11.763 1.351 1.00 91.44 358 GLU A C 1
ATOM 2679 O O . GLU A 1 358 ? 10.795 -11.244 0.318 1.00 91.44 358 GLU A O 1
ATOM 2684 N N . GLU A 1 359 ? 9.122 -11.575 1.771 1.00 87.69 359 GLU A N 1
ATOM 2685 C CA . GLU A 1 359 ? 8.150 -10.759 1.034 1.00 87.69 359 GLU A CA 1
ATOM 2686 C C . GLU A 1 359 ? 8.535 -9.278 1.003 1.00 87.69 359 GLU A C 1
ATOM 2688 O O . GLU A 1 359 ? 8.406 -8.640 -0.041 1.00 87.69 359 GLU A O 1
ATOM 2693 N N . LEU A 1 360 ? 9.044 -8.732 2.114 1.00 85.75 360 LEU A N 1
ATOM 2694 C CA . LEU A 1 360 ? 9.539 -7.353 2.158 1.00 85.75 360 LEU A CA 1
ATOM 2695 C C . LEU A 1 360 ? 10.728 -7.158 1.219 1.00 85.75 360 LEU A C 1
ATOM 2697 O O . LEU A 1 360 ? 10.796 -6.153 0.512 1.00 85.75 360 LEU A O 1
ATOM 2701 N N . LYS A 1 361 ? 11.648 -8.127 1.190 1.00 90.88 361 LYS A N 1
ATOM 2702 C CA . LYS A 1 361 ? 12.794 -8.103 0.286 1.00 90.88 361 LYS A CA 1
ATOM 2703 C C . LYS A 1 361 ? 12.343 -8.155 -1.173 1.00 90.88 361 LYS A C 1
ATOM 2705 O O . LYS A 1 361 ? 12.795 -7.340 -1.968 1.00 90.88 361 LYS A O 1
ATOM 2710 N N . ALA A 1 362 ? 11.412 -9.046 -1.511 1.00 89.50 362 ALA A N 1
ATOM 2711 C CA . ALA A 1 362 ? 10.864 -9.143 -2.861 1.00 89.50 362 ALA A CA 1
ATOM 2712 C C . ALA A 1 362 ? 10.127 -7.859 -3.290 1.00 89.50 362 ALA A C 1
ATOM 2714 O O . ALA A 1 362 ? 10.270 -7.420 -4.430 1.00 89.50 362 ALA A O 1
ATOM 2715 N N . GLU A 1 363 ? 9.366 -7.225 -2.388 1.00 86.44 363 GLU A N 1
ATOM 2716 C CA . GLU A 1 363 ? 8.712 -5.935 -2.650 1.00 86.44 363 GLU A CA 1
ATOM 2717 C C . GLU A 1 363 ? 9.742 -4.824 -2.904 1.00 86.44 363 GLU A C 1
ATOM 2719 O O . GLU A 1 363 ? 9.579 -4.032 -3.836 1.00 86.44 363 GLU A O 1
ATOM 2724 N N . GLN A 1 364 ? 10.824 -4.786 -2.120 1.00 89.00 364 GLN A N 1
ATOM 2725 C CA . GLN A 1 364 ? 11.912 -3.831 -2.310 1.00 89.00 364 GLN A CA 1
ATOM 2726 C C . GLN A 1 364 ? 12.651 -4.061 -3.636 1.00 89.00 364 GLN A C 1
ATOM 2728 O O . GLN A 1 364 ? 12.805 -3.114 -4.401 1.00 89.00 364 GLN A O 1
ATOM 2733 N N . GLU A 1 365 ? 13.035 -5.300 -3.949 1.00 92.88 365 GLU A N 1
ATOM 2734 C CA . GLU A 1 365 ? 13.691 -5.660 -5.214 1.00 92.88 365 GLU A CA 1
ATOM 2735 C C . GLU A 1 365 ? 12.803 -5.301 -6.422 1.00 92.88 365 GLU A C 1
ATOM 2737 O O . GLU A 1 365 ? 13.277 -4.747 -7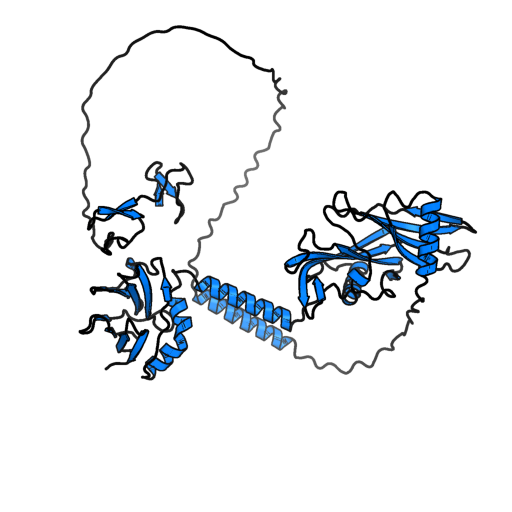.415 1.00 92.88 365 GLU A O 1
ATOM 2742 N N . ALA A 1 366 ? 11.491 -5.547 -6.333 1.00 90.06 366 ALA A N 1
ATOM 2743 C CA . ALA A 1 366 ? 10.539 -5.161 -7.373 1.00 90.06 366 ALA A CA 1
ATOM 2744 C C . ALA A 1 366 ? 10.435 -3.637 -7.532 1.00 90.06 366 ALA A C 1
ATOM 2746 O O . ALA A 1 366 ? 10.349 -3.139 -8.658 1.00 90.06 366 ALA A O 1
ATOM 2747 N N . LYS A 1 367 ? 10.456 -2.890 -6.422 1.00 89.19 367 LYS A N 1
ATOM 2748 C CA . LYS A 1 367 ? 10.428 -1.425 -6.433 1.00 89.19 367 LYS A CA 1
ATOM 2749 C C . LYS A 1 367 ? 11.709 -0.843 -7.025 1.00 89.19 367 LYS A C 1
ATOM 2751 O O . LYS A 1 367 ? 11.618 0.026 -7.885 1.00 89.19 367 LYS A O 1
ATOM 2756 N N . GLU A 1 368 ? 12.872 -1.347 -6.622 1.00 91.62 368 GLU A N 1
ATOM 2757 C CA . GLU A 1 368 ? 14.174 -0.945 -7.163 1.00 91.62 368 GLU A CA 1
ATOM 2758 C C . GLU A 1 368 ? 14.246 -1.217 -8.669 1.00 91.62 368 GLU A C 1
ATOM 2760 O O . GLU A 1 368 ? 14.588 -0.322 -9.439 1.00 91.62 368 GLU A O 1
ATOM 2765 N N . LYS A 1 369 ? 13.804 -2.400 -9.114 1.00 88.75 369 LYS A N 1
ATOM 2766 C CA . LYS A 1 369 ? 13.720 -2.736 -10.541 1.00 88.75 369 LYS A CA 1
ATOM 2767 C C . LYS A 1 369 ? 12.780 -1.803 -11.309 1.00 88.75 369 LYS A C 1
ATOM 2769 O O . LYS A 1 369 ? 13.103 -1.381 -12.416 1.00 88.75 369 LYS A O 1
ATOM 2774 N N . ALA A 1 370 ? 11.619 -1.473 -10.743 1.00 86.75 370 ALA A N 1
ATOM 2775 C CA . ALA A 1 370 ? 10.667 -0.559 -11.373 1.00 86.75 370 ALA A CA 1
ATOM 2776 C C . ALA A 1 370 ? 11.203 0.883 -11.440 1.00 86.75 370 ALA A C 1
ATOM 2778 O O . ALA A 1 370 ? 10.971 1.589 -12.423 1.00 86.75 370 ALA A O 1
ATOM 2779 N N . GLU A 1 371 ? 11.924 1.330 -10.411 1.00 86.56 371 GLU A N 1
ATOM 2780 C CA . GLU A 1 371 ? 12.593 2.632 -10.390 1.00 86.56 371 GLU A CA 1
ATOM 2781 C C . GLU A 1 371 ? 13.752 2.688 -11.391 1.00 86.56 371 GLU A C 1
ATOM 2783 O O . GLU A 1 371 ? 13.870 3.679 -12.114 1.00 86.56 371 GLU A O 1
ATOM 2788 N N . GLU A 1 372 ? 14.546 1.620 -11.505 1.00 84.88 372 GLU A N 1
ATOM 2789 C CA . GLU A 1 372 ? 15.597 1.476 -12.517 1.00 84.88 372 GLU A CA 1
ATOM 2790 C C . GLU A 1 372 ? 15.011 1.501 -13.937 1.00 84.88 372 GLU A C 1
ATOM 2792 O O . GLU A 1 372 ? 15.463 2.272 -14.787 1.00 84.88 372 GLU A O 1
ATOM 2797 N N . GLU A 1 373 ? 13.951 0.729 -14.192 1.00 82.44 373 GLU A N 1
ATOM 2798 C CA . GLU A 1 373 ? 13.258 0.712 -15.483 1.00 82.44 373 GLU A CA 1
ATOM 2799 C C . GLU A 1 373 ? 12.703 2.098 -15.835 1.00 82.44 373 GLU A C 1
ATOM 2801 O O . GLU A 1 373 ? 12.880 2.587 -16.956 1.00 82.44 373 GLU A O 1
ATOM 2806 N N . LYS A 1 374 ? 12.086 2.777 -14.862 1.00 80.19 374 LYS A N 1
ATOM 2807 C CA . LYS A 1 374 ? 11.590 4.144 -15.032 1.00 80.19 374 LYS A CA 1
ATOM 2808 C C . LYS A 1 374 ? 12.729 5.117 -15.328 1.00 80.19 374 LYS A C 1
ATOM 2810 O O . LYS A 1 374 ? 12.584 5.930 -16.242 1.00 80.19 374 LYS A O 1
ATOM 2815 N N . ALA A 1 375 ? 13.850 5.028 -14.614 1.00 76.50 375 ALA A N 1
ATOM 2816 C CA . ALA A 1 375 ? 15.021 5.865 -14.855 1.00 76.50 375 ALA A CA 1
ATOM 2817 C C . ALA A 1 375 ? 15.583 5.658 -16.272 1.00 76.50 375 ALA A C 1
ATOM 2819 O O . ALA A 1 375 ? 15.937 6.625 -16.942 1.00 76.50 375 ALA A O 1
ATOM 2820 N N . LEU A 1 376 ? 15.593 4.424 -16.779 1.00 74.25 376 LEU A N 1
ATOM 2821 C CA . LEU A 1 376 ? 16.075 4.088 -18.124 1.00 74.25 376 LEU A CA 1
ATOM 2822 C C . LEU A 1 376 ? 15.069 4.384 -19.252 1.00 74.25 376 LEU A C 1
ATOM 2824 O O . LEU A 1 376 ? 15.439 4.339 -20.426 1.00 74.25 376 LEU A O 1
ATOM 2828 N N . SER A 1 377 ? 13.804 4.675 -18.933 1.00 71.25 377 SER A N 1
ATOM 2829 C CA . SER A 1 377 ? 12.733 4.843 -19.930 1.00 71.25 377 SER A CA 1
ATOM 2830 C C . SER A 1 377 ? 12.753 6.183 -20.686 1.00 71.25 377 SER A C 1
ATOM 2832 O O . SER A 1 377 ? 12.136 6.295 -21.749 1.00 71.25 377 SER A O 1
ATOM 2834 N N . GLY A 1 378 ? 13.463 7.192 -20.171 1.00 76.19 378 GLY A N 1
ATOM 2835 C CA . GLY A 1 378 ? 13.573 8.513 -20.797 1.00 76.19 378 GLY A CA 1
ATOM 2836 C C . GLY A 1 378 ? 14.395 8.504 -22.099 1.00 76.19 378 GLY A C 1
ATOM 2837 O O . GLY A 1 378 ? 15.373 7.756 -22.200 1.00 76.19 378 GLY A O 1
ATOM 2838 N N . PRO A 1 379 ? 14.046 9.327 -23.112 1.00 78.56 379 PRO A N 1
ATOM 2839 C CA . PRO A 1 379 ? 14.802 9.429 -24.367 1.00 78.56 379 PRO A CA 1
ATOM 2840 C C . PRO A 1 379 ? 16.273 9.825 -24.158 1.00 78.56 379 PRO A C 1
ATOM 2842 O O . PRO A 1 379 ? 17.137 9.378 -24.905 1.00 78.56 379 PRO A O 1
ATOM 2845 N N . GLU A 1 380 ? 16.579 10.600 -23.119 1.00 80.31 380 GLU A N 1
ATOM 2846 C CA . GLU A 1 380 ? 17.936 10.974 -22.709 1.00 80.31 380 GLU A CA 1
ATOM 2847 C C . GLU A 1 380 ? 18.802 9.779 -22.277 1.00 80.31 380 GLU A C 1
ATOM 2849 O O . GLU A 1 380 ? 20.027 9.837 -22.368 1.00 80.31 380 GLU A O 1
ATOM 2854 N N . ASN A 1 381 ? 18.171 8.676 -21.864 1.00 84.00 381 ASN A N 1
ATOM 2855 C CA . ASN A 1 381 ? 18.834 7.451 -21.419 1.00 84.00 381 ASN A CA 1
ATOM 2856 C C . ASN A 1 381 ? 18.769 6.332 -22.467 1.00 84.00 381 ASN A C 1
ATOM 2858 O O . ASN A 1 381 ? 19.180 5.205 -22.186 1.00 84.00 381 ASN A O 1
ATOM 2862 N N . ALA A 1 382 ? 18.310 6.628 -23.690 1.00 87.81 382 ALA A N 1
ATOM 2863 C CA . ALA A 1 382 ? 18.111 5.636 -24.744 1.00 87.81 382 ALA A CA 1
ATOM 2864 C C . ALA A 1 382 ? 19.368 4.800 -25.028 1.00 87.81 382 ALA A C 1
ATOM 2866 O O . ALA A 1 382 ? 19.270 3.585 -25.174 1.00 87.81 382 ALA A O 1
ATOM 2867 N N . GLY A 1 383 ? 20.554 5.418 -25.053 1.00 87.06 383 GLY A N 1
ATOM 2868 C CA . GLY A 1 383 ? 21.814 4.696 -25.254 1.00 87.06 383 GLY A CA 1
ATOM 2869 C C . GLY A 1 383 ? 22.167 3.746 -24.099 1.00 87.06 383 GLY A C 1
ATOM 2870 O O . GLY A 1 383 ? 22.571 2.604 -24.322 1.00 87.06 383 GLY A O 1
ATOM 2871 N N . ALA A 1 384 ? 21.963 4.180 -22.852 1.00 85.38 384 ALA A N 1
ATOM 2872 C CA . ALA A 1 384 ? 22.188 3.339 -21.675 1.00 85.38 384 ALA A CA 1
ATOM 2873 C C . ALA A 1 384 ? 21.204 2.162 -21.642 1.00 85.38 384 ALA A C 1
ATOM 2875 O O . ALA A 1 384 ? 21.619 1.016 -21.467 1.00 85.38 384 ALA A O 1
ATOM 2876 N N . LYS A 1 385 ? 19.922 2.433 -21.911 1.00 86.75 385 LYS A N 1
ATOM 2877 C CA . LYS A 1 385 ? 18.891 1.404 -22.036 1.00 86.75 385 LYS A CA 1
ATOM 2878 C C . LYS A 1 385 ? 19.198 0.417 -23.160 1.00 86.75 385 LYS A C 1
ATOM 2880 O O . LYS A 1 385 ? 19.074 -0.785 -22.960 1.00 86.75 385 LYS A O 1
ATOM 2885 N N . TRP A 1 386 ? 19.619 0.901 -24.326 1.00 90.25 386 TRP A N 1
ATOM 2886 C CA . TRP A 1 386 ? 19.993 0.031 -25.438 1.00 90.25 386 TRP A CA 1
ATOM 2887 C C . TRP A 1 386 ? 21.169 -0.874 -25.061 1.00 90.25 386 TRP A C 1
ATOM 2889 O O . TRP A 1 386 ? 21.124 -2.062 -25.353 1.00 90.25 386 TRP A O 1
ATOM 2899 N N . THR A 1 387 ? 22.177 -0.351 -24.352 1.00 88.56 387 THR A N 1
ATOM 2900 C CA . THR A 1 387 ? 23.311 -1.159 -23.865 1.00 88.56 387 THR A CA 1
ATOM 2901 C C . THR A 1 387 ? 22.841 -2.252 -22.905 1.00 88.56 387 THR A C 1
ATOM 2903 O O . THR A 1 387 ? 23.280 -3.391 -23.022 1.00 88.56 387 THR A O 1
ATOM 2906 N N . HIS A 1 388 ? 21.946 -1.912 -21.971 1.00 85.94 388 HIS A N 1
ATOM 2907 C CA . HIS A 1 388 ? 21.366 -2.863 -21.022 1.00 85.94 388 HIS A CA 1
ATOM 2908 C C . HIS A 1 388 ? 20.597 -3.976 -21.749 1.00 85.94 388 HIS A C 1
ATOM 2910 O O . HIS A 1 388 ? 20.863 -5.153 -21.528 1.00 85.94 388 HIS A O 1
ATOM 2916 N N . ASP A 1 389 ? 19.711 -3.611 -22.681 1.00 88.25 389 ASP A N 1
ATOM 2917 C CA . ASP A 1 389 ? 18.894 -4.558 -23.448 1.00 88.25 389 ASP A CA 1
ATOM 2918 C C . ASP A 1 389 ? 19.725 -5.448 -24.405 1.00 88.25 389 ASP A C 1
ATOM 2920 O O . ASP A 1 389 ? 19.245 -6.506 -24.807 1.00 88.25 389 ASP A O 1
ATOM 2924 N N . ASN A 1 390 ? 20.941 -5.032 -24.791 1.00 90.69 390 ASN A N 1
ATOM 2925 C CA . ASN A 1 390 ? 21.774 -5.700 -25.805 1.00 90.69 390 ASN A CA 1
ATOM 2926 C C . ASN A 1 390 ? 23.118 -6.238 -25.284 1.00 90.69 390 ASN A C 1
ATOM 2928 O O . ASN A 1 390 ? 23.932 -6.706 -26.081 1.00 90.69 390 ASN A O 1
ATOM 2932 N N . GLY A 1 391 ? 23.384 -6.183 -23.975 1.00 89.19 391 GLY A N 1
ATOM 2933 C CA . GLY A 1 391 ? 24.705 -6.487 -23.406 1.00 89.19 391 GLY A CA 1
ATOM 2934 C C . GLY A 1 391 ? 25.237 -7.886 -23.745 1.00 89.19 391 GLY A C 1
ATOM 2935 O O . GLY A 1 391 ? 26.400 -8.037 -24.131 1.00 89.19 391 GLY A O 1
ATOM 2936 N N . GLU A 1 392 ? 24.382 -8.908 -23.668 1.00 90.69 392 GLU A N 1
ATOM 2937 C CA . GLU A 1 392 ? 24.739 -10.284 -24.045 1.00 90.69 392 GLU A CA 1
ATOM 2938 C C . GLU A 1 392 ? 25.069 -10.386 -25.535 1.00 90.69 392 GLU A C 1
ATOM 2940 O O . GLU A 1 392 ? 26.100 -10.931 -25.921 1.00 90.69 392 GLU A O 1
ATOM 2945 N N . SER A 1 393 ? 24.236 -9.784 -26.383 1.00 92.12 393 SER A N 1
ATOM 2946 C CA . SER A 1 393 ? 24.431 -9.822 -27.827 1.00 92.12 393 SER A CA 1
ATOM 2947 C C . SER A 1 393 ? 25.669 -9.029 -28.272 1.00 92.12 393 SER A C 1
ATOM 2949 O O . SER A 1 393 ? 26.348 -9.450 -29.201 1.00 92.12 393 SER A O 1
ATOM 2951 N N . LEU A 1 394 ? 26.029 -7.934 -27.589 1.00 88.62 394 LEU A N 1
ATOM 2952 C CA . LEU A 1 394 ? 27.312 -7.241 -27.786 1.00 88.62 394 LEU A CA 1
ATOM 2953 C C . LEU A 1 394 ? 28.505 -8.135 -27.430 1.00 88.62 394 LEU A C 1
ATOM 2955 O O . LEU A 1 394 ? 29.538 -8.082 -28.095 1.00 88.62 394 LEU A O 1
ATOM 2959 N N . THR A 1 395 ? 28.370 -8.959 -26.391 1.00 89.69 395 THR A N 1
ATOM 2960 C CA . THR A 1 395 ? 29.419 -9.899 -25.973 1.00 89.69 395 THR A CA 1
ATOM 2961 C C . THR A 1 395 ? 29.604 -11.001 -27.019 1.00 89.69 395 THR A C 1
ATOM 2963 O O . THR A 1 395 ? 30.731 -11.239 -27.454 1.00 89.69 395 THR A O 1
ATOM 2966 N N . SER A 1 396 ? 28.508 -11.595 -27.502 1.00 92.00 396 SER A N 1
ATOM 2967 C CA . SER A 1 396 ? 28.516 -12.553 -28.619 1.00 92.00 396 SER A CA 1
ATOM 2968 C C . SER A 1 396 ? 29.070 -11.951 -29.914 1.00 92.00 396 SER A C 1
ATOM 2970 O O . SER A 1 396 ? 29.888 -12.581 -30.584 1.00 92.00 396 SER A O 1
ATOM 2972 N N . LEU A 1 397 ? 28.699 -10.705 -30.238 1.00 90.50 397 LEU A N 1
ATOM 2973 C CA . LEU A 1 397 ? 29.205 -9.996 -31.417 1.00 90.50 397 LEU A CA 1
ATOM 2974 C C . LEU A 1 397 ? 30.731 -9.880 -31.382 1.00 90.50 397 LEU A C 1
ATOM 2976 O O . LEU A 1 397 ? 31.388 -10.209 -32.364 1.00 90.50 397 LEU A O 1
ATOM 2980 N N . LYS A 1 398 ? 31.312 -9.485 -30.240 1.00 86.88 398 LYS A N 1
ATOM 2981 C CA . LYS A 1 398 ? 32.777 -9.441 -30.060 1.00 86.88 398 LYS A CA 1
ATOM 2982 C C . LYS A 1 398 ? 33.435 -10.813 -30.196 1.00 86.88 398 LYS A C 1
ATOM 2984 O O . LYS A 1 398 ? 34.588 -10.891 -30.609 1.00 86.88 398 LYS A O 1
ATOM 2989 N N . GLY A 1 399 ? 32.711 -11.880 -29.861 1.00 87.94 399 GLY A N 1
ATOM 2990 C CA . GLY A 1 399 ? 33.122 -13.265 -30.090 1.00 87.94 399 GLY A CA 1
ATOM 2991 C C . GLY A 1 399 ? 33.089 -13.701 -31.562 1.00 87.94 399 GLY A C 1
ATOM 2992 O O . GLY A 1 399 ? 33.532 -14.805 -31.865 1.00 87.94 399 GLY A O 1
ATOM 2993 N N . GLY A 1 400 ? 32.600 -12.850 -32.473 1.00 87.94 400 GLY A N 1
ATOM 2994 C CA . GLY A 1 400 ? 32.516 -13.113 -33.912 1.00 87.94 400 GLY A CA 1
ATOM 2995 C C . GLY A 1 400 ? 31.172 -13.679 -34.379 1.00 87.94 400 GLY A C 1
ATOM 2996 O O . GLY A 1 400 ? 31.031 -14.006 -35.556 1.00 87.94 400 GLY A O 1
ATOM 2997 N N . GLU A 1 401 ? 30.180 -13.793 -33.494 1.00 93.00 401 GLU A N 1
ATOM 2998 C CA . GLU A 1 401 ? 28.851 -14.293 -33.853 1.00 93.00 401 GLU A CA 1
ATOM 2999 C C . GLU A 1 401 ? 28.018 -13.221 -34.578 1.00 93.00 401 GLU A C 1
ATOM 3001 O O . GLU A 1 401 ? 28.075 -12.031 -34.260 1.00 93.00 401 GLU A O 1
ATOM 3006 N N . GLU A 1 402 ? 27.193 -13.645 -35.543 1.00 95.81 402 GLU A N 1
ATOM 3007 C CA . GLU A 1 402 ? 26.116 -12.795 -36.063 1.00 95.81 402 GLU A CA 1
ATOM 3008 C C . GLU A 1 402 ? 24.982 -12.758 -35.034 1.00 95.81 402 GLU A C 1
ATOM 3010 O O . GLU A 1 402 ? 24.420 -13.790 -34.667 1.00 95.81 402 GLU A O 1
ATOM 3015 N N . VAL A 1 403 ? 24.619 -11.557 -34.598 1.00 95.31 403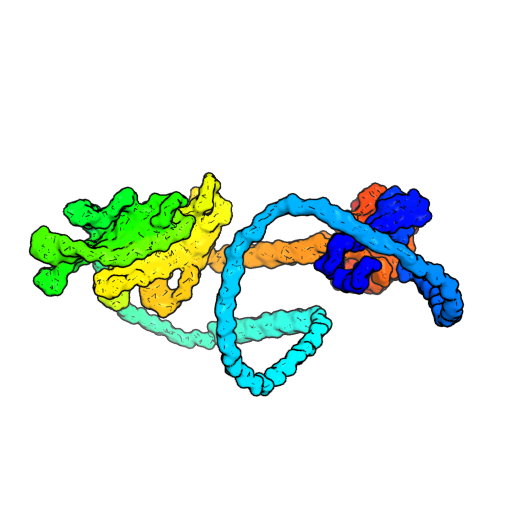 VAL A N 1
ATOM 3016 C CA . VAL A 1 403 ? 23.614 -11.327 -33.556 1.00 95.31 403 VAL A CA 1
ATOM 3017 C C . VAL A 1 403 ? 22.524 -10.389 -34.055 1.00 95.31 403 VAL A C 1
ATOM 3019 O O . VAL A 1 403 ? 22.694 -9.673 -35.040 1.00 95.31 403 VAL A O 1
ATOM 3022 N N . ARG A 1 404 ? 21.387 -10.356 -33.361 1.00 94.25 404 ARG A N 1
ATOM 3023 C CA . ARG A 1 404 ? 20.345 -9.347 -33.572 1.00 94.25 404 ARG A CA 1
ATOM 3024 C C . ARG A 1 404 ? 20.372 -8.371 -32.405 1.00 94.25 404 ARG A C 1
ATOM 3026 O O . ARG A 1 404 ? 20.215 -8.798 -31.267 1.00 94.25 404 ARG A O 1
ATOM 3033 N N . MET A 1 405 ? 20.536 -7.083 -32.684 1.00 89.62 405 MET A N 1
ATOM 3034 C CA . MET A 1 405 ? 20.392 -6.046 -31.666 1.00 89.62 405 MET A CA 1
ATOM 3035 C C . MET A 1 405 ? 18.929 -5.623 -31.580 1.00 89.62 405 MET A C 1
ATOM 3037 O O . MET A 1 405 ? 18.293 -5.330 -32.584 1.00 89.62 405 MET A O 1
ATOM 3041 N N . LYS A 1 406 ? 18.371 -5.534 -30.386 1.00 84.50 406 LYS A N 1
ATOM 3042 C CA . LYS A 1 406 ? 17.063 -4.939 -30.157 1.00 84.50 406 LYS A CA 1
ATOM 3043 C C . LYS A 1 406 ? 17.141 -3.427 -30.383 1.00 84.50 406 LYS A C 1
ATOM 3045 O O . LYS A 1 406 ? 17.689 -2.696 -29.557 1.00 84.50 406 LYS A O 1
ATOM 3050 N N . ALA A 1 407 ? 16.574 -2.956 -31.489 1.00 77.00 407 ALA A N 1
ATOM 3051 C CA . ALA A 1 407 ? 16.409 -1.533 -31.756 1.00 77.00 407 ALA A CA 1
ATOM 3052 C C . ALA A 1 407 ? 15.187 -0.983 -30.998 1.00 77.00 407 ALA A C 1
ATOM 3054 O O . ALA A 1 407 ? 14.080 -1.515 -31.094 1.00 77.00 407 ALA A O 1
ATOM 3055 N N . ALA A 1 408 ? 15.379 0.099 -30.243 1.00 81.94 408 ALA A N 1
ATOM 3056 C CA . ALA A 1 408 ? 14.294 0.862 -29.628 1.00 81.94 408 ALA A CA 1
ATOM 3057 C C . ALA A 1 408 ? 14.055 2.144 -30.431 1.00 81.94 408 ALA A C 1
ATOM 3059 O O . ALA A 1 408 ? 15.009 2.838 -30.788 1.00 81.94 408 ALA A O 1
ATOM 3060 N N . SER A 1 409 ? 12.787 2.454 -30.710 1.00 87.31 409 SER A N 1
ATOM 3061 C CA . SER A 1 409 ? 12.383 3.631 -31.484 1.00 87.31 409 SER A CA 1
ATOM 3062 C C . SER A 1 409 ? 11.704 4.683 -30.610 1.00 87.31 409 SER A C 1
ATOM 3064 O O . SER A 1 409 ? 10.883 4.339 -29.762 1.00 87.31 409 SER A O 1
ATOM 3066 N N . TYR A 1 410 ? 11.965 5.956 -30.886 1.00 90.00 410 TYR A N 1
ATOM 3067 C CA . TYR A 1 410 ? 11.532 7.094 -30.084 1.00 90.00 410 TYR A CA 1
ATOM 3068 C C . TYR A 1 410 ? 10.935 8.191 -30.969 1.00 90.00 410 TYR A C 1
ATOM 3070 O O . TYR A 1 410 ? 11.418 8.465 -32.067 1.00 90.00 410 TYR A O 1
ATOM 3078 N N . ASP A 1 411 ? 9.889 8.844 -30.469 1.00 88.88 411 ASP A N 1
ATOM 3079 C CA . ASP A 1 411 ? 9.213 9.973 -31.130 1.00 88.88 411 ASP A CA 1
ATOM 3080 C C . ASP A 1 411 ? 9.926 11.316 -30.958 1.00 88.88 411 ASP A C 1
ATOM 3082 O O . ASP A 1 411 ? 9.577 12.307 -31.596 1.00 88.88 411 ASP A O 1
ATOM 3086 N N . LYS A 1 412 ? 10.911 11.365 -30.063 1.00 87.12 412 LYS A N 1
ATOM 3087 C CA . LYS A 1 412 ? 11.672 12.566 -29.722 1.00 87.12 412 LYS A CA 1
ATOM 3088 C C . LYS A 1 412 ? 13.161 12.316 -29.958 1.00 87.12 412 LYS A C 1
ATOM 3090 O O . LYS A 1 412 ? 13.580 11.160 -29.884 1.00 87.12 412 LYS A O 1
ATOM 3095 N N . PRO A 1 413 ? 13.956 13.373 -30.207 1.00 88.56 413 PRO A N 1
ATOM 3096 C CA . PRO A 1 413 ? 15.406 13.251 -30.262 1.00 88.56 413 PRO A CA 1
ATOM 3097 C C . PRO A 1 413 ? 15.952 12.592 -28.989 1.00 88.56 413 PRO A C 1
ATOM 3099 O O . PRO A 1 413 ? 15.553 12.961 -27.886 1.00 88.56 413 PRO A O 1
ATOM 3102 N N . ILE A 1 414 ? 16.866 11.638 -29.157 1.00 90.69 414 ILE A N 1
ATOM 3103 C CA . ILE A 1 414 ? 17.502 10.870 -28.067 1.00 90.69 414 ILE A CA 1
ATOM 3104 C C . ILE A 1 414 ? 18.988 11.209 -27.885 1.00 90.69 414 ILE A C 1
ATOM 3106 O O . ILE A 1 414 ? 19.714 10.532 -27.166 1.00 90.69 414 ILE A O 1
ATOM 3110 N N . PHE A 1 415 ? 19.459 12.238 -28.585 1.00 86.31 415 PHE A N 1
ATOM 3111 C CA . PHE A 1 415 ? 20.839 12.707 -28.566 1.00 86.31 415 PHE A CA 1
ATOM 3112 C C . PHE A 1 415 ? 20.879 14.216 -28.823 1.00 86.31 415 PHE A C 1
ATOM 3114 O O . PHE A 1 415 ? 19.962 14.782 -29.426 1.00 86.31 415 PHE A O 1
ATOM 3121 N N . ASN A 1 416 ? 21.960 14.865 -28.389 1.00 84.56 416 ASN A N 1
ATOM 3122 C CA . ASN A 1 416 ? 22.230 16.265 -28.691 1.00 84.56 416 ASN A CA 1
ATOM 3123 C C . ASN A 1 416 ? 23.180 16.356 -29.889 1.00 84.56 416 ASN A C 1
ATOM 3125 O O . ASN A 1 416 ? 24.238 15.734 -29.895 1.00 84.56 416 ASN A O 1
ATOM 3129 N N . LEU A 1 417 ? 22.826 17.144 -30.904 1.00 84.88 417 LEU A N 1
ATOM 3130 C CA . LEU A 1 417 ? 23.652 17.287 -32.106 1.00 84.88 417 LEU A CA 1
ATOM 3131 C C . LEU A 1 417 ? 25.057 17.822 -31.821 1.00 84.88 417 LEU A C 1
ATOM 3133 O O . LEU A 1 417 ? 25.982 17.478 -32.548 1.00 84.88 417 LEU A O 1
ATOM 3137 N N . LYS A 1 418 ? 25.227 18.620 -30.762 1.00 86.12 418 LYS A N 1
ATOM 3138 C CA . LYS A 1 418 ? 26.538 19.155 -30.361 1.00 86.12 418 LYS A CA 1
ATOM 3139 C C . LYS A 1 418 ? 27.519 18.064 -29.935 1.00 86.12 418 LYS A C 1
ATOM 3141 O O . LYS A 1 418 ? 28.726 18.271 -29.996 1.00 86.12 418 LYS A O 1
ATOM 3146 N N . ASP A 1 419 ? 27.002 16.904 -29.539 1.00 85.38 419 ASP A N 1
ATOM 3147 C CA . ASP A 1 419 ? 27.810 15.762 -29.127 1.00 85.38 419 ASP A CA 1
ATOM 3148 C C . ASP A 1 419 ? 28.191 14.856 -30.312 1.00 85.38 419 ASP A C 1
ATOM 3150 O O . ASP A 1 419 ? 28.905 13.869 -30.119 1.00 85.38 419 ASP A O 1
ATOM 3154 N N . MET A 1 420 ? 27.712 15.157 -31.528 1.00 89.44 420 MET A N 1
ATOM 3155 C CA . MET A 1 420 ? 27.924 14.326 -32.714 1.00 89.44 420 MET A CA 1
ATOM 3156 C C . MET A 1 420 ? 29.259 14.641 -33.393 1.00 89.44 420 MET A C 1
ATOM 3158 O O . MET A 1 420 ? 29.550 15.788 -33.719 1.00 89.44 420 MET A O 1
ATOM 3162 N N . SER A 1 421 ? 30.052 13.601 -33.645 1.00 88.94 421 SER A N 1
ATOM 3163 C CA . SER A 1 421 ? 31.326 13.674 -34.368 1.00 88.94 421 SER A CA 1
ATOM 3164 C C . SER A 1 421 ? 31.150 13.511 -35.876 1.00 88.94 421 SER A C 1
ATOM 3166 O O . SER A 1 421 ? 31.902 14.090 -36.661 1.00 88.94 421 SER A O 1
ATOM 3168 N N . LYS A 1 422 ? 30.170 12.701 -36.299 1.00 92.81 422 LYS A N 1
ATOM 3169 C CA . LYS A 1 422 ? 29.917 12.381 -37.707 1.00 92.81 422 LYS A CA 1
ATOM 3170 C C . LYS A 1 422 ? 28.433 12.293 -38.001 1.00 92.81 422 LYS A C 1
ATOM 3172 O O . LYS A 1 422 ? 27.632 11.896 -37.155 1.00 92.81 422 LYS A O 1
ATOM 3177 N N . LYS A 1 423 ? 28.095 12.611 -39.247 1.00 94.19 423 LYS A N 1
ATOM 3178 C CA . LYS A 1 423 ? 26.760 12.476 -39.821 1.00 94.19 423 LYS A CA 1
ATOM 3179 C C . LYS A 1 423 ? 26.889 11.906 -41.228 1.00 94.19 423 LYS A C 1
ATOM 3181 O O . LYS A 1 423 ? 27.629 12.451 -42.042 1.00 94.19 423 LYS A O 1
ATOM 3186 N N . ILE A 1 424 ? 26.117 10.868 -41.521 1.00 93.81 424 ILE A N 1
ATOM 3187 C CA . ILE A 1 424 ? 25.911 10.354 -42.877 1.00 93.81 424 ILE A CA 1
ATOM 3188 C C . ILE A 1 424 ? 24.413 10.263 -43.161 1.00 93.81 424 ILE A C 1
ATOM 3190 O O . ILE A 1 424 ? 23.589 10.180 -42.248 1.00 93.81 424 ILE A O 1
ATOM 3194 N N . GLU A 1 425 ? 24.043 10.307 -44.433 1.00 94.06 425 GLU A N 1
ATOM 3195 C CA . GLU A 1 425 ? 22.647 10.400 -44.843 1.00 94.06 425 GLU A CA 1
ATOM 3196 C C . GLU A 1 425 ? 22.411 9.589 -46.120 1.00 94.06 425 GLU A C 1
ATOM 3198 O O . GLU A 1 425 ? 23.190 9.677 -47.064 1.00 94.06 425 GLU A O 1
ATOM 3203 N N . SER A 1 426 ? 21.338 8.799 -46.127 1.00 90.88 426 SER A N 1
ATOM 3204 C CA . SER A 1 426 ? 20.809 8.090 -47.294 1.00 90.88 426 SER A CA 1
ATOM 3205 C C . SER A 1 426 ? 19.373 8.537 -47.575 1.00 90.88 426 SER A C 1
ATOM 3207 O O . SER A 1 426 ? 18.837 9.404 -46.878 1.00 90.88 426 SER A O 1
ATOM 3209 N N . ASP A 1 427 ? 18.712 7.951 -48.573 1.00 88.12 427 ASP A N 1
ATOM 3210 C CA . ASP A 1 427 ? 17.327 8.305 -48.912 1.00 88.12 427 ASP A CA 1
ATOM 3211 C C . ASP A 1 427 ? 16.348 8.036 -47.760 1.00 88.12 427 ASP A C 1
ATOM 3213 O O . ASP A 1 427 ? 15.437 8.830 -47.524 1.00 88.12 427 ASP A O 1
ATOM 3217 N N . ALA A 1 428 ? 16.564 6.956 -47.000 1.00 90.06 428 ALA A N 1
ATOM 3218 C CA . ALA A 1 428 ? 15.664 6.518 -45.932 1.00 90.06 428 ALA A CA 1
ATOM 3219 C C . ALA A 1 428 ? 16.156 6.860 -44.513 1.00 90.06 428 ALA A C 1
ATOM 3221 O O . ALA A 1 428 ? 15.336 6.953 -43.594 1.00 90.06 428 ALA A O 1
ATOM 3222 N N . TYR A 1 429 ? 17.462 7.073 -44.314 1.00 93.25 429 TYR A N 1
ATOM 3223 C CA . TYR A 1 429 ? 18.053 7.182 -42.978 1.00 93.25 429 TYR A CA 1
ATOM 3224 C C . TYR A 1 429 ? 19.008 8.366 -42.841 1.00 93.25 429 TYR A C 1
ATOM 3226 O O . TYR A 1 429 ? 19.697 8.757 -43.780 1.00 93.25 429 TYR A O 1
ATOM 3234 N N . ILE A 1 430 ? 19.081 8.911 -41.630 1.00 94.44 430 ILE A N 1
ATOM 3235 C CA . ILE A 1 430 ? 20.178 9.770 -41.182 1.00 94.44 430 ILE A CA 1
ATOM 3236 C C . ILE A 1 430 ? 20.847 9.057 -40.016 1.00 94.44 430 ILE A C 1
ATOM 3238 O O . ILE A 1 430 ? 20.154 8.631 -39.095 1.00 94.44 430 ILE A O 1
ATOM 3242 N N . VAL A 1 431 ? 22.167 8.917 -40.052 1.00 95.00 431 VAL A N 1
ATOM 3243 C CA . VAL A 1 431 ? 22.930 8.229 -39.007 1.00 95.00 431 VAL A CA 1
ATOM 3244 C C . VAL A 1 431 ? 23.980 9.174 -38.447 1.00 95.00 431 VAL A C 1
ATOM 3246 O O . VAL A 1 431 ? 24.659 9.880 -39.194 1.00 95.00 431 VAL A O 1
ATOM 3249 N N . PHE A 1 432 ? 24.099 9.179 -37.126 1.00 94.25 432 PHE A N 1
ATOM 3250 C CA . PHE A 1 432 ? 25.015 10.019 -36.374 1.00 94.25 432 PHE A CA 1
ATOM 3251 C C . PHE A 1 432 ? 25.924 9.148 -35.522 1.00 94.25 432 PHE A C 1
ATOM 3253 O O . PHE A 1 432 ? 25.443 8.215 -34.884 1.00 94.25 432 PHE A O 1
ATOM 3260 N N . ALA A 1 433 ? 27.210 9.477 -35.478 1.00 93.19 433 ALA A N 1
ATOM 3261 C CA . ALA A 1 433 ? 28.120 8.950 -34.471 1.00 93.19 433 ALA A CA 1
ATOM 3262 C C . ALA A 1 433 ? 28.463 10.066 -33.492 1.00 93.19 433 ALA A C 1
ATOM 3264 O O . ALA A 1 433 ? 28.758 11.185 -33.914 1.00 93.19 433 ALA A O 1
ATOM 3265 N N . ASP A 1 434 ? 28.443 9.768 -32.199 1.00 90.19 434 ASP A N 1
ATOM 3266 C CA . ASP A 1 434 ? 28.821 10.715 -31.162 1.00 90.19 434 ASP A CA 1
ATOM 3267 C C . ASP A 1 434 ? 30.323 10.682 -30.856 1.00 90.19 434 ASP A C 1
ATOM 3269 O O . ASP A 1 434 ? 31.078 9.817 -31.313 1.00 90.19 434 ASP A O 1
ATOM 3273 N N . ASN A 1 435 ? 30.779 11.669 -30.092 1.00 85.81 435 ASN A N 1
ATOM 3274 C CA . ASN A 1 435 ? 32.169 11.775 -29.649 1.00 85.81 435 ASN A CA 1
ATOM 3275 C C . ASN A 1 435 ? 32.586 10.657 -28.670 1.00 85.81 435 ASN A C 1
ATOM 3277 O O . ASN A 1 435 ? 33.763 10.544 -28.334 1.00 85.81 435 ASN A O 1
ATOM 3281 N N . LYS A 1 436 ? 31.635 9.850 -28.188 1.00 85.94 436 LYS A N 1
ATOM 3282 C CA . LYS A 1 436 ? 31.825 8.751 -27.232 1.00 85.94 436 LYS A CA 1
ATOM 3283 C C . LYS A 1 436 ? 31.674 7.376 -27.895 1.00 85.94 436 LYS A C 1
ATOM 3285 O O . LYS A 1 436 ? 31.673 6.370 -27.186 1.00 85.94 436 LYS A O 1
ATOM 3290 N N . GLY A 1 437 ? 31.553 7.319 -29.224 1.00 87.06 437 GLY A N 1
ATOM 3291 C CA . GLY A 1 437 ? 31.473 6.084 -30.001 1.00 87.06 437 GLY A CA 1
ATOM 3292 C C . GLY A 1 437 ? 30.083 5.454 -30.103 1.00 87.06 437 GLY A C 1
ATOM 3293 O O . GLY A 1 437 ? 29.970 4.369 -30.672 1.00 87.06 437 GLY A O 1
ATOM 3294 N N . ALA A 1 438 ? 29.034 6.089 -29.575 1.00 91.50 438 ALA A N 1
ATOM 3295 C CA . ALA A 1 438 ? 27.662 5.656 -29.814 1.00 91.50 438 ALA A CA 1
ATOM 3296 C C . ALA A 1 438 ? 27.188 6.075 -31.209 1.00 91.50 438 ALA A C 1
ATOM 3298 O O . ALA A 1 438 ? 27.611 7.096 -31.750 1.00 91.50 438 ALA A O 1
ATOM 3299 N N . VAL A 1 439 ? 26.287 5.283 -31.781 1.00 93.69 439 VAL A N 1
ATOM 3300 C CA . VAL A 1 439 ? 25.712 5.482 -33.105 1.00 93.69 439 VAL A CA 1
ATOM 3301 C C . VAL A 1 439 ? 24.192 5.488 -32.999 1.00 93.69 439 VAL A C 1
ATOM 3303 O O . VAL A 1 439 ? 23.572 4.551 -32.488 1.00 93.69 439 VAL A O 1
ATOM 3306 N N . TYR A 1 440 ? 23.592 6.554 -33.512 1.00 94.06 440 TYR A N 1
ATOM 3307 C CA . TYR A 1 440 ? 22.158 6.806 -33.483 1.00 94.06 440 TYR A CA 1
ATOM 3308 C C . TYR A 1 440 ? 21.621 6.973 -34.899 1.00 94.06 440 TYR A C 1
ATOM 3310 O O . TYR A 1 440 ? 22.322 7.436 -35.797 1.00 94.06 440 TYR A O 1
ATOM 3318 N N . GLY A 1 441 ? 20.357 6.627 -35.095 1.00 93.31 441 GLY A N 1
ATOM 3319 C CA . GLY A 1 441 ? 19.665 6.746 -36.366 1.00 93.31 441 GLY A CA 1
ATOM 3320 C C . GLY A 1 441 ? 18.399 7.587 -36.264 1.00 93.31 441 GLY A C 1
ATOM 3321 O O . GLY A 1 441 ? 17.756 7.679 -35.219 1.00 93.31 441 GLY A O 1
ATOM 3322 N N . PHE A 1 442 ? 18.017 8.176 -37.389 1.00 94.75 442 PHE A N 1
ATOM 3323 C CA . PHE A 1 442 ? 16.699 8.740 -37.630 1.00 94.75 442 PHE A CA 1
ATOM 3324 C C . PHE A 1 442 ? 16.153 8.166 -38.936 1.00 94.75 442 PHE A C 1
ATOM 3326 O O . PHE A 1 442 ? 16.778 8.290 -39.992 1.00 94.75 442 PHE A O 1
ATOM 3333 N N . ASN A 1 443 ? 14.992 7.519 -38.867 1.00 93.56 443 ASN A N 1
ATOM 3334 C CA . ASN A 1 443 ? 14.317 6.972 -40.037 1.00 93.56 443 ASN A CA 1
ATOM 3335 C C . ASN A 1 443 ? 13.390 8.049 -40.609 1.00 93.56 443 ASN A C 1
ATOM 3337 O O . ASN A 1 443 ? 12.429 8.460 -39.957 1.00 93.56 443 ASN A O 1
ATOM 3341 N N . LYS A 1 444 ? 13.667 8.502 -41.833 1.00 93.25 444 LYS A N 1
ATOM 3342 C CA . LYS A 1 444 ? 12.930 9.593 -42.488 1.00 93.25 444 LYS A CA 1
ATOM 3343 C C . LYS A 1 444 ? 11.480 9.218 -42.803 1.00 93.25 444 LYS A C 1
ATOM 3345 O O . LYS A 1 444 ? 10.614 10.089 -42.791 1.00 93.25 444 LYS A O 1
ATOM 3350 N N . ASN A 1 445 ? 11.214 7.932 -43.040 1.00 91.69 445 ASN A N 1
ATOM 3351 C CA . ASN A 1 445 ? 9.888 7.427 -43.393 1.00 91.69 445 ASN A CA 1
ATOM 3352 C C . ASN A 1 445 ? 8.982 7.323 -42.162 1.00 91.69 445 ASN A C 1
ATOM 3354 O O . ASN A 1 445 ? 7.865 7.833 -42.172 1.00 91.69 445 ASN A O 1
ATOM 3358 N N . SER A 1 446 ? 9.465 6.689 -41.086 1.00 92.44 446 SER A N 1
ATOM 3359 C CA . SER A 1 446 ? 8.689 6.532 -39.845 1.00 92.44 446 SER A CA 1
ATOM 3360 C C . SER A 1 446 ? 8.776 7.740 -38.910 1.00 92.44 446 SER A C 1
ATOM 3362 O O . SER A 1 446 ? 7.982 7.843 -37.978 1.00 92.44 446 SER A O 1
ATOM 3364 N N . ARG A 1 447 ? 9.725 8.653 -39.158 1.00 92.25 447 ARG A N 1
ATOM 3365 C CA . ARG A 1 447 ? 10.046 9.824 -38.326 1.00 92.25 447 ARG A CA 1
ATOM 3366 C C . ARG A 1 447 ? 10.420 9.465 -36.888 1.00 92.25 447 ARG A C 1
ATOM 3368 O O . ARG A 1 447 ? 10.148 10.228 -35.964 1.00 92.25 447 ARG A O 1
ATOM 3375 N N . LYS A 1 448 ? 11.046 8.305 -36.697 1.00 93.19 448 LYS A N 1
ATOM 3376 C CA . LYS A 1 448 ? 11.495 7.825 -35.388 1.00 93.19 448 LYS A CA 1
ATOM 3377 C C . LYS A 1 448 ? 13.009 7.927 -35.261 1.00 93.19 448 LYS A C 1
ATOM 3379 O O . LYS A 1 448 ? 13.744 7.608 -36.199 1.00 93.19 448 LYS A O 1
ATOM 3384 N N . TYR A 1 449 ? 13.455 8.313 -34.074 1.00 93.75 449 TYR A N 1
ATOM 3385 C CA . TYR A 1 449 ? 14.839 8.187 -33.631 1.00 93.75 449 TYR A CA 1
ATOM 3386 C C . TYR A 1 449 ? 15.068 6.779 -33.095 1.00 93.75 449 TYR A C 1
ATOM 3388 O O . TYR A 1 449 ? 14.153 6.184 -32.535 1.00 93.75 449 TYR A O 1
ATOM 3396 N N . PHE A 1 450 ? 16.265 6.235 -33.247 1.00 92.94 450 PHE A N 1
ATOM 3397 C CA . PHE A 1 450 ? 16.604 4.922 -32.712 1.00 92.94 450 PHE A CA 1
ATOM 3398 C C . PHE A 1 450 ? 18.090 4.830 -32.389 1.00 92.94 450 PHE A C 1
ATOM 3400 O O . PHE A 1 450 ? 18.908 5.576 -32.927 1.00 92.94 450 PHE A O 1
ATOM 3407 N N . VAL A 1 451 ? 18.433 3.924 -31.482 1.00 93.00 451 VAL A N 1
ATOM 3408 C CA . VAL A 1 451 ? 19.827 3.619 -31.150 1.00 93.00 451 VAL A CA 1
ATOM 3409 C C . VAL A 1 451 ? 20.275 2.446 -32.015 1.00 93.00 451 VAL A C 1
ATOM 3411 O O . VAL A 1 451 ? 19.572 1.439 -32.090 1.00 93.00 451 VAL A O 1
ATOM 3414 N N . ILE A 1 452 ? 21.420 2.596 -32.682 1.00 92.62 452 ILE A N 1
ATOM 3415 C CA . ILE A 1 452 ? 22.017 1.558 -33.535 1.00 92.62 452 ILE A CA 1
ATOM 3416 C C . ILE A 1 452 ? 23.079 0.794 -32.757 1.00 92.62 452 ILE A C 1
ATOM 3418 O O . ILE A 1 452 ? 23.152 -0.428 -32.845 1.00 92.62 452 ILE A O 1
ATOM 3422 N N . TYR A 1 453 ? 23.908 1.525 -32.013 1.00 91.88 453 TYR A N 1
ATOM 3423 C CA . TYR A 1 453 ? 24.999 0.951 -31.246 1.00 91.88 453 TYR A CA 1
ATOM 3424 C C . TYR A 1 453 ? 25.442 1.878 -30.125 1.00 91.88 453 TYR A C 1
ATOM 3426 O O . TYR A 1 453 ? 25.527 3.091 -30.301 1.00 91.88 453 TYR A O 1
ATOM 3434 N N . THR A 1 454 ? 25.824 1.299 -28.999 1.00 89.94 454 THR A N 1
ATOM 3435 C CA . THR A 1 454 ? 26.588 1.977 -27.956 1.00 89.94 454 THR A CA 1
ATOM 3436 C C . THR A 1 454 ? 27.696 1.051 -27.460 1.00 89.94 454 THR A C 1
ATOM 3438 O O . THR A 1 454 ? 27.476 -0.155 -27.324 1.00 89.94 454 THR A O 1
ATOM 3441 N N . PRO A 1 455 ? 28.896 1.581 -27.173 1.00 83.19 455 PRO A N 1
ATOM 3442 C CA . PRO A 1 455 ? 29.973 0.774 -26.616 1.00 83.19 455 PRO A CA 1
ATOM 3443 C C . PRO A 1 455 ? 29.607 0.261 -25.218 1.00 83.19 455 PRO A C 1
ATOM 3445 O O . PRO A 1 455 ? 28.942 0.959 -24.443 1.00 83.19 455 PRO A O 1
ATOM 3448 N N . LEU A 1 456 ? 30.087 -0.938 -24.867 1.00 75.88 456 LEU A N 1
ATOM 3449 C CA . LEU A 1 456 ? 29.934 -1.484 -23.513 1.00 75.88 456 LEU A CA 1
ATOM 3450 C C . LEU A 1 456 ? 30.519 -0.503 -22.481 1.00 75.88 456 LEU A C 1
ATOM 3452 O O . LEU A 1 456 ? 31.669 -0.084 -22.582 1.00 75.88 456 LEU A O 1
ATOM 3456 N N . GLY A 1 457 ? 29.710 -0.102 -21.496 1.00 68.00 457 GLY A N 1
ATOM 3457 C CA . GLY A 1 457 ? 30.078 0.920 -20.505 1.00 68.00 457 GLY A CA 1
ATOM 3458 C C . GLY A 1 457 ? 29.798 2.375 -20.923 1.00 68.00 457 GLY A C 1
ATOM 3459 O O . GLY A 1 457 ? 30.057 3.293 -20.141 1.00 68.00 457 GLY A O 1
ATOM 3460 N N . GLY A 1 458 ? 29.242 2.607 -22.119 1.00 66.62 458 GLY A N 1
ATOM 3461 C CA . GLY A 1 458 ? 28.737 3.912 -22.572 1.00 66.62 458 GLY A CA 1
ATOM 3462 C C . GLY A 1 458 ? 29.811 4.959 -22.888 1.00 66.62 458 GLY A C 1
ATOM 3463 O O . GLY A 1 458 ? 29.495 6.143 -23.020 1.00 66.62 458 GLY A O 1
ATOM 3464 N N . LYS A 1 459 ? 31.082 4.552 -22.970 1.00 66.25 459 LYS A N 1
ATOM 3465 C CA . LYS A 1 459 ? 32.214 5.404 -23.352 1.00 66.25 459 LYS A CA 1
ATOM 3466 C C . LYS A 1 459 ? 33.173 4.614 -24.238 1.00 66.25 459 LYS A C 1
ATOM 3468 O O . LYS A 1 459 ? 33.641 3.555 -23.839 1.00 66.25 459 LYS A O 1
ATOM 3473 N N . GLY A 1 460 ? 33.499 5.159 -25.400 1.00 73.50 460 GLY A N 1
ATOM 3474 C CA . GLY A 1 460 ? 34.473 4.607 -26.334 1.00 73.50 460 GLY A CA 1
ATOM 3475 C C . GLY A 1 460 ? 35.070 5.696 -27.222 1.00 73.50 460 GLY A C 1
ATOM 3476 O O . GLY A 1 460 ? 34.713 6.871 -27.119 1.00 73.50 460 GLY A O 1
ATOM 3477 N N . SER A 1 461 ? 36.009 5.309 -28.084 1.00 76.75 461 SER A N 1
ATOM 3478 C CA . SER A 1 461 ? 36.546 6.200 -29.116 1.00 76.75 461 SER A CA 1
ATOM 3479 C C . SER A 1 461 ? 35.465 6.557 -30.148 1.00 76.75 461 SER A C 1
ATOM 3481 O O . SER A 1 461 ? 34.577 5.731 -30.383 1.00 76.75 461 SER A O 1
ATOM 3483 N N . PRO A 1 462 ? 35.537 7.744 -30.785 1.00 74.81 462 PRO A N 1
ATOM 3484 C CA . PRO A 1 462 ? 34.598 8.136 -31.831 1.00 74.81 462 PRO A CA 1
ATOM 3485 C C . PRO A 1 462 ? 34.481 7.058 -32.907 1.00 74.81 462 PRO A C 1
ATOM 3487 O O . PRO A 1 462 ? 35.494 6.562 -33.406 1.00 74.81 462 PRO A O 1
ATOM 3490 N N . ALA A 1 463 ? 33.248 6.702 -33.263 1.00 80.75 463 ALA A N 1
ATOM 3491 C CA . ALA A 1 463 ? 33.007 5.721 -34.307 1.00 80.75 463 ALA A CA 1
ATOM 3492 C C . ALA A 1 463 ? 33.176 6.364 -35.692 1.00 80.75 463 ALA A C 1
ATOM 3494 O O . ALA A 1 463 ? 32.741 7.494 -35.922 1.00 80.75 463 ALA A O 1
ATOM 3495 N N . ASP A 1 464 ? 33.786 5.645 -36.635 1.00 89.12 464 ASP A N 1
ATOM 3496 C CA . ASP A 1 464 ? 33.640 5.960 -38.056 1.00 89.12 464 ASP A CA 1
ATOM 3497 C C . ASP A 1 464 ? 32.427 5.233 -38.612 1.00 89.12 464 ASP A C 1
ATOM 3499 O O . ASP A 1 464 ? 32.203 4.076 -38.266 1.00 89.12 464 ASP A O 1
ATOM 3503 N N . ILE A 1 465 ? 31.651 5.898 -39.458 1.00 93.69 465 ILE A N 1
ATOM 3504 C CA . ILE A 1 465 ? 30.398 5.360 -39.980 1.00 93.69 465 ILE A CA 1
ATOM 3505 C C . ILE A 1 465 ? 30.299 5.620 -41.480 1.00 93.69 465 ILE A C 1
ATOM 3507 O O . ILE A 1 465 ? 30.631 6.704 -41.957 1.00 93.69 465 ILE A O 1
ATOM 3511 N N . GLY A 1 466 ? 29.810 4.632 -42.223 1.00 92.56 466 GLY A N 1
ATOM 3512 C CA . GLY A 1 466 ? 29.564 4.742 -43.656 1.00 92.56 466 GLY A CA 1
ATOM 3513 C C . GLY A 1 466 ? 28.484 3.772 -44.116 1.00 92.56 466 GLY A C 1
ATOM 3514 O O . GLY A 1 466 ? 28.318 2.698 -43.541 1.00 92.56 466 GLY A O 1
ATOM 3515 N N . PHE A 1 467 ? 27.744 4.145 -45.155 1.00 91.88 467 PHE A N 1
ATOM 3516 C CA . PHE A 1 467 ? 26.830 3.217 -45.815 1.00 91.88 467 PHE A CA 1
ATOM 3517 C C . PHE A 1 467 ? 27.604 2.278 -46.744 1.00 91.88 467 PHE A C 1
ATOM 3519 O O . PHE A 1 467 ? 28.576 2.681 -47.384 1.00 91.88 467 PHE A O 1
ATOM 3526 N N . GLY A 1 468 ? 27.174 1.019 -46.802 1.00 84.94 468 GLY A N 1
ATOM 3527 C CA . GLY A 1 468 ? 27.513 0.117 -47.898 1.00 84.94 468 GLY A CA 1
ATOM 3528 C C . GLY A 1 468 ? 26.731 0.456 -49.171 1.00 84.94 468 GLY A C 1
ATOM 3529 O O . GLY A 1 468 ? 25.912 1.373 -49.188 1.00 84.94 468 GLY A O 1
ATOM 3530 N N . ASP A 1 469 ? 26.956 -0.329 -50.226 1.00 78.19 469 ASP A N 1
ATOM 3531 C CA . ASP A 1 469 ? 26.433 -0.061 -51.576 1.00 78.19 469 ASP A CA 1
ATOM 3532 C C . ASP A 1 469 ? 24.896 -0.017 -51.666 1.00 78.19 469 ASP A C 1
ATOM 3534 O O . ASP A 1 469 ? 24.341 0.581 -52.585 1.00 78.19 469 ASP A O 1
ATOM 3538 N N . ASP A 1 470 ? 24.193 -0.635 -50.716 1.00 76.50 470 ASP A N 1
ATOM 3539 C CA . ASP A 1 470 ? 22.732 -0.722 -50.690 1.00 76.50 470 ASP A CA 1
ATOM 3540 C C . ASP A 1 470 ? 22.050 0.347 -49.817 1.00 76.50 470 ASP A C 1
ATOM 3542 O O . ASP A 1 470 ? 20.829 0.309 -49.653 1.00 76.50 470 ASP A O 1
ATOM 3546 N N . ASN A 1 471 ? 22.810 1.297 -49.245 1.00 79.38 471 ASN A N 1
ATOM 3547 C CA . ASN A 1 471 ? 22.315 2.375 -48.371 1.00 79.38 471 ASN A CA 1
ATOM 3548 C C . ASN A 1 471 ? 21.479 1.909 -47.154 1.00 79.38 471 ASN A C 1
ATOM 3550 O O . ASN A 1 471 ? 20.839 2.726 -46.478 1.00 79.38 471 ASN A O 1
ATOM 3554 N N . ARG A 1 472 ? 21.506 0.604 -46.862 1.00 84.88 472 ARG A N 1
ATOM 3555 C CA . ARG A 1 472 ? 20.796 -0.083 -45.774 1.00 84.88 472 ARG A CA 1
ATOM 3556 C C . ARG A 1 472 ? 21.780 -0.681 -44.781 1.00 84.88 472 ARG A C 1
ATOM 3558 O O . ARG A 1 472 ? 21.519 -0.655 -43.579 1.00 84.88 472 ARG A O 1
ATOM 3565 N N . ILE A 1 473 ? 22.884 -1.231 -45.278 1.00 91.75 473 ILE A N 1
ATOM 3566 C CA . ILE A 1 473 ? 23.950 -1.753 -44.438 1.00 91.75 473 ILE A CA 1
ATOM 3567 C C . ILE A 1 473 ? 24.826 -0.596 -43.982 1.00 91.75 473 ILE A C 1
ATOM 3569 O O . ILE A 1 473 ? 25.421 0.124 -44.784 1.00 91.75 473 ILE A O 1
ATOM 3573 N N . LEU A 1 474 ? 24.923 -0.441 -42.671 1.00 93.88 474 LEU A N 1
ATOM 3574 C CA . LEU A 1 474 ? 25.825 0.485 -42.024 1.00 93.88 474 LEU A CA 1
ATOM 3575 C C . LEU A 1 474 ? 27.124 -0.243 -41.672 1.00 93.88 474 LEU A C 1
ATOM 3577 O O . LEU A 1 474 ? 27.108 -1.259 -40.981 1.00 93.88 474 LEU A O 1
ATOM 3581 N N . ARG A 1 475 ? 28.257 0.288 -42.123 1.00 94.25 475 ARG A N 1
ATOM 3582 C CA . ARG A 1 475 ? 29.590 -0.135 -41.690 1.00 94.25 475 ARG A CA 1
ATOM 3583 C C . ARG A 1 475 ? 30.097 0.846 -40.650 1.00 94.25 475 ARG A C 1
ATOM 3585 O O . ARG A 1 475 ? 30.095 2.055 -40.878 1.00 94.25 475 ARG A O 1
ATOM 3592 N N . MET A 1 476 ? 30.524 0.319 -39.515 1.00 92.69 476 MET A N 1
ATOM 3593 C CA . MET A 1 476 ? 30.961 1.096 -38.368 1.00 92.69 476 MET A CA 1
ATOM 3594 C C . MET A 1 476 ? 32.346 0.629 -37.936 1.00 92.69 476 MET A C 1
ATOM 3596 O O . MET A 1 476 ? 32.542 -0.559 -37.707 1.00 92.69 476 MET A O 1
ATOM 3600 N N . ARG A 1 477 ? 33.296 1.544 -37.766 1.00 91.38 477 ARG A N 1
ATOM 3601 C CA . ARG A 1 477 ? 34.549 1.280 -37.050 1.00 91.38 477 ARG A CA 1
ATOM 3602 C C . ARG A 1 477 ? 34.395 1.836 -35.647 1.00 91.38 477 ARG A C 1
ATOM 3604 O O . ARG A 1 477 ? 34.381 3.051 -35.476 1.00 91.38 477 ARG A O 1
ATOM 3611 N N . THR A 1 478 ? 34.248 0.958 -34.666 1.00 86.62 478 THR A N 1
ATOM 3612 C CA . THR A 1 478 ? 34.047 1.320 -33.260 1.00 86.62 478 THR A CA 1
ATOM 3613 C C . THR A 1 478 ? 35.256 0.895 -32.426 1.00 86.62 478 THR A C 1
ATOM 3615 O O . THR A 1 478 ? 36.184 0.260 -32.928 1.00 86.62 478 THR A O 1
ATOM 3618 N N . ALA A 1 479 ? 35.245 1.222 -31.132 1.00 79.19 479 ALA A N 1
ATOM 3619 C CA . ALA A 1 479 ? 36.238 0.710 -30.183 1.00 79.19 479 ALA A CA 1
ATOM 3620 C C . ALA A 1 479 ? 36.236 -0.830 -30.075 1.00 79.19 479 ALA A C 1
ATOM 3622 O O . ALA A 1 479 ? 37.238 -1.414 -29.675 1.00 79.19 479 ALA A O 1
ATOM 3623 N N . ASP A 1 480 ? 35.129 -1.471 -30.455 1.00 78.19 480 ASP A N 1
ATOM 3624 C CA . ASP A 1 480 ? 34.936 -2.917 -30.371 1.00 78.19 480 ASP A CA 1
ATOM 3625 C C . ASP A 1 480 ? 35.264 -3.639 -31.694 1.00 78.19 480 ASP A C 1
ATOM 3627 O O . ASP A 1 480 ? 35.161 -4.860 -31.769 1.00 78.19 480 ASP A O 1
ATOM 3631 N N . GLY A 1 481 ? 35.706 -2.894 -32.717 1.00 86.19 481 GLY A N 1
ATOM 3632 C CA . GLY A 1 481 ? 36.149 -3.386 -34.023 1.00 86.19 481 GLY A CA 1
ATOM 3633 C C . GLY A 1 481 ? 35.265 -2.904 -35.177 1.00 86.19 481 GLY A C 1
ATOM 3634 O O . GLY A 1 481 ? 34.566 -1.893 -35.065 1.00 86.19 481 GLY A O 1
ATOM 3635 N N . HIS A 1 482 ? 35.337 -3.576 -36.329 1.00 92.38 482 HIS A N 1
ATOM 3636 C CA . HIS A 1 482 ? 34.514 -3.225 -37.486 1.00 92.38 482 HIS A CA 1
ATOM 3637 C C . HIS A 1 482 ? 33.211 -4.024 -37.473 1.00 92.38 482 HIS A C 1
ATOM 3639 O O . HIS A 1 482 ? 33.215 -5.252 -37.474 1.00 92.38 482 HIS A O 1
ATOM 3645 N N . ILE A 1 483 ? 32.088 -3.314 -37.474 1.00 92.81 483 ILE A N 1
ATOM 3646 C CA . ILE A 1 483 ? 30.749 -3.886 -37.370 1.00 92.81 483 ILE A CA 1
ATOM 3647 C C . ILE A 1 483 ? 29.978 -3.556 -38.646 1.00 92.81 483 ILE A C 1
ATOM 3649 O O . ILE A 1 483 ? 29.918 -2.404 -39.077 1.00 92.81 483 ILE A O 1
ATOM 3653 N N . SER A 1 484 ? 29.356 -4.570 -39.236 1.00 94.06 484 SER A N 1
ATOM 3654 C CA . SER A 1 484 ? 28.307 -4.418 -40.242 1.00 94.06 484 SER A CA 1
ATOM 3655 C C . SER A 1 484 ? 26.956 -4.540 -39.550 1.00 94.06 484 SER A C 1
ATOM 3657 O O . SER A 1 484 ? 26.671 -5.587 -38.975 1.00 94.06 484 SER A O 1
ATOM 3659 N N . TYR A 1 485 ? 26.118 -3.512 -39.646 1.00 93.81 485 TYR A N 1
ATOM 3660 C CA . TYR A 1 485 ? 24.776 -3.465 -39.073 1.00 93.81 485 TYR A CA 1
ATOM 3661 C C . TYR A 1 485 ? 23.723 -3.277 -40.164 1.00 93.81 485 TYR A C 1
ATOM 3663 O O . TYR A 1 485 ? 23.836 -2.395 -41.010 1.00 93.81 485 TYR A O 1
ATOM 3671 N N . ASP A 1 486 ? 22.676 -4.085 -40.137 1.00 93.19 486 ASP A N 1
ATOM 3672 C CA . ASP A 1 486 ? 21.558 -4.001 -41.065 1.00 93.19 486 ASP A CA 1
ATOM 3673 C C . ASP A 1 486 ? 20.384 -3.231 -40.447 1.00 93.19 486 ASP A C 1
ATOM 3675 O O . ASP A 1 486 ? 19.702 -3.740 -39.562 1.00 93.19 486 ASP A O 1
ATOM 3679 N N . LEU A 1 487 ? 20.104 -2.029 -40.967 1.00 90.12 487 LEU A N 1
ATOM 3680 C CA . LEU A 1 487 ? 19.063 -1.119 -40.461 1.00 90.12 487 LEU A CA 1
ATOM 3681 C C . LEU A 1 487 ? 17.615 -1.619 -40.622 1.00 90.12 487 LEU A C 1
ATOM 3683 O O . LEU A 1 487 ? 16.687 -0.941 -40.177 1.00 90.12 487 LEU A O 1
ATOM 3687 N N . VAL A 1 488 ? 17.396 -2.748 -41.303 1.00 88.94 488 VAL A N 1
ATOM 3688 C CA . VAL A 1 488 ? 16.062 -3.343 -41.493 1.00 88.94 488 VAL A CA 1
ATOM 3689 C C . VAL A 1 488 ? 15.895 -4.608 -40.666 1.00 88.94 488 VAL A C 1
ATOM 3691 O O . VAL A 1 488 ? 14.822 -4.849 -40.118 1.00 88.94 488 VAL A O 1
ATOM 3694 N N . SER A 1 489 ? 16.926 -5.452 -40.618 1.00 90.62 489 SER A N 1
ATOM 3695 C CA . SER A 1 489 ? 16.852 -6.723 -39.895 1.00 90.62 489 SER A CA 1
ATOM 3696 C C . SER A 1 489 ? 17.433 -6.659 -38.485 1.00 90.62 489 SER A C 1
ATOM 3698 O O . SER A 1 489 ? 17.368 -7.662 -37.781 1.00 90.62 489 SER A O 1
ATOM 3700 N N . ASP A 1 490 ? 17.997 -5.521 -38.085 1.00 91.62 490 ASP A N 1
ATOM 3701 C CA . ASP A 1 490 ? 18.743 -5.295 -36.844 1.00 91.62 490 ASP A CA 1
ATOM 3702 C C . ASP A 1 490 ? 19.885 -6.296 -36.602 1.00 91.62 490 ASP A C 1
ATOM 3704 O O . ASP A 1 490 ? 20.351 -6.486 -35.474 1.00 91.62 490 ASP A O 1
ATOM 3708 N N . LYS A 1 491 ? 20.324 -6.987 -37.657 1.00 94.25 491 LYS A N 1
ATOM 3709 C CA . LYS A 1 491 ? 21.426 -7.939 -37.588 1.00 94.25 491 LYS A CA 1
ATOM 3710 C C . LYS A 1 491 ? 22.751 -7.198 -37.585 1.00 94.25 491 LYS A C 1
ATOM 3712 O O . LYS A 1 491 ? 22.971 -6.311 -38.408 1.00 94.25 491 LYS A O 1
ATOM 3717 N N . ALA A 1 492 ? 23.643 -7.616 -36.702 1.00 94.00 492 ALA A N 1
ATOM 3718 C CA . ALA A 1 492 ? 25.001 -7.125 -36.607 1.00 94.00 492 ALA A CA 1
ATOM 3719 C C . ALA A 1 492 ? 25.984 -8.289 -36.727 1.00 94.00 492 ALA A C 1
ATOM 3721 O O . ALA A 1 492 ? 25.746 -9.369 -36.185 1.00 94.00 492 ALA A O 1
ATOM 3722 N N . LYS A 1 493 ? 27.099 -8.057 -37.414 1.00 95.06 493 LYS A N 1
ATOM 3723 C CA . LYS A 1 493 ? 28.222 -8.996 -37.477 1.00 95.06 493 LYS A CA 1
ATOM 3724 C C . LYS A 1 493 ? 29.545 -8.250 -37.508 1.00 95.06 493 LYS A C 1
ATOM 3726 O O . LYS A 1 493 ? 29.617 -7.139 -38.042 1.00 95.06 493 LYS A O 1
ATOM 3731 N N . MET A 1 494 ? 30.584 -8.885 -36.983 1.00 93.56 494 MET A N 1
ATOM 3732 C CA . MET A 1 494 ? 31.950 -8.411 -37.169 1.00 93.56 494 MET A CA 1
ATOM 3733 C C . MET A 1 494 ? 32.365 -8.587 -38.629 1.00 93.56 494 MET A C 1
ATOM 3735 O O . MET A 1 494 ? 31.955 -9.537 -39.300 1.00 93.56 494 MET A O 1
ATOM 3739 N N . ILE A 1 495 ? 33.145 -7.639 -39.126 1.00 90.56 495 ILE A N 1
ATOM 3740 C CA . ILE A 1 495 ? 33.756 -7.671 -40.453 1.00 90.56 495 ILE A CA 1
ATOM 3741 C C . ILE A 1 495 ? 35.242 -7.334 -40.322 1.00 90.56 495 ILE A C 1
ATOM 3743 O O . ILE A 1 495 ? 35.654 -6.763 -39.313 1.00 90.56 495 ILE A O 1
ATOM 3747 N N . ASP A 1 496 ? 36.027 -7.705 -41.329 1.00 80.94 496 ASP A N 1
ATOM 3748 C CA . ASP A 1 496 ? 37.472 -7.451 -41.367 1.00 80.94 496 ASP A CA 1
ATOM 3749 C C . ASP A 1 496 ? 37.801 -5.989 -41.721 1.00 80.94 496 ASP A C 1
ATOM 3751 O O . ASP A 1 496 ? 37.139 -5.408 -42.617 1.00 80.94 496 ASP A O 1
#

Sequence (496 aa):
MKCPKCGNQAPEGSAFCNQCGTPLNLEISCPACGESIPANSVFCPKCGKMVRNDMAEEPVQDISAAAPVAAEAAPVSAAPAASHSQQHREWKEPVPVPPVDHDDDDDDEDDDDEPRSNFNRNLLIGVLAAVLLIGGLMLMRQCGDGGNPVEPVPTDSTSVQAATPATGEAITIFTDELNRNNLMGDGASAGAAVRFPGNGADVPDRIAGVTYLSNSTSRSFFKVYTLTRSGSIWNVEPAPPKYLNGRTISMDNNSLIADINQVPRAVKVNGNDCIYFAYLNPPVGSSGGEGSNSRVSLCLYDINNKKFTTLDYDGPVKTKDGRQYIYGKPLQTVNSPELRFLQQEAASIKKIYFPTEEELKAEQEAKEKAEEEKALSGPENAGAKWTHDNGESLTSLKGGEEVRMKAASYDKPIFNLKDMSKKIESDAYIVFADNKGAVYGFNKNSRKYFVIYTPLGGKGSPADIGFGDDNRILRMRTADGHISYDLVSDKAKMID